Protein AF-A0A8C6ESS2-F1 (afdb_monomer_lite)

Organism: Marmota marmota marmota (NCBI:txid9994)

Secondary structure (DSSP, 8-state):
------PPPP-THHHHHHHHHHHHHHHHHHHHHHHHHHHHHHHHHHHHHHHHHHHHHHHHHHHHHHHHHHHHHHHHHHHHHHHHHHHHHHHHHHHHHHHHHHHHHHHHHHHHHHHHHHHHHHHHHHHHHHHHHHHHHHHHHHTSPPHHHHHHHHHHHHHHHHHHHHHHHHTTS-------HHHHHHHHHHHHHHHHHHHHHHHHHHHHHHHHHHHHHHHHHHHHHHHHHHHHHHHHHHHHHHHHHHHHHHHHHHHHHHHHHHHHHHHHHHHHHHHHHHHHHHHHHHHHHHHHHHHHHHHHHHHHHHHHHHHHHHHHHHHHHHHHHHT--SS---------------------------------------------------------PPP-PPP-----------------TTSSTTSSSSTTS----------------------------------------------------------------

Sequence (489 aa):
MAPSDAAWPPDASGESGLTQLLMTEVMKLQKKVQDLTALLSSKDDFIKELRVKDSLLRTHQERVQRLKEQCEAGGRELKRCKEENYDLALRLARLSEEKGTALMRSRDLQLEVDRLRHSLMKAEDDCKVERKHTLKLRHAMEQRPSQELLWELQQEKALLQARVQELEASVQEGKLDRNSPYIQVLEEDWRQALRDHQEQANTIFSLRKDLRQGEALRNRCMEEREMFELQCLALRKDSKMYKDRIEAVLQQMEEVAIERDQAMASREELHTQCARSLQEKDELRKRVRELSEKADELQLQLFQCESRLLAAEGRLKQQQLDTLTLSSDLEDSSPRNSQELSLPLDVEEDAQLSDRGGLAEGESQEQPFAAPQKVWLSLTPHVRPPGSCSPRWASVTNLQEGGVSTRAAGGDPRSLLWVLGWSVWNMKWSPYLLGHSSKNGGLGGWGSHRRTPHFWSTQRELGLLVHGTGVPQPKGHLGCVLARAQAGG

Foldseek 3Di:
DDDDDDDDDDPVVVVVVVVVVVVVVVVVVVVVVVVVVVVVVVVVVVVVVVVVVVVVVVVVVVVVVVVVVVVVVVVVVVVVVVVVVVVVVVVVVVVVVVVVVVVVVVVVVVVVVVVVVVVVVVVVVVVVVVVVVVVVVVVVVVPDPDPVNVVVVVVVVVVVVVVVVVCVVCVVDDDDDPDDVVVVVVVVVVVVVVVVVVVVVVVVVVVVVVVVVVVVVVVVVVVVVVVVVVVVVVVVVVVVVVVVVVVVVVVVVVVVVVVVVVVVVVVVVVVVVVVVVVVVVVVVVVVVVVVVVVVVVVVVVVVVVVVVVVVVVVVVVVVVVVVVVVVVPDDDDDDDDDDDDDDDDDDDDDDDDDDDDDDDDDDDDDDDDDDDDDDDDDDDDDDDDDDDDDDDDDDDDDDDDDDDDDDDDDDDPDPPPPPPPPPPPDDDDDDDDDDDDDDDDDDDDDDDDDDDDDDDDDDDDDDDDDDDDDDDDDDDDDDDDDDDDDDDD

Radius of gyration: 70.09 Å; chains: 1; bounding box: 158×75×227 Å

pLDDT: mean 71.02, std 28.44, range [26.33, 98.62]

Structure (mmCIF, N/CA/C/O backbone):
data_AF-A0A8C6ESS2-F1
#
_entry.id   AF-A0A8C6ESS2-F1
#
loop_
_atom_site.group_PDB
_atom_site.id
_atom_site.type_symbol
_atom_site.label_atom_id
_atom_site.label_alt_id
_atom_site.label_comp_id
_atom_site.label_asym_id
_atom_site.label_entity_id
_atom_site.label_seq_id
_atom_site.pdbx_PDB_ins_code
_atom_site.Cartn_x
_atom_site.Cartn_y
_atom_site.Cartn_z
_atom_site.occupancy
_atom_site.B_iso_or_equiv
_atom_site.auth_seq_id
_atom_site.auth_comp_id
_atom_site.auth_asym_id
_atom_site.auth_atom_id
_atom_site.pdbx_PDB_model_num
ATOM 1 N N . MET A 1 1 ? 71.915 21.742 -134.142 1.00 41.31 1 MET A N 1
ATOM 2 C CA . MET A 1 1 ? 72.996 22.175 -133.234 1.00 41.31 1 MET A CA 1
ATOM 3 C C . MET A 1 1 ? 72.445 22.137 -131.823 1.00 41.31 1 MET A C 1
ATOM 5 O O . MET A 1 1 ? 71.425 22.766 -131.588 1.00 41.31 1 MET A O 1
ATOM 9 N N . ALA A 1 2 ? 73.075 21.368 -130.937 1.00 46.69 2 ALA A N 1
ATOM 10 C CA . ALA A 1 2 ? 72.994 21.594 -129.491 1.00 46.69 2 ALA A CA 1
ATOM 11 C C . ALA A 1 2 ? 73.917 22.809 -129.148 1.00 46.69 2 ALA A C 1
ATOM 13 O O . ALA A 1 2 ? 74.643 23.225 -130.064 1.00 46.69 2 ALA A O 1
ATOM 14 N N . PRO A 1 3 ? 73.935 23.395 -127.926 1.00 55.59 3 PRO A N 1
ATOM 15 C CA . PRO A 1 3 ? 74.109 22.619 -126.693 1.00 55.59 3 PRO A CA 1
ATOM 16 C C . PRO A 1 3 ? 73.399 23.124 -125.412 1.00 55.59 3 PRO A C 1
ATOM 18 O O . PRO A 1 3 ? 72.853 24.221 -125.352 1.00 55.59 3 PRO A O 1
ATOM 21 N N . SER A 1 4 ? 73.577 22.301 -124.374 1.00 42.28 4 SER A N 1
ATOM 22 C CA . SER A 1 4 ? 73.650 22.649 -122.947 1.00 42.28 4 SER A CA 1
ATOM 23 C C . SER A 1 4 ? 72.356 22.855 -122.163 1.00 42.28 4 SER A C 1
ATOM 25 O O . SER A 1 4 ? 71.928 23.975 -121.888 1.00 42.28 4 SER A O 1
ATOM 27 N N . ASP A 1 5 ? 71.872 21.733 -121.632 1.00 45.62 5 ASP A N 1
ATOM 28 C CA . ASP A 1 5 ? 71.281 21.674 -120.299 1.00 45.62 5 ASP A CA 1
ATOM 29 C C . ASP A 1 5 ? 72.184 22.347 -119.249 1.00 45.62 5 ASP A C 1
ATOM 31 O O . ASP A 1 5 ? 73.395 22.117 -119.200 1.00 45.62 5 ASP A O 1
ATOM 35 N N . ALA A 1 6 ? 71.573 23.119 -118.354 1.00 44.47 6 ALA A N 1
ATOM 36 C CA . ALA A 1 6 ? 72.151 23.506 -117.074 1.00 44.47 6 ALA A CA 1
ATOM 37 C C . ALA A 1 6 ? 71.031 23.449 -116.029 1.00 44.47 6 ALA A C 1
ATOM 39 O O . ALA A 1 6 ? 70.203 24.355 -115.928 1.00 44.47 6 ALA A O 1
ATOM 40 N N . ALA A 1 7 ? 70.965 22.334 -115.301 1.00 41.31 7 ALA A N 1
ATOM 41 C CA . ALA A 1 7 ? 69.977 22.141 -114.251 1.00 41.31 7 ALA A CA 1
ATOM 42 C C . ALA A 1 7 ? 70.250 23.102 -113.085 1.00 41.31 7 ALA A C 1
ATOM 44 O O . ALA A 1 7 ? 71.345 23.113 -112.522 1.00 41.31 7 ALA A O 1
ATOM 45 N N . TRP A 1 8 ? 69.236 23.875 -112.698 1.00 45.19 8 TRP A N 1
ATOM 46 C CA . TRP A 1 8 ? 69.248 24.591 -111.427 1.00 45.19 8 TRP A CA 1
ATOM 47 C C . TRP A 1 8 ? 69.081 23.574 -110.291 1.00 45.19 8 TRP A C 1
ATOM 49 O O . TRP A 1 8 ? 68.154 22.760 -110.361 1.00 45.19 8 TRP A O 1
ATOM 59 N N . PRO A 1 9 ? 69.922 23.594 -109.243 1.00 50.34 9 PRO A N 1
ATOM 60 C CA . PRO A 1 9 ? 69.621 22.841 -108.037 1.00 50.34 9 PRO A CA 1
ATOM 61 C C . PRO A 1 9 ? 68.376 23.455 -107.374 1.00 50.34 9 PRO A C 1
ATOM 63 O O . PRO A 1 9 ? 68.300 24.679 -107.248 1.00 50.34 9 PRO A O 1
ATOM 66 N N . PRO A 1 10 ? 67.393 22.656 -106.928 1.00 49.31 10 PRO A N 1
ATOM 67 C CA . PRO A 1 10 ? 66.417 23.152 -105.974 1.00 49.31 10 PRO A CA 1
ATOM 68 C C . PRO A 1 10 ? 67.131 23.347 -104.631 1.00 49.31 10 PRO A C 1
ATOM 70 O O . PRO A 1 10 ? 67.656 22.385 -104.066 1.00 49.31 10 PRO A O 1
ATOM 73 N N . ASP A 1 11 ? 67.127 24.571 -104.100 1.00 45.38 11 ASP A N 1
ATOM 74 C CA . ASP A 1 11 ? 67.635 24.888 -102.757 1.00 45.38 11 ASP A CA 1
ATOM 75 C C . ASP A 1 11 ? 66.692 24.345 -101.660 1.00 45.38 11 ASP A C 1
ATOM 77 O O . ASP A 1 11 ? 66.130 25.072 -100.841 1.00 45.38 11 ASP A O 1
ATOM 81 N N . ALA A 1 12 ? 66.551 23.018 -101.604 1.00 49.84 12 ALA A N 1
ATOM 82 C CA . ALA A 1 12 ? 65.757 22.275 -100.621 1.00 49.84 12 ALA A CA 1
ATOM 83 C C . ALA A 1 12 ? 66.319 22.352 -99.179 1.00 49.84 12 ALA A C 1
ATOM 85 O O . ALA A 1 12 ? 65.823 21.694 -98.263 1.00 49.84 12 ALA A O 1
ATOM 86 N N . SER A 1 13 ? 67.363 23.157 -98.955 1.00 51.88 13 SER A N 1
ATOM 87 C CA . SER A 1 13 ? 68.000 23.382 -97.655 1.00 51.88 13 SER A CA 1
ATOM 88 C C . SER A 1 13 ? 67.224 24.367 -96.768 1.00 51.88 13 SER A C 1
ATOM 90 O O . SER A 1 13 ? 67.241 24.221 -95.546 1.00 51.88 13 SER A O 1
ATOM 92 N N . GLY A 1 14 ? 66.498 25.329 -97.354 1.00 55.69 14 GLY A N 1
ATOM 93 C CA . GLY A 1 14 ? 65.712 26.318 -96.602 1.00 55.69 14 GLY A CA 1
ATOM 94 C C . GLY A 1 14 ? 64.407 25.759 -96.019 1.00 55.69 14 GLY A C 1
ATOM 95 O O . GLY A 1 14 ? 64.081 25.999 -94.855 1.00 55.69 14 GLY A O 1
ATOM 96 N N . GLU A 1 15 ? 63.676 24.967 -96.807 1.00 56.88 15 GLU A N 1
ATOM 97 C CA . GLU A 1 15 ? 62.360 24.424 -96.428 1.00 56.88 15 GLU A CA 1
ATOM 98 C C . GLU A 1 15 ? 62.461 23.348 -95.331 1.00 56.88 15 GLU A C 1
ATOM 100 O O . GLU A 1 15 ? 61.619 23.279 -94.428 1.00 56.88 15 GLU A O 1
ATOM 105 N N . SER A 1 16 ? 63.542 22.559 -95.349 1.00 62.62 16 SER A N 1
ATOM 106 C CA . SER A 1 16 ? 63.840 21.551 -94.324 1.00 62.62 16 SER A CA 1
ATOM 107 C C . SER A 1 16 ? 64.052 22.177 -92.935 1.00 62.62 16 SER A C 1
ATOM 109 O O . SER A 1 16 ? 63.483 21.710 -91.944 1.00 62.62 16 SER A O 1
ATOM 111 N N . GLY A 1 17 ? 64.782 23.299 -92.858 1.00 76.62 17 GLY A N 1
ATOM 112 C CA . GLY A 1 17 ? 65.063 23.990 -91.595 1.00 76.62 17 GLY A CA 1
ATOM 113 C C . GLY A 1 17 ? 63.816 24.581 -90.928 1.00 76.62 17 GLY A C 1
ATOM 114 O O . GLY A 1 17 ? 63.621 24.417 -89.721 1.00 76.62 17 GLY A O 1
ATOM 115 N N . LEU A 1 18 ? 62.929 25.214 -91.705 1.00 84.38 18 LEU A N 1
ATOM 116 C CA . LEU A 1 18 ? 61.663 25.751 -91.189 1.00 84.38 18 LEU A CA 1
ATOM 117 C C . LEU A 1 18 ? 60.744 24.633 -90.675 1.00 84.38 18 LEU A C 1
ATOM 119 O O . LEU A 1 18 ? 60.171 24.750 -89.591 1.00 84.38 18 LEU A O 1
ATOM 123 N N . THR A 1 19 ? 60.643 23.534 -91.425 1.00 82.88 19 THR A N 1
ATOM 124 C CA . THR A 1 19 ? 59.812 22.378 -91.060 1.00 82.88 19 THR A CA 1
ATOM 125 C C . THR A 1 19 ? 60.308 21.722 -89.770 1.00 82.88 19 THR A C 1
ATOM 127 O O . THR A 1 19 ? 59.510 21.418 -88.882 1.00 82.88 19 THR A O 1
ATOM 130 N N . GLN A 1 20 ? 61.627 21.574 -89.608 1.00 86.62 20 GLN A N 1
ATOM 131 C CA . GLN A 1 20 ? 62.223 21.027 -88.389 1.00 86.62 20 GLN A CA 1
ATOM 132 C C . GLN A 1 20 ? 62.010 21.951 -87.177 1.00 86.62 20 GLN A C 1
ATOM 134 O O . GLN A 1 20 ? 61.639 21.471 -86.105 1.00 86.62 20 GLN A O 1
ATOM 139 N N . LEU A 1 21 ? 62.163 23.272 -87.336 1.00 90.69 21 LEU A N 1
ATOM 140 C CA . LEU A 1 21 ? 61.864 24.242 -86.275 1.00 90.69 21 LEU A CA 1
ATOM 141 C C . LEU A 1 21 ? 60.396 24.165 -85.837 1.00 90.69 21 LEU A C 1
ATOM 143 O O . LEU A 1 21 ? 60.133 24.012 -84.642 1.00 90.69 21 LEU A O 1
ATOM 147 N N . LEU A 1 22 ? 59.455 24.183 -86.789 1.00 90.94 22 LEU A N 1
ATOM 148 C CA . LEU A 1 22 ? 58.023 24.024 -86.517 1.00 90.94 22 LEU A CA 1
ATOM 149 C C . LEU A 1 22 ? 57.728 22.707 -85.790 1.00 90.94 22 LEU A C 1
ATOM 151 O O . LEU A 1 22 ? 57.007 22.721 -84.795 1.00 90.94 22 LEU A O 1
ATOM 155 N N . MET A 1 23 ? 58.333 21.593 -86.212 1.00 91.56 23 MET A N 1
ATOM 156 C CA . MET A 1 23 ? 58.181 20.299 -85.543 1.00 91.56 23 MET A CA 1
ATOM 157 C C . MET A 1 23 ? 58.687 20.345 -84.093 1.00 91.56 23 MET A C 1
ATOM 159 O O . MET A 1 23 ? 57.982 19.906 -83.185 1.00 91.56 23 MET A O 1
ATOM 163 N N . THR A 1 24 ? 59.863 20.936 -83.831 1.00 91.00 24 THR A N 1
ATOM 164 C CA . THR A 1 24 ? 60.363 21.071 -82.449 1.00 91.00 24 THR A CA 1
ATOM 165 C C . THR A 1 24 ? 59.478 21.966 -81.585 1.00 91.00 24 THR A C 1
ATOM 167 O O . THR A 1 24 ? 59.289 21.668 -80.407 1.00 91.00 24 THR A O 1
ATOM 170 N N . GLU A 1 25 ? 58.900 23.036 -82.137 1.00 94.44 25 GLU A N 1
ATOM 171 C CA . GLU A 1 25 ? 58.012 23.922 -81.382 1.00 94.44 25 GLU A CA 1
ATOM 172 C C . GLU A 1 25 ? 56.643 23.268 -81.134 1.00 94.44 25 GLU A C 1
ATOM 174 O O . GLU A 1 25 ? 56.122 23.353 -80.023 1.00 94.44 25 GLU A O 1
ATOM 179 N N . VAL A 1 26 ? 56.114 22.504 -82.098 1.00 94.75 26 VAL A N 1
ATOM 180 C CA . VAL A 1 26 ? 54.931 21.648 -81.911 1.00 94.75 26 VAL A CA 1
ATOM 181 C C . VAL A 1 26 ? 55.181 20.598 -80.829 1.00 94.75 26 VAL A C 1
ATOM 183 O O . VAL A 1 26 ? 54.343 20.453 -79.946 1.00 94.75 26 VAL A O 1
ATOM 186 N N . MET A 1 27 ? 56.336 19.925 -80.810 1.00 94.00 27 MET A N 1
ATOM 187 C CA . MET A 1 27 ? 56.674 18.963 -79.749 1.00 94.00 27 MET A CA 1
ATOM 188 C C . MET A 1 27 ? 56.818 19.637 -78.373 1.00 94.00 27 MET A C 1
ATOM 190 O O . MET A 1 27 ? 56.348 19.093 -77.373 1.00 94.00 27 MET A O 1
ATOM 194 N N . LYS A 1 28 ? 57.392 20.849 -78.293 1.00 95.12 28 LYS A N 1
ATOM 195 C CA . LYS A 1 28 ? 57.416 21.643 -77.046 1.00 95.12 28 LYS A CA 1
ATOM 196 C C . LYS A 1 28 ? 56.008 22.033 -76.594 1.00 95.12 28 LYS A C 1
ATOM 198 O O . LYS A 1 28 ? 55.734 22.000 -75.397 1.00 95.12 28 LYS A O 1
ATOM 203 N N . LEU A 1 29 ? 55.120 22.413 -77.515 1.00 96.00 29 LEU A N 1
ATOM 204 C CA . LEU A 1 29 ? 53.727 22.748 -77.209 1.00 96.00 29 LEU A CA 1
ATOM 205 C C . LEU A 1 29 ? 52.931 21.508 -76.781 1.00 96.00 29 LEU A C 1
ATOM 207 O O . LEU A 1 29 ? 52.235 21.570 -75.774 1.00 96.00 29 LEU A O 1
ATOM 211 N N . GLN A 1 30 ? 53.095 20.371 -77.461 1.00 94.81 30 GLN A N 1
ATOM 212 C CA . GLN A 1 30 ? 52.512 19.084 -77.067 1.00 94.81 30 GLN A CA 1
ATOM 213 C C . GLN A 1 30 ? 52.975 18.670 -75.668 1.00 94.81 30 GLN A C 1
ATOM 215 O O . GLN A 1 30 ? 52.136 18.337 -74.834 1.00 94.81 30 GLN A O 1
ATOM 220 N N . LYS A 1 31 ? 54.277 18.777 -75.371 1.00 95.00 31 LYS A N 1
ATOM 221 C CA . LYS A 1 31 ? 54.805 18.511 -74.029 1.00 95.00 31 LYS A CA 1
ATOM 222 C C . LYS A 1 31 ? 54.216 19.464 -72.984 1.00 95.00 31 LYS A C 1
ATOM 224 O O . LYS A 1 31 ? 53.717 18.999 -71.970 1.00 95.00 31 LYS A O 1
ATOM 229 N N . LYS A 1 32 ? 54.165 20.775 -73.253 1.00 95.88 32 LYS A N 1
ATOM 230 C CA . LYS A 1 32 ? 53.501 21.749 -72.361 1.00 95.88 32 LYS A CA 1
ATOM 231 C C . LYS A 1 32 ? 52.026 21.403 -72.122 1.00 95.88 32 LYS A C 1
ATOM 233 O O . LYS A 1 32 ? 51.555 21.544 -71.001 1.00 95.88 32 LYS A O 1
ATOM 238 N N . VAL A 1 33 ? 51.296 20.943 -73.141 1.00 96.25 33 VAL A N 1
ATOM 239 C CA . VAL A 1 33 ? 49.898 20.495 -73.002 1.00 96.25 33 VAL A CA 1
ATOM 240 C C . VAL A 1 33 ? 49.806 19.226 -72.151 1.00 96.25 33 VAL A C 1
ATOM 242 O O . VAL A 1 33 ? 48.935 19.156 -71.288 1.00 96.25 33 VAL A O 1
ATOM 245 N N . GLN A 1 34 ? 50.706 18.256 -72.327 1.00 95.62 34 GLN A N 1
ATOM 246 C CA . GLN A 1 34 ? 50.780 17.052 -71.488 1.00 95.62 34 GLN A CA 1
ATOM 247 C C . GLN A 1 34 ? 51.092 17.405 -70.024 1.00 95.62 34 GLN A C 1
ATOM 249 O O . GLN A 1 34 ? 50.347 16.998 -69.134 1.00 95.62 34 GLN A O 1
ATOM 254 N N . ASP A 1 35 ? 52.113 18.232 -69.782 1.00 96.00 35 ASP A N 1
ATOM 255 C CA . ASP A 1 35 ? 52.518 18.694 -68.449 1.00 96.00 35 ASP A CA 1
ATOM 256 C C . ASP A 1 35 ? 51.375 19.466 -67.753 1.00 96.00 35 ASP A C 1
ATOM 258 O O . ASP A 1 35 ? 51.070 19.228 -66.582 1.00 96.00 35 ASP A O 1
ATOM 262 N N . LEU A 1 36 ? 50.677 20.352 -68.479 1.00 96.38 36 LEU A N 1
ATOM 263 C CA . LEU A 1 36 ? 49.498 21.065 -67.970 1.00 96.38 36 LEU A CA 1
ATOM 264 C C . LEU A 1 36 ? 48.313 20.127 -67.709 1.00 96.38 36 LEU A C 1
ATOM 266 O O . LEU A 1 36 ? 47.594 20.329 -66.734 1.00 96.38 36 LEU A O 1
ATOM 270 N N . THR A 1 37 ? 48.116 19.095 -68.533 1.00 96.00 37 THR A N 1
ATOM 271 C CA . THR A 1 37 ? 47.048 18.100 -68.341 1.00 96.00 37 THR A CA 1
ATOM 272 C C . THR A 1 37 ? 47.302 17.266 -67.084 1.00 96.00 37 THR A C 1
ATOM 274 O O . THR A 1 37 ? 46.390 17.102 -66.276 1.00 96.00 37 THR A O 1
ATOM 277 N N . ALA A 1 38 ? 48.543 16.824 -66.856 1.00 96.06 38 ALA A N 1
ATOM 278 C CA . ALA A 1 38 ? 48.941 16.115 -65.638 1.00 96.06 38 ALA A CA 1
ATOM 279 C C . ALA A 1 38 ? 48.834 17.000 -64.377 1.00 96.06 38 ALA A C 1
ATOM 281 O O . ALA A 1 38 ? 48.429 16.540 -63.307 1.00 96.06 38 ALA A O 1
ATOM 282 N N . LEU A 1 39 ? 49.145 18.295 -64.498 1.00 97.50 39 LEU A N 1
ATOM 283 C CA . LEU A 1 39 ? 48.968 19.263 -63.414 1.00 97.50 39 LEU A CA 1
ATOM 284 C C . LEU A 1 39 ? 47.484 19.548 -63.116 1.00 97.50 39 LEU A C 1
ATOM 286 O O . LEU A 1 39 ? 47.123 19.766 -61.959 1.00 97.50 39 LEU A O 1
ATOM 290 N N . LEU A 1 40 ? 46.615 19.537 -64.131 1.00 96.81 40 LEU A N 1
ATOM 291 C CA . LEU A 1 40 ? 45.166 19.645 -63.948 1.00 96.81 40 LEU A CA 1
ATOM 292 C C . LEU A 1 40 ? 44.594 18.391 -63.275 1.00 96.81 40 LEU A C 1
ATOM 294 O O . LEU A 1 40 ? 43.899 18.534 -62.273 1.00 96.81 40 LEU A O 1
ATOM 298 N N . SER A 1 41 ? 44.956 17.182 -63.723 1.00 96.19 41 SER A N 1
ATOM 299 C CA . SER A 1 41 ? 44.486 15.942 -63.085 1.00 96.19 41 SER A CA 1
ATOM 300 C C . SER A 1 41 ? 44.944 15.833 -61.627 1.00 96.19 41 SER A C 1
ATOM 302 O O . SER A 1 41 ? 44.138 15.518 -60.756 1.00 96.19 41 SER A O 1
ATOM 304 N N . SER A 1 42 ? 46.195 16.209 -61.330 1.00 97.25 42 SER A N 1
ATOM 305 C CA . SER A 1 42 ? 46.711 16.312 -59.955 1.00 97.25 42 SER A CA 1
ATOM 306 C C . SER A 1 42 ? 45.873 17.252 -59.074 1.00 97.25 42 SER A C 1
ATOM 308 O O . SER A 1 42 ? 45.572 16.926 -57.923 1.00 97.25 42 SER A O 1
ATOM 310 N N . LYS A 1 43 ? 45.451 18.406 -59.608 1.00 97.06 43 LYS A N 1
ATOM 311 C CA . LYS A 1 43 ? 44.576 19.346 -58.889 1.00 97.06 43 LYS A CA 1
ATOM 312 C C . LYS A 1 43 ? 43.159 18.804 -58.717 1.00 97.06 43 LYS A C 1
ATOM 314 O O . LYS A 1 43 ? 42.583 18.987 -57.646 1.00 97.06 43 LYS A O 1
ATOM 319 N N . ASP A 1 44 ? 42.611 18.122 -59.718 1.00 97.38 44 ASP A N 1
ATOM 320 C CA . ASP A 1 44 ? 41.294 17.487 -59.625 1.00 97.38 44 ASP A CA 1
ATOM 321 C C . ASP A 1 44 ? 41.271 16.370 -58.574 1.00 97.38 44 ASP A C 1
ATOM 323 O O . ASP A 1 44 ? 40.303 16.258 -57.819 1.00 97.38 44 ASP A O 1
ATOM 327 N N . ASP A 1 45 ? 42.337 15.576 -58.466 1.00 97.06 45 ASP A N 1
ATOM 328 C CA . ASP A 1 45 ? 42.476 14.549 -57.429 1.00 97.06 45 ASP A CA 1
ATOM 329 C C . ASP A 1 45 ? 42.593 15.165 -56.028 1.00 97.06 45 ASP A C 1
ATOM 331 O O . ASP A 1 45 ? 41.875 14.755 -55.112 1.00 97.06 45 ASP A O 1
ATOM 335 N N . PHE A 1 46 ? 43.367 16.243 -55.872 1.00 97.25 46 PHE A N 1
ATOM 336 C CA . PHE A 1 46 ? 43.410 17.007 -54.621 1.00 97.25 46 PHE A CA 1
ATOM 337 C C . PHE A 1 46 ? 42.036 17.600 -54.239 1.00 97.25 46 PHE A C 1
ATOM 339 O O . PHE A 1 46 ? 41.640 17.575 -53.071 1.00 97.25 46 PHE A O 1
ATOM 346 N N . ILE A 1 47 ? 41.250 18.073 -55.214 1.00 97.69 47 ILE A N 1
ATOM 347 C CA . ILE A 1 47 ? 39.871 18.541 -54.989 1.00 97.69 47 ILE A CA 1
ATOM 348 C C . ILE A 1 47 ? 38.954 17.385 -54.550 1.00 97.69 47 ILE A C 1
ATOM 350 O O . ILE A 1 47 ? 38.112 17.582 -53.667 1.00 97.69 47 ILE A O 1
ATOM 354 N N . LYS A 1 48 ? 39.101 16.177 -55.115 1.00 97.56 48 LYS A N 1
ATOM 355 C CA . LYS A 1 48 ? 38.363 14.980 -54.664 1.00 97.56 48 LYS A CA 1
ATOM 356 C C . LYS A 1 48 ? 38.723 14.632 -53.217 1.00 97.56 48 LYS A C 1
ATOM 358 O O . LYS A 1 48 ? 37.816 14.425 -52.411 1.00 97.56 48 LYS A O 1
ATOM 363 N N . GLU A 1 49 ? 40.008 14.642 -52.859 1.00 97.81 49 GLU A N 1
ATOM 364 C CA . GLU A 1 49 ? 40.453 14.413 -51.479 1.00 97.81 49 GLU A CA 1
ATOM 365 C C . GLU A 1 49 ? 39.863 15.421 -50.489 1.00 97.81 49 GLU A C 1
ATOM 367 O O . GLU A 1 49 ? 39.389 15.025 -49.422 1.00 97.81 49 GLU A O 1
ATOM 372 N N . LEU A 1 50 ? 39.878 16.718 -50.821 1.00 97.75 50 LEU A N 1
ATOM 373 C CA . LEU A 1 50 ? 39.292 17.753 -49.967 1.00 97.75 50 LEU A CA 1
ATOM 374 C C . LEU A 1 50 ? 37.789 17.530 -49.765 1.00 97.75 50 LEU A C 1
ATOM 376 O O . LEU A 1 50 ? 37.318 17.590 -48.634 1.00 97.75 50 LEU A O 1
ATOM 380 N N . ARG A 1 51 ? 37.044 17.160 -50.816 1.00 97.94 51 ARG A N 1
ATOM 381 C CA . ARG A 1 51 ? 35.613 16.816 -50.701 1.00 97.94 51 ARG A CA 1
ATOM 382 C C . ARG A 1 51 ? 35.371 15.621 -49.772 1.00 97.94 51 ARG A C 1
ATOM 384 O O . ARG A 1 51 ? 34.416 15.644 -48.995 1.00 97.94 51 ARG A O 1
ATOM 391 N N . VAL A 1 52 ? 36.231 14.599 -49.816 1.00 98.12 52 VAL A N 1
ATOM 392 C CA . VAL A 1 52 ? 36.165 13.456 -48.888 1.00 98.12 52 VAL A CA 1
ATOM 393 C C . VAL A 1 52 ? 36.453 13.914 -47.454 1.00 98.12 52 VAL A C 1
ATOM 395 O O . VAL A 1 52 ? 35.652 13.625 -46.563 1.00 98.12 52 VAL A O 1
ATOM 398 N N . LYS A 1 53 ? 37.522 14.690 -47.232 1.00 97.69 53 LYS A N 1
ATOM 399 C CA . LYS A 1 53 ? 37.886 15.251 -45.917 1.00 97.69 53 LYS A CA 1
ATOM 400 C C . LYS A 1 53 ? 36.756 16.119 -45.341 1.00 97.69 53 LYS A C 1
ATOM 402 O O . LYS A 1 53 ? 36.367 15.910 -44.195 1.00 97.69 53 LYS A O 1
ATOM 407 N N . ASP A 1 54 ? 36.144 16.991 -46.141 1.00 97.25 54 ASP A N 1
ATOM 408 C CA . ASP A 1 54 ? 34.984 17.804 -45.748 1.00 97.25 54 ASP A CA 1
ATOM 409 C C . ASP A 1 54 ? 33.759 16.960 -45.379 1.00 97.25 54 ASP A C 1
ATOM 411 O O . ASP A 1 54 ? 33.045 17.281 -44.426 1.00 97.25 54 ASP A O 1
ATOM 415 N N . SER A 1 55 ? 33.485 15.887 -46.130 1.00 96.94 55 SER A N 1
ATOM 416 C CA . SER A 1 55 ? 32.373 14.981 -45.820 1.00 96.94 55 SER A CA 1
ATOM 417 C C . SER A 1 55 ? 32.598 14.256 -44.489 1.00 96.94 55 SER A C 1
ATOM 419 O O . SER A 1 55 ? 31.699 14.212 -43.648 1.00 96.94 55 SER A O 1
ATOM 421 N N . LEU A 1 56 ? 33.826 13.791 -44.239 1.00 98.06 56 LEU A N 1
ATOM 422 C CA . LEU A 1 56 ? 34.216 13.139 -42.994 1.00 98.06 56 LEU A CA 1
ATOM 423 C C . LEU A 1 56 ? 34.116 14.108 -41.805 1.00 98.06 56 LEU A C 1
ATOM 425 O O . LEU A 1 56 ? 33.493 13.776 -40.795 1.00 98.06 56 LEU A O 1
ATOM 429 N N . LEU A 1 57 ? 34.634 15.333 -41.947 1.00 97.88 57 LEU A N 1
ATOM 430 C CA . LEU A 1 57 ? 34.519 16.390 -40.937 1.00 97.88 57 LEU A CA 1
ATOM 431 C C . LEU A 1 57 ? 33.058 16.684 -40.570 1.00 97.88 57 LEU A C 1
ATOM 433 O O . LEU A 1 57 ? 32.749 16.765 -39.381 1.00 97.88 57 LEU A O 1
ATOM 437 N N . ARG A 1 58 ? 32.143 16.753 -41.549 1.00 97.69 58 ARG A N 1
ATOM 438 C CA . ARG A 1 58 ? 30.699 16.904 -41.285 1.00 97.69 58 ARG A CA 1
ATOM 439 C C . ARG A 1 58 ? 30.134 15.734 -40.477 1.00 97.69 58 ARG A C 1
ATOM 441 O O . ARG A 1 58 ? 29.487 15.968 -39.459 1.00 97.69 58 ARG A O 1
ATOM 448 N N . THR A 1 59 ? 30.440 14.483 -40.836 1.00 97.50 59 THR A N 1
ATOM 449 C CA . THR A 1 59 ? 29.964 13.320 -40.052 1.00 97.50 59 THR A CA 1
ATOM 450 C C . THR A 1 59 ? 30.500 13.306 -38.614 1.00 97.50 59 THR A C 1
ATOM 452 O O . THR A 1 59 ? 29.787 12.919 -37.683 1.00 97.50 59 THR A O 1
ATOM 455 N N . HIS A 1 60 ? 31.733 13.777 -38.391 1.00 97.31 60 HIS A N 1
ATOM 456 C CA . HIS A 1 60 ? 32.290 13.941 -37.048 1.00 97.31 60 HIS A CA 1
ATOM 457 C C . HIS A 1 60 ? 31.605 15.073 -36.268 1.00 97.31 60 HIS A C 1
ATOM 459 O O . HIS A 1 60 ? 31.299 14.888 -35.088 1.00 97.31 60 HIS A O 1
ATOM 465 N N . GLN A 1 61 ? 31.308 16.206 -36.913 1.00 96.94 61 GLN A N 1
ATOM 466 C CA . GLN A 1 61 ? 30.559 17.318 -36.316 1.00 96.94 61 GLN A CA 1
ATOM 467 C C . GLN A 1 61 ? 29.145 16.887 -35.899 1.00 96.94 61 GLN A C 1
ATOM 469 O O . GLN A 1 61 ? 28.767 17.104 -34.748 1.00 96.94 61 GLN A O 1
ATOM 474 N N . GLU A 1 62 ? 28.405 16.190 -36.768 1.00 97.50 62 GLU A N 1
ATOM 475 C CA . GLU A 1 62 ? 27.091 15.615 -36.440 1.00 97.50 62 GLU A CA 1
ATOM 476 C C . GLU A 1 62 ? 27.162 14.655 -35.246 1.00 97.50 62 GLU A C 1
ATOM 478 O O . GLU A 1 62 ? 26.327 14.710 -34.343 1.00 97.50 62 GLU A O 1
ATOM 483 N N . ARG A 1 63 ? 28.171 13.773 -35.208 1.00 96.31 63 ARG A N 1
ATOM 484 C CA . ARG A 1 63 ? 28.369 12.846 -34.086 1.00 96.31 63 ARG A CA 1
ATOM 485 C C . ARG A 1 63 ? 28.634 13.593 -32.778 1.00 96.31 63 ARG A C 1
ATOM 487 O O . ARG A 1 63 ? 28.076 13.219 -31.749 1.00 96.31 63 ARG A O 1
ATOM 494 N N . VAL A 1 64 ? 29.459 14.640 -32.806 1.00 97.12 64 VAL A N 1
ATOM 495 C CA . VAL A 1 64 ? 29.734 15.488 -31.635 1.00 97.12 64 VAL A CA 1
ATOM 496 C C . VAL A 1 64 ? 28.474 16.234 -31.190 1.00 97.12 64 VAL A C 1
ATOM 498 O O . VAL A 1 64 ? 28.217 16.310 -29.991 1.00 97.12 64 VAL A O 1
ATOM 501 N N . GLN A 1 65 ? 27.663 16.740 -32.122 1.00 96.75 65 GLN A N 1
ATOM 502 C CA . GLN A 1 65 ? 26.395 17.396 -31.802 1.00 96.75 65 GLN A CA 1
ATOM 503 C C . GLN A 1 65 ? 25.406 16.427 -31.134 1.00 96.75 65 GLN A C 1
ATOM 505 O O . GLN A 1 65 ? 24.927 16.723 -30.042 1.00 96.75 65 GLN A O 1
ATOM 510 N N . ARG A 1 66 ? 25.182 15.237 -31.710 1.00 97.25 66 ARG A N 1
ATOM 511 C CA . ARG A 1 66 ? 24.302 14.207 -31.121 1.00 97.25 66 ARG A CA 1
ATOM 512 C C . ARG A 1 66 ? 24.740 13.812 -29.706 1.00 97.25 66 ARG A C 1
ATOM 514 O O . ARG A 1 66 ? 23.899 13.631 -28.832 1.00 97.25 66 ARG A O 1
ATOM 521 N N . LEU A 1 67 ? 26.049 13.711 -29.457 1.00 95.62 67 LEU A N 1
ATOM 522 C CA . LEU A 1 67 ? 26.581 13.433 -28.117 1.00 95.62 67 LEU A CA 1
ATOM 523 C C . LEU A 1 67 ? 26.322 14.587 -27.133 1.00 95.62 67 LEU A C 1
ATOM 525 O O . LEU A 1 67 ? 25.959 14.325 -25.990 1.00 95.62 67 LEU A O 1
ATOM 529 N N . LYS A 1 68 ? 26.443 15.853 -27.561 1.00 96.38 68 LYS A N 1
ATOM 530 C CA . LYS A 1 68 ? 26.082 17.017 -26.726 1.00 96.38 68 LYS A CA 1
ATOM 531 C C . LYS A 1 68 ? 24.596 17.005 -26.364 1.00 96.38 68 LYS A C 1
ATOM 533 O O . LYS A 1 68 ? 24.264 17.107 -25.188 1.00 96.38 68 LYS A O 1
ATOM 538 N N . GLU A 1 69 ? 23.722 16.796 -27.346 1.00 96.81 69 GLU A N 1
ATOM 539 C CA . GLU A 1 69 ? 22.267 16.720 -27.151 1.00 96.81 69 GLU A CA 1
ATOM 540 C C . GLU A 1 69 ? 21.876 15.594 -26.174 1.00 96.81 69 GLU A C 1
ATOM 542 O O . GLU A 1 69 ? 21.028 15.795 -25.301 1.00 96.81 69 GLU A O 1
ATOM 547 N N . GLN A 1 70 ? 22.542 14.435 -26.253 1.00 94.81 70 GLN A N 1
ATOM 548 C CA . GLN A 1 70 ? 22.381 13.326 -25.303 1.00 94.81 70 GLN A CA 1
ATOM 549 C C . GLN A 1 70 ? 22.866 13.686 -23.889 1.00 94.81 70 GLN A C 1
ATOM 551 O O . GLN A 1 70 ? 22.160 13.419 -22.914 1.00 94.81 70 GLN A O 1
ATOM 556 N N . CYS A 1 71 ? 24.029 14.333 -23.754 1.00 94.19 71 CYS A N 1
ATOM 557 C CA . CYS A 1 71 ? 24.524 14.818 -22.462 1.00 94.19 71 CYS A CA 1
ATOM 558 C C . CYS A 1 71 ? 23.588 15.867 -21.836 1.00 94.19 71 CYS A C 1
ATOM 560 O O . CYS A 1 71 ? 23.347 15.836 -20.629 1.00 94.19 71 CYS A O 1
ATOM 562 N N . GLU A 1 72 ? 23.019 16.768 -22.637 1.00 95.75 72 GLU A N 1
ATOM 563 C CA . GLU A 1 72 ? 22.040 17.761 -22.184 1.00 95.75 72 GLU A CA 1
ATOM 564 C C . GLU A 1 72 ? 20.700 17.126 -21.789 1.00 95.75 72 GLU A C 1
ATOM 566 O O . GLU A 1 72 ? 20.104 17.527 -20.787 1.00 95.75 72 GLU A O 1
ATOM 571 N N . ALA A 1 73 ? 20.230 16.117 -22.530 1.00 91.88 73 ALA A N 1
ATOM 572 C CA . ALA A 1 73 ? 19.037 15.348 -22.181 1.00 91.88 73 ALA A CA 1
ATOM 573 C C . ALA A 1 73 ? 19.208 14.622 -20.836 1.00 91.88 73 ALA A C 1
ATOM 575 O O . ALA A 1 73 ? 18.420 14.861 -19.919 1.00 91.88 73 ALA A O 1
ATOM 576 N N . GLY A 1 74 ? 20.296 13.862 -20.669 1.00 92.88 74 GLY A N 1
ATOM 577 C CA . GLY A 1 74 ? 20.632 13.216 -19.396 1.00 92.88 74 GLY A CA 1
ATOM 578 C C . GLY A 1 74 ? 20.851 14.223 -18.258 1.00 92.88 74 GLY A C 1
ATOM 579 O O . GLY A 1 74 ? 20.461 13.977 -17.119 1.00 92.88 74 GLY A O 1
ATOM 580 N N . GLY A 1 75 ? 21.395 15.407 -18.558 1.00 93.00 75 GLY A N 1
ATOM 581 C CA . GLY A 1 75 ? 21.520 16.510 -17.603 1.00 93.00 75 GLY A CA 1
ATOM 582 C C . GLY A 1 75 ? 20.174 17.087 -17.143 1.00 93.00 75 GLY A C 1
ATOM 583 O O . GLY A 1 75 ? 20.036 17.448 -15.972 1.00 93.00 75 GLY A O 1
ATOM 584 N N . ARG A 1 76 ? 19.166 17.152 -18.026 1.00 96.44 76 ARG A N 1
ATOM 585 C CA . ARG A 1 76 ? 17.783 17.533 -17.677 1.00 96.44 76 ARG A CA 1
ATOM 586 C C . ARG A 1 76 ? 17.091 16.449 -16.849 1.00 96.44 76 ARG A C 1
ATOM 588 O O . ARG A 1 76 ? 16.432 16.771 -15.866 1.00 96.44 76 ARG A O 1
ATOM 595 N N . GLU A 1 77 ? 17.270 15.179 -17.199 1.00 93.56 77 GLU A N 1
ATOM 596 C CA . GLU A 1 77 ? 16.745 14.040 -16.432 1.00 93.56 77 GLU A CA 1
ATOM 597 C C . GLU A 1 77 ? 17.333 13.980 -15.022 1.00 93.56 77 GLU A C 1
ATOM 599 O O . GLU A 1 77 ? 16.581 13.940 -14.053 1.00 93.56 77 GLU A O 1
ATOM 604 N N . LEU A 1 78 ? 18.654 14.115 -14.883 1.00 93.38 78 LEU A N 1
ATOM 605 C CA . LEU A 1 78 ? 19.321 14.156 -13.582 1.00 93.38 78 LEU A CA 1
ATOM 606 C C . LEU A 1 78 ? 18.825 15.308 -12.691 1.00 93.38 78 LEU A C 1
ATOM 608 O O . LEU A 1 78 ? 18.802 15.156 -11.471 1.00 93.38 78 LEU A O 1
ATOM 612 N N . LYS A 1 79 ? 18.442 16.457 -13.267 1.00 93.75 79 LYS A N 1
ATOM 613 C CA . LYS A 1 79 ? 17.828 17.562 -12.510 1.00 93.75 79 LYS A CA 1
ATOM 614 C C . LYS A 1 79 ? 16.429 17.192 -12.015 1.00 93.75 79 LYS A C 1
ATOM 616 O O . LYS A 1 79 ? 16.208 17.269 -10.811 1.00 93.75 79 LYS A O 1
ATOM 621 N N . ARG A 1 80 ? 15.556 16.681 -12.893 1.00 95.50 80 ARG A N 1
ATOM 622 C CA . ARG A 1 80 ? 14.207 16.210 -12.518 1.00 95.50 80 ARG A CA 1
ATOM 623 C C . ARG A 1 80 ? 14.259 15.157 -11.409 1.00 95.50 80 ARG A C 1
ATOM 625 O O . ARG A 1 80 ? 13.652 15.342 -10.363 1.00 95.50 80 ARG A O 1
ATOM 632 N N . CYS A 1 81 ? 15.100 14.131 -11.556 1.00 88.75 81 CYS A N 1
ATOM 633 C CA . CYS A 1 81 ? 15.259 13.096 -10.530 1.00 88.75 81 CYS A CA 1
ATOM 634 C C . CYS A 1 81 ? 15.823 13.632 -9.199 1.00 88.75 81 CYS A C 1
ATOM 636 O O . CYS A 1 81 ? 15.552 13.057 -8.146 1.00 88.75 81 CYS A O 1
ATOM 638 N N . LYS A 1 82 ? 16.617 14.715 -9.210 1.00 93.56 82 LYS A N 1
ATOM 639 C CA . LYS A 1 82 ? 17.060 15.392 -7.977 1.00 93.56 82 LYS A CA 1
ATOM 640 C C . LYS A 1 82 ? 15.920 16.169 -7.328 1.00 93.56 82 LYS A C 1
ATOM 642 O O . LYS A 1 82 ? 15.736 16.040 -6.125 1.00 93.56 82 LYS A O 1
ATOM 647 N N . GLU A 1 83 ? 15.170 16.942 -8.107 1.00 93.75 83 GLU A N 1
ATOM 648 C CA . GLU A 1 83 ? 13.999 17.700 -7.648 1.00 93.75 83 GLU A CA 1
ATOM 649 C C . GLU A 1 83 ? 12.956 16.759 -7.021 1.00 93.75 83 GLU A C 1
ATOM 651 O O . GLU A 1 83 ? 12.576 16.953 -5.870 1.00 93.75 83 GLU A O 1
ATOM 656 N N . GLU A 1 84 ? 12.616 15.659 -7.699 1.00 92.50 84 GLU A N 1
ATOM 657 C CA . GLU A 1 84 ? 11.741 14.594 -7.187 1.00 92.50 84 GLU A CA 1
ATOM 658 C C . GLU A 1 84 ? 12.272 13.961 -5.887 1.00 92.50 84 GLU A C 1
ATOM 660 O O . GLU A 1 84 ? 11.506 13.702 -4.959 1.00 92.50 84 GLU A O 1
ATOM 665 N N . ASN A 1 85 ? 13.587 13.734 -5.780 1.00 90.38 85 ASN A N 1
ATOM 666 C CA . ASN A 1 85 ? 14.211 13.196 -4.567 1.00 90.38 85 ASN A CA 1
ATOM 667 C C . ASN A 1 85 ? 14.114 14.180 -3.387 1.00 90.38 85 ASN A C 1
ATOM 669 O O . ASN A 1 85 ? 13.736 13.773 -2.287 1.00 90.38 85 ASN A O 1
ATOM 673 N N . TYR A 1 86 ? 14.373 15.473 -3.616 1.00 93.81 86 TYR A N 1
ATOM 674 C CA . TYR A 1 86 ? 14.191 16.513 -2.599 1.00 93.81 86 TYR A CA 1
ATOM 675 C C . TYR A 1 86 ? 12.725 16.634 -2.164 1.00 93.81 86 TYR A C 1
ATOM 677 O O . TYR A 1 86 ? 12.455 16.704 -0.965 1.00 93.81 86 TYR A O 1
ATOM 685 N N . ASP A 1 87 ? 11.780 16.572 -3.103 1.00 93.75 87 ASP A N 1
ATOM 686 C CA . ASP A 1 87 ? 10.341 16.557 -2.827 1.00 93.75 87 ASP A CA 1
ATOM 687 C C . ASP A 1 87 ? 9.922 15.350 -1.976 1.00 93.75 87 ASP A C 1
ATOM 689 O O . ASP A 1 87 ? 9.158 15.489 -1.016 1.00 93.75 87 ASP A O 1
ATOM 693 N N . LEU A 1 88 ? 10.437 14.157 -2.288 1.00 87.94 88 LEU A N 1
ATOM 694 C CA . LEU A 1 88 ? 10.202 12.949 -1.495 1.00 87.94 88 LEU A CA 1
ATOM 695 C C . LEU A 1 88 ? 10.818 13.064 -0.095 1.00 87.94 88 LEU A C 1
ATOM 697 O O . LEU A 1 88 ? 10.162 12.701 0.881 1.00 87.94 88 LEU A O 1
ATOM 701 N N . ALA A 1 89 ? 12.030 13.609 0.034 1.00 84.69 89 ALA A N 1
ATOM 702 C CA . ALA A 1 89 ? 12.666 13.853 1.327 1.00 84.69 89 ALA A CA 1
ATOM 703 C C . ALA A 1 89 ? 11.867 14.856 2.183 1.00 84.69 89 ALA A C 1
ATOM 705 O O . ALA A 1 89 ? 11.631 14.602 3.365 1.00 84.69 89 ALA A O 1
ATOM 706 N N . LEU A 1 90 ? 11.372 15.943 1.581 1.00 91.06 90 LEU A N 1
ATOM 707 C CA . LEU A 1 90 ? 10.490 16.929 2.219 1.00 91.06 90 LEU A CA 1
ATOM 708 C C . LEU A 1 90 ? 9.164 16.311 2.686 1.00 91.06 90 LEU A C 1
ATOM 710 O O . LEU A 1 90 ? 8.725 16.572 3.807 1.00 91.06 90 LEU A O 1
ATOM 714 N N . ARG A 1 91 ? 8.532 15.466 1.861 1.00 92.19 91 ARG A N 1
ATOM 715 C CA . ARG A 1 91 ? 7.303 14.742 2.236 1.00 92.19 91 ARG A CA 1
ATOM 716 C C . ARG A 1 91 ? 7.558 13.757 3.378 1.00 92.19 91 ARG A C 1
ATOM 718 O O . ARG A 1 91 ? 6.776 13.720 4.322 1.00 92.19 91 ARG A O 1
ATOM 725 N N . LEU A 1 92 ? 8.659 13.003 3.332 1.00 86.88 92 LEU A N 1
ATOM 726 C CA . LEU A 1 92 ? 9.046 12.073 4.400 1.00 86.88 92 LEU A CA 1
ATOM 727 C C . LEU A 1 92 ? 9.330 12.795 5.725 1.00 86.88 92 LEU A C 1
ATOM 729 O O . LEU A 1 92 ? 8.902 12.310 6.771 1.00 86.88 92 LEU A O 1
ATOM 733 N N . ALA A 1 93 ? 9.991 13.958 5.688 1.00 88.31 93 ALA A N 1
ATOM 734 C CA . ALA A 1 93 ? 10.221 14.785 6.871 1.00 88.31 93 ALA A CA 1
ATOM 735 C C . ALA A 1 93 ? 8.892 15.227 7.511 1.00 88.31 93 ALA A C 1
ATOM 737 O O . ALA A 1 93 ? 8.652 14.913 8.677 1.00 88.31 93 ALA A O 1
ATOM 738 N N . ARG A 1 94 ? 7.982 15.829 6.730 1.00 90.31 94 ARG A N 1
ATOM 739 C CA . ARG A 1 94 ? 6.649 16.254 7.206 1.00 90.31 94 ARG A CA 1
ATOM 740 C C . ARG A 1 94 ? 5.839 15.097 7.792 1.00 90.31 94 ARG A C 1
ATOM 742 O O . ARG A 1 94 ? 5.344 15.205 8.906 1.00 90.31 94 ARG A O 1
ATOM 749 N N . LEU A 1 95 ? 5.783 13.954 7.103 1.00 91.25 95 LEU A N 1
ATOM 750 C CA . LEU A 1 95 ? 5.099 12.757 7.609 1.00 91.25 95 LEU A CA 1
ATOM 751 C C . LEU A 1 95 ? 5.716 12.233 8.919 1.00 91.25 95 LEU A C 1
ATOM 753 O O . LEU A 1 95 ? 5.002 11.688 9.763 1.00 91.25 95 LEU A O 1
ATOM 757 N N . SER A 1 96 ? 7.030 12.393 9.116 1.00 80.31 96 SER A N 1
ATOM 758 C CA . SER A 1 96 ? 7.697 12.015 10.368 1.00 80.31 96 SER A CA 1
ATOM 759 C C . SER A 1 96 ? 7.355 12.962 11.527 1.00 80.31 96 SER A C 1
ATOM 761 O O . SER A 1 96 ? 7.109 12.490 12.639 1.00 80.31 96 SER A O 1
ATOM 763 N N . GLU A 1 97 ? 7.241 14.266 11.259 1.00 92.06 97 GLU A N 1
ATOM 764 C CA . GLU A 1 97 ? 6.787 15.277 12.222 1.00 92.06 97 GLU A CA 1
ATOM 765 C C . GLU A 1 97 ? 5.313 15.061 12.588 1.00 92.06 97 GLU A C 1
ATOM 767 O O . GLU A 1 97 ? 4.974 14.957 13.767 1.00 92.06 97 GLU A O 1
ATOM 772 N N . GLU A 1 98 ? 4.438 14.895 11.591 1.00 87.88 98 GLU A N 1
ATOM 773 C CA . GLU A 1 98 ? 3.016 14.587 11.770 1.00 87.88 98 GLU A CA 1
ATOM 774 C C . GLU A 1 98 ? 2.823 13.329 12.626 1.00 87.88 98 GLU A C 1
ATOM 776 O O . GLU A 1 98 ? 2.108 13.379 13.633 1.00 87.88 98 GLU A O 1
ATOM 781 N N . LYS A 1 99 ? 3.537 12.236 12.306 1.00 91.56 99 LYS A N 1
ATOM 782 C CA . LYS A 1 99 ? 3.570 11.007 13.116 1.00 91.56 99 LYS A CA 1
ATOM 783 C C . LYS A 1 99 ? 4.029 11.283 14.549 1.00 91.56 99 LYS A C 1
ATOM 785 O O . LYS A 1 99 ? 3.415 10.769 15.482 1.00 91.56 99 LYS A O 1
ATOM 790 N N . GLY A 1 100 ? 5.063 12.103 14.738 1.00 88.75 100 GLY A N 1
ATOM 791 C CA . GLY A 1 100 ? 5.515 12.553 16.056 1.00 88.75 100 GLY A CA 1
ATOM 792 C C . GLY A 1 100 ? 4.402 13.253 16.841 1.00 88.75 100 GLY A C 1
ATOM 793 O O . GLY A 1 100 ? 4.095 12.854 17.964 1.00 88.75 100 GLY A O 1
ATOM 794 N N . THR A 1 101 ? 3.719 14.231 16.236 1.00 91.88 101 THR A N 1
ATOM 795 C CA . THR A 1 101 ? 2.607 14.936 16.901 1.00 91.88 101 THR A CA 1
ATOM 796 C C . THR A 1 101 ? 1.413 14.022 17.196 1.00 91.88 101 THR A C 1
ATOM 798 O O . THR A 1 101 ? 0.753 14.190 18.220 1.00 91.88 101 THR A O 1
ATOM 801 N N 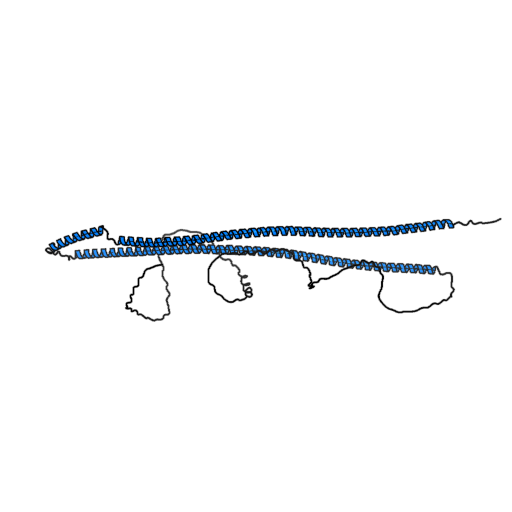. ALA A 1 102 ? 1.123 13.041 16.336 1.00 89.12 102 ALA A N 1
ATOM 802 C CA . ALA A 1 102 ? 0.065 12.058 16.564 1.00 89.12 102 ALA A CA 1
ATOM 803 C C . ALA A 1 102 ? 0.398 11.119 17.737 1.00 89.12 102 ALA A C 1
ATOM 805 O O . ALA A 1 102 ? -0.466 10.861 18.573 1.00 89.12 102 ALA A O 1
ATOM 806 N N . LEU A 1 103 ? 1.654 10.671 17.847 1.00 94.25 103 LEU A N 1
ATOM 807 C CA . LEU A 1 103 ? 2.131 9.865 18.976 1.00 94.25 103 LEU A CA 1
ATOM 808 C C . LEU A 1 103 ? 2.060 10.634 20.303 1.00 94.25 103 LEU A C 1
ATOM 810 O O . LEU A 1 103 ? 1.595 10.072 21.293 1.00 94.25 103 LEU A O 1
ATOM 814 N N . MET A 1 104 ? 2.438 11.919 20.318 1.00 96.06 104 MET A N 1
ATOM 815 C CA . MET A 1 104 ? 2.298 12.766 21.511 1.00 96.06 104 MET A CA 1
ATOM 816 C C . MET A 1 104 ? 0.830 12.896 21.937 1.00 96.06 104 MET A C 1
ATOM 818 O O . MET A 1 104 ? 0.497 12.534 23.062 1.00 96.06 104 MET A O 1
ATOM 822 N N . ARG A 1 105 ? -0.079 13.258 21.015 1.00 96.19 105 ARG A N 1
ATOM 823 C CA . ARG A 1 105 ? -1.527 13.317 21.306 1.00 96.19 105 ARG A CA 1
ATOM 824 C C . ARG A 1 105 ? -2.083 11.978 21.802 1.00 96.19 105 ARG A C 1
ATOM 826 O O . ARG A 1 105 ? -2.912 11.956 22.706 1.00 96.19 105 ARG A O 1
ATOM 833 N N . SER A 1 106 ? -1.627 10.856 21.240 1.00 89.62 106 SER A N 1
ATOM 834 C CA . SER A 1 106 ? -2.022 9.520 21.704 1.00 89.62 106 SER A CA 1
ATOM 835 C C . SER A 1 106 ? -1.538 9.234 23.127 1.00 89.62 106 SER A C 1
ATOM 837 O O . SER A 1 106 ? -2.241 8.559 23.878 1.00 89.62 106 SER A O 1
ATOM 839 N N . ARG A 1 107 ? -0.356 9.733 23.512 1.00 98.06 107 ARG A N 1
ATOM 840 C CA . ARG A 1 107 ? 0.160 9.607 24.878 1.00 98.06 107 ARG A CA 1
ATOM 841 C C . ARG A 1 107 ? -0.630 10.477 25.854 1.00 98.06 107 ARG A C 1
ATOM 843 O O . ARG A 1 107 ? -0.973 9.986 26.925 1.00 98.06 107 ARG A O 1
ATOM 850 N N . ASP A 1 108 ? -0.966 11.704 25.469 1.00 96.81 108 ASP A N 1
ATOM 851 C CA . ASP A 1 108 ? -1.766 12.624 26.287 1.00 96.81 108 ASP A CA 1
ATOM 852 C C . ASP A 1 108 ? -3.176 12.066 26.542 1.00 96.81 108 ASP A C 1
ATOM 854 O O . ASP A 1 108 ? -3.636 12.023 27.683 1.00 96.81 108 ASP A O 1
ATOM 858 N N . LEU A 1 109 ? -3.833 11.540 25.500 1.00 96.31 109 LEU A N 1
ATOM 859 C CA . LEU A 1 109 ? -5.130 10.866 25.626 1.00 96.31 109 LEU A CA 1
ATOM 860 C C . LEU A 1 109 ? -5.056 9.625 26.526 1.00 96.31 109 LEU A C 1
ATOM 862 O O . LEU A 1 109 ? -5.971 9.398 27.315 1.00 96.31 109 LEU A O 1
ATOM 866 N N . GLN A 1 110 ? -3.974 8.843 26.454 1.00 95.88 110 GLN A N 1
ATOM 867 C CA . GLN A 1 110 ? -3.780 7.694 27.342 1.00 95.88 110 GLN A CA 1
ATOM 868 C C . GLN A 1 110 ? -3.653 8.129 28.812 1.00 95.88 110 GLN A C 1
ATOM 870 O O . GLN A 1 110 ? -4.280 7.529 29.683 1.00 95.88 110 GLN A O 1
ATOM 875 N N . LEU A 1 111 ? -2.905 9.204 29.087 1.00 97.75 111 LEU A N 1
ATOM 876 C CA . LEU A 1 111 ? -2.773 9.762 30.436 1.00 97.75 111 LEU A CA 1
ATOM 877 C C . LEU A 1 111 ? -4.113 10.282 30.981 1.00 97.75 111 LEU A C 1
ATOM 879 O O . LEU A 1 111 ? -4.419 10.052 32.151 1.00 97.75 111 LEU A O 1
ATOM 883 N N . GLU A 1 112 ? -4.937 10.929 30.152 1.00 97.62 112 GLU A N 1
ATOM 884 C CA . GLU A 1 112 ? -6.265 11.389 30.574 1.00 97.62 112 GLU A CA 1
ATOM 885 C C . GLU A 1 112 ? -7.240 10.215 30.778 1.00 97.62 112 GLU A C 1
ATOM 887 O O . GLU A 1 112 ? -7.976 10.198 31.762 1.00 97.62 112 GLU A O 1
ATOM 892 N N . VAL A 1 113 ? -7.191 9.167 29.945 1.00 96.75 113 VAL A N 1
ATOM 893 C CA . VAL A 1 113 ? -7.938 7.916 30.180 1.00 96.75 113 VAL A CA 1
ATOM 894 C C . VAL A 1 113 ? -7.557 7.291 31.525 1.00 96.75 113 VAL A C 1
ATOM 896 O O . VAL A 1 113 ? -8.439 6.905 32.295 1.00 96.75 113 VAL A O 1
ATOM 899 N N . ASP A 1 114 ? -6.267 7.222 31.850 1.00 98.06 114 ASP A N 1
ATOM 900 C CA . ASP A 1 114 ? -5.810 6.676 33.130 1.00 98.06 114 ASP A CA 1
ATOM 901 C C . ASP A 1 114 ? -6.207 7.570 34.312 1.00 98.06 114 ASP A C 1
ATOM 903 O O . ASP A 1 114 ? -6.634 7.062 35.353 1.00 98.06 114 ASP A O 1
ATOM 907 N N . ARG A 1 115 ? -6.187 8.895 34.150 1.00 98.56 115 ARG A N 1
ATOM 908 C CA . ARG A 1 115 ? -6.708 9.846 35.142 1.00 98.56 115 ARG A CA 1
ATOM 909 C C . ARG A 1 115 ? -8.207 9.658 35.393 1.00 98.56 115 ARG A C 1
ATOM 911 O O . ARG A 1 115 ? -8.629 9.603 36.550 1.00 98.56 115 ARG A O 1
ATOM 918 N N . LEU A 1 116 ? -9.003 9.517 34.333 1.00 98.19 116 LEU A N 1
ATOM 919 C CA . LEU A 1 116 ? -10.448 9.294 34.415 1.00 98.19 116 LEU A CA 1
ATOM 920 C C . LEU A 1 116 ? -10.778 7.939 35.057 1.00 98.19 116 LEU A C 1
ATOM 922 O O . LEU A 1 116 ? -11.672 7.884 35.897 1.00 98.19 116 LEU A O 1
ATOM 926 N N . ARG A 1 117 ? -10.015 6.876 34.761 1.00 97.75 117 ARG A N 1
ATOM 927 C CA . ARG A 1 117 ? -10.126 5.567 35.440 1.00 97.75 117 ARG A CA 1
ATOM 928 C C . ARG A 1 117 ? -9.920 5.685 36.953 1.00 97.75 117 ARG A C 1
ATOM 930 O O . ARG A 1 117 ? -10.729 5.165 37.718 1.00 97.75 117 ARG A O 1
ATOM 937 N N . HIS A 1 118 ? -8.884 6.402 37.394 1.00 98.62 118 HIS A N 1
ATOM 938 C CA . HIS A 1 118 ? -8.642 6.640 38.824 1.00 98.62 118 HIS A CA 1
ATOM 939 C C . HIS A 1 118 ? -9.735 7.508 39.470 1.00 98.62 118 HIS A C 1
ATOM 941 O O . HIS A 1 118 ? -10.091 7.280 40.625 1.00 98.62 118 HIS A O 1
ATOM 947 N N . SER A 1 119 ? -10.273 8.492 38.743 1.00 98.50 119 SER A N 1
ATOM 948 C CA . SER A 1 119 ? -11.387 9.329 39.211 1.00 98.50 119 SER A CA 1
ATOM 949 C C . SER A 1 119 ? -12.673 8.514 39.399 1.00 98.50 119 SER A C 1
ATOM 951 O O . SER A 1 119 ? -13.301 8.581 40.454 1.00 98.50 119 SER A O 1
ATOM 953 N N . LEU A 1 120 ? -13.015 7.675 38.413 1.00 98.31 120 LEU A N 1
ATOM 954 C CA . LEU A 1 120 ? -14.162 6.769 38.462 1.00 98.31 120 LEU A CA 1
ATOM 955 C C . LEU A 1 120 ? -14.048 5.784 39.631 1.00 98.31 120 LEU A C 1
ATOM 957 O O . LEU A 1 120 ? -14.983 5.669 40.415 1.00 98.31 120 LEU A O 1
ATOM 961 N N . MET A 1 121 ? -12.890 5.135 39.794 1.00 98.31 121 MET A N 1
ATOM 962 C CA . MET A 1 121 ? -12.645 4.189 40.889 1.00 98.31 121 MET A CA 1
ATOM 963 C C . MET A 1 121 ? -12.863 4.830 42.269 1.00 98.31 121 MET A C 1
ATOM 965 O O . MET A 1 121 ? -13.528 4.240 43.118 1.00 98.31 121 MET A O 1
ATOM 969 N N . LYS A 1 122 ? -12.375 6.063 42.473 1.00 98.56 122 LYS A N 1
ATOM 970 C CA . LYS A 1 122 ? -12.620 6.830 43.707 1.00 98.56 122 LYS A CA 1
ATOM 971 C C . LYS A 1 122 ? -14.108 7.103 43.920 1.00 98.56 122 LYS A C 1
ATOM 973 O O . LYS A 1 122 ? -14.638 6.749 44.965 1.00 98.56 122 LYS A O 1
ATOM 978 N N . ALA A 1 123 ? -14.792 7.646 42.911 1.00 97.62 123 ALA A N 1
ATOM 979 C CA . ALA A 1 123 ? -16.221 7.945 42.996 1.00 97.62 123 ALA A CA 1
ATOM 980 C C . ALA A 1 123 ? -17.075 6.687 43.254 1.00 97.62 123 ALA A C 1
ATOM 982 O O . ALA A 1 123 ? -18.060 6.742 43.992 1.00 97.62 123 ALA A O 1
ATOM 983 N N . GLU A 1 124 ? -16.698 5.538 42.688 1.00 97.75 124 GLU A N 1
ATOM 984 C CA . GLU A 1 124 ? -17.330 4.252 42.979 1.00 97.75 124 GLU A CA 1
ATOM 985 C C . GLU A 1 124 ? -17.110 3.796 44.425 1.00 97.75 124 GLU A C 1
ATOM 987 O O . GLU A 1 124 ? -18.040 3.271 45.039 1.00 97.75 124 GLU A O 1
ATOM 992 N N . ASP A 1 125 ? -15.902 3.953 44.966 1.00 98.06 125 ASP A N 1
ATOM 993 C CA . ASP A 1 125 ? -15.581 3.567 46.342 1.00 98.06 125 ASP A CA 1
ATOM 994 C C . ASP A 1 125 ? -16.259 4.483 47.366 1.00 98.06 125 ASP A C 1
ATOM 996 O O . ASP A 1 125 ? -16.873 3.973 48.308 1.00 98.06 125 ASP A O 1
ATOM 1000 N N . ASP A 1 126 ? -16.289 5.794 47.121 1.00 97.69 126 ASP A N 1
ATOM 1001 C CA . ASP A 1 126 ? -17.081 6.756 47.893 1.00 97.69 126 ASP A CA 1
ATOM 1002 C C . ASP A 1 126 ? -18.571 6.362 47.865 1.00 97.69 126 ASP A C 1
ATOM 1004 O O . ASP A 1 126 ? -19.206 6.203 48.910 1.00 97.69 126 ASP A O 1
ATOM 1008 N N . CYS A 1 127 ? -19.122 6.047 46.684 1.00 97.50 127 CYS A N 1
ATOM 1009 C CA . CYS A 1 127 ? -20.492 5.538 46.553 1.00 97.50 127 CYS A CA 1
ATOM 1010 C C . CYS A 1 127 ? -20.727 4.216 47.312 1.00 97.50 127 CYS A C 1
ATOM 1012 O O . CYS A 1 127 ? -21.822 3.992 47.838 1.00 97.50 127 CYS A O 1
ATOM 1014 N N . LYS A 1 128 ? -19.738 3.311 47.383 1.00 98.00 128 LYS A N 1
ATOM 1015 C CA . LYS A 1 128 ? -19.827 2.065 48.174 1.00 98.00 128 LYS A CA 1
ATOM 1016 C C . LYS A 1 128 ? -19.824 2.364 49.677 1.00 98.00 128 LYS A C 1
ATOM 1018 O O . LYS A 1 128 ? -20.524 1.669 50.418 1.00 98.00 128 LYS A O 1
ATOM 1023 N N . VAL A 1 129 ? -19.055 3.353 50.136 1.00 98.06 129 VAL A N 1
ATOM 1024 C CA . VAL A 1 129 ? -19.019 3.794 51.541 1.00 98.06 129 VAL A CA 1
ATOM 1025 C C . VAL A 1 129 ? -20.342 4.452 51.927 1.00 98.06 129 VAL A C 1
ATOM 1027 O O . VAL A 1 129 ? -20.959 4.013 52.899 1.00 98.06 129 VAL A O 1
ATOM 1030 N N . GLU A 1 130 ? -20.841 5.390 51.122 1.00 96.44 130 GLU A N 1
ATOM 1031 C CA . GLU A 1 130 ? -22.122 6.058 51.368 1.00 96.44 130 GLU A CA 1
ATOM 1032 C C . GLU A 1 130 ? -23.284 5.066 51.394 1.00 96.44 130 GLU A C 1
ATOM 1034 O O . GLU A 1 130 ? -24.033 5.027 52.367 1.00 96.44 130 GLU A O 1
ATOM 1039 N N . ARG A 1 131 ? -23.378 4.142 50.425 1.00 97.25 131 ARG A N 1
ATOM 1040 C CA . ARG A 1 131 ? -24.398 3.074 50.453 1.00 97.25 131 ARG A CA 1
ATOM 1041 C C . ARG A 1 131 ? -24.338 2.239 51.737 1.00 97.25 131 ARG A C 1
ATOM 1043 O O . ARG A 1 131 ? -25.384 1.915 52.299 1.00 97.25 131 ARG A O 1
ATOM 1050 N N . LYS A 1 132 ? -23.140 1.903 52.237 1.00 97.19 132 LYS A N 1
ATOM 1051 C CA . LYS A 1 132 ? -22.975 1.207 53.530 1.00 97.19 132 LYS A CA 1
ATOM 1052 C C . LYS A 1 132 ? -23.429 2.078 54.705 1.00 97.19 132 LYS A C 1
ATOM 1054 O O . LYS A 1 132 ? -23.999 1.540 55.653 1.00 97.19 132 LYS A O 1
ATOM 1059 N N . HIS A 1 133 ? -23.191 3.389 54.667 1.00 97.00 133 HIS A N 1
ATOM 1060 C CA . HIS A 1 133 ? -23.654 4.322 55.694 1.00 97.00 133 HIS A CA 1
ATOM 1061 C C . HIS A 1 133 ? -25.185 4.464 55.681 1.00 97.00 133 HIS A C 1
ATOM 1063 O O . HIS A 1 133 ? -25.817 4.244 56.715 1.00 97.00 133 HIS A O 1
ATOM 1069 N N . THR A 1 134 ? -25.799 4.690 54.514 1.00 97.12 134 THR A N 1
ATOM 1070 C CA . THR A 1 134 ? -27.260 4.755 54.350 1.00 97.12 134 THR A CA 1
ATOM 1071 C C . THR A 1 134 ? -27.944 3.467 54.810 1.00 97.12 134 THR A C 1
ATOM 1073 O O . THR A 1 134 ? -28.954 3.531 55.504 1.00 97.12 134 THR A O 1
ATOM 1076 N N . LEU A 1 135 ? -27.389 2.291 54.483 1.00 97.00 135 LEU A N 1
ATOM 1077 C CA . LEU A 1 135 ? -27.926 1.002 54.941 1.00 97.00 135 LEU A CA 1
ATOM 1078 C C . LEU A 1 135 ? -27.867 0.851 56.468 1.00 97.00 135 LEU A C 1
ATOM 1080 O O . LEU A 1 135 ? -28.839 0.395 57.064 1.00 97.00 135 LEU A O 1
ATOM 1084 N N . LYS A 1 136 ? -26.768 1.268 57.114 1.00 96.75 136 LYS A N 1
ATOM 1085 C CA . LYS A 1 136 ? -26.659 1.271 58.584 1.00 96.75 136 LYS A CA 1
ATOM 1086 C C . LYS A 1 136 ? -27.674 2.216 59.227 1.00 96.75 136 LYS A C 1
ATOM 1088 O O . LYS A 1 136 ? -28.327 1.823 60.189 1.00 96.75 136 LYS A O 1
ATOM 1093 N N . LEU A 1 137 ? -27.821 3.431 58.693 1.00 96.00 137 LEU A N 1
ATOM 1094 C CA . LEU A 1 137 ? -28.778 4.418 59.198 1.00 96.00 137 LEU A CA 1
ATOM 1095 C C . LEU A 1 137 ? -30.219 3.918 59.044 1.00 96.00 137 LEU A C 1
ATOM 1097 O O . LEU A 1 137 ? -30.981 3.939 60.006 1.00 96.00 137 LEU A O 1
ATOM 1101 N N . ARG A 1 138 ? -30.566 3.391 57.865 1.00 94.94 138 ARG A N 1
ATOM 1102 C CA . ARG A 1 138 ? -31.869 2.777 57.599 1.00 94.94 138 ARG A CA 1
ATOM 1103 C C . ARG A 1 138 ? -32.157 1.629 58.566 1.00 94.94 138 ARG A C 1
ATOM 1105 O O . ARG A 1 138 ? -33.235 1.601 59.144 1.00 94.94 138 ARG A O 1
ATOM 1112 N N . HIS A 1 139 ? -31.197 0.735 58.795 1.00 95.06 139 HIS A N 1
ATOM 1113 C CA . HIS A 1 139 ? -31.369 -0.352 59.757 1.00 95.06 139 HIS A CA 1
ATOM 1114 C C . HIS A 1 139 ? -31.584 0.172 61.185 1.00 95.06 139 HIS A C 1
ATOM 1116 O O . HIS A 1 139 ? -32.466 -0.308 61.886 1.00 95.06 139 HIS A O 1
ATOM 1122 N N . ALA A 1 140 ? -30.842 1.200 61.609 1.00 94.19 140 ALA A N 1
ATOM 1123 C CA . ALA A 1 140 ? -31.046 1.835 62.913 1.00 94.19 140 ALA A CA 1
ATOM 1124 C C . ALA A 1 140 ? -32.426 2.516 63.041 1.00 94.19 140 ALA A C 1
ATOM 1126 O O . ALA A 1 140 ? -32.992 2.539 64.132 1.00 94.19 140 ALA A O 1
ATOM 1127 N N . MET A 1 141 ? -32.986 3.037 61.943 1.00 88.50 141 MET A N 1
ATOM 1128 C CA . MET A 1 141 ? -34.363 3.543 61.902 1.00 88.50 141 MET A CA 1
ATOM 1129 C C . MET A 1 141 ? -35.399 2.412 61.960 1.00 88.50 141 MET A C 1
ATOM 1131 O O . MET A 1 141 ? -36.372 2.539 62.692 1.00 88.50 141 MET A O 1
ATOM 1135 N N . GLU A 1 142 ? -35.185 1.307 61.241 1.00 88.25 142 GLU A N 1
ATOM 1136 C CA . GLU A 1 142 ? -36.069 0.128 61.246 1.00 88.25 142 GLU A CA 1
ATOM 1137 C C . GLU A 1 142 ? -36.077 -0.599 62.608 1.00 88.25 142 GLU A C 1
ATOM 1139 O O . GLU A 1 142 ? -37.100 -1.149 63.000 1.00 88.25 142 GLU A O 1
ATOM 1144 N N . GLN A 1 143 ? -34.968 -0.563 63.357 1.00 87.88 143 GLN A N 1
ATOM 1145 C CA . GLN A 1 143 ? -34.865 -1.108 64.721 1.00 87.88 143 GLN A CA 1
ATOM 1146 C C . GLN A 1 143 ? -35.435 -0.180 65.808 1.00 87.88 143 GLN A C 1
ATOM 1148 O O . GLN A 1 143 ? -35.486 -0.560 66.980 1.00 87.88 143 GLN A O 1
ATOM 1153 N N . ARG A 1 144 ? -35.840 1.050 65.467 1.00 85.81 144 ARG A N 1
ATOM 1154 C CA . ARG A 1 144 ? -36.456 1.968 66.429 1.00 85.81 144 ARG A CA 1
ATOM 1155 C C . ARG A 1 144 ? -37.945 1.615 66.562 1.00 85.81 144 ARG A C 1
ATOM 1157 O O . ARG A 1 144 ? -38.663 1.757 65.574 1.00 85.81 144 ARG A O 1
ATOM 1164 N N . PRO A 1 145 ? -38.443 1.211 67.748 1.00 78.12 145 PRO A N 1
ATOM 1165 C CA . PRO A 1 145 ? -39.872 0.964 67.929 1.00 78.12 145 PRO A CA 1
ATOM 1166 C C . PRO A 1 145 ? -40.661 2.244 67.622 1.00 78.12 145 PRO A C 1
ATOM 1168 O O . PRO A 1 145 ? -40.250 3.340 68.025 1.00 78.12 145 PRO A O 1
ATOM 1171 N N . SER A 1 146 ? -41.760 2.117 66.871 1.00 82.62 146 SER A N 1
ATOM 1172 C CA . SER A 1 146 ? -42.557 3.281 66.475 1.00 82.62 146 SER A CA 1
ATOM 1173 C C . SER A 1 146 ? -43.189 3.931 67.705 1.00 82.62 146 SER A C 1
ATOM 1175 O O . SER A 1 146 ? -43.490 3.274 68.702 1.00 82.62 146 SER A O 1
ATOM 1177 N N . GLN A 1 147 ? -43.367 5.250 67.654 1.00 85.31 147 GLN A N 1
ATOM 1178 C CA . GLN A 1 147 ? -43.930 5.993 68.781 1.00 85.31 147 GLN A CA 1
ATOM 1179 C C . GLN A 1 147 ? -45.403 5.625 69.026 1.00 85.31 147 GLN A C 1
ATOM 1181 O O . GLN A 1 147 ? -45.850 5.647 70.168 1.00 85.31 147 GLN A O 1
ATOM 1186 N N . GLU A 1 148 ? -46.105 5.215 67.968 1.00 84.94 148 GLU A N 1
ATOM 1187 C CA . GLU A 1 148 ? -47.444 4.621 68.007 1.00 84.94 148 GLU A CA 1
ATOM 1188 C C . GLU A 1 148 ? -47.422 3.262 68.718 1.00 84.94 148 GLU A C 1
ATOM 1190 O O . GLU A 1 148 ? -48.111 3.117 69.717 1.00 84.94 148 GLU A O 1
ATOM 1195 N N . LEU A 1 149 ? -46.548 2.323 68.328 1.00 87.38 149 LEU A N 1
ATOM 1196 C CA . LEU A 1 149 ? -46.434 1.010 68.983 1.00 87.38 149 LEU A CA 1
ATOM 1197 C C . LEU A 1 149 ? -46.019 1.126 70.458 1.00 87.38 149 LEU A C 1
ATOM 1199 O O . LEU A 1 149 ? -46.502 0.380 71.305 1.00 87.38 149 LEU A O 1
ATOM 1203 N N . LEU A 1 150 ? -45.127 2.066 70.790 1.00 89.38 150 LEU A N 1
ATOM 1204 C CA . LEU A 1 150 ? -44.785 2.357 72.185 1.00 89.38 150 LEU A CA 1
ATOM 1205 C C . LEU A 1 150 ? -46.000 2.874 72.962 1.00 89.38 150 LEU A C 1
ATOM 1207 O O . LEU A 1 150 ? -46.202 2.460 74.099 1.00 89.38 150 LEU A O 1
ATOM 1211 N N . TRP A 1 151 ? -46.806 3.751 72.360 1.00 90.44 151 TRP A N 1
ATOM 1212 C CA . TRP A 1 151 ? -48.019 4.285 72.976 1.00 90.44 151 TRP A CA 1
ATOM 1213 C C . TRP A 1 151 ? -49.109 3.217 73.136 1.00 90.44 151 TRP A C 1
ATOM 1215 O O . TRP A 1 151 ? -49.677 3.097 74.218 1.00 90.44 151 TRP A O 1
ATOM 1225 N N . GLU A 1 152 ? -49.337 2.395 72.111 1.00 91.50 152 GLU A N 1
ATOM 1226 C CA . GLU A 1 152 ? -50.246 1.244 72.128 1.00 91.50 152 GLU A CA 1
ATOM 1227 C C . GLU A 1 152 ? -49.851 0.251 73.221 1.00 91.50 152 GLU A C 1
ATOM 1229 O O . GLU A 1 152 ? -50.668 -0.044 74.084 1.00 91.50 152 GLU A O 1
ATOM 1234 N N . LEU A 1 153 ? -48.584 -0.174 73.288 1.00 89.62 153 LEU A N 1
ATOM 1235 C CA . LEU A 1 153 ? -48.090 -1.052 74.358 1.00 89.62 153 LEU A CA 1
ATOM 1236 C C . LEU A 1 153 ? -48.223 -0.422 75.753 1.00 89.62 153 LEU A C 1
ATOM 1238 O O . LEU A 1 153 ? -48.386 -1.129 76.747 1.00 89.62 153 LEU A O 1
ATOM 1242 N N . GLN A 1 154 ? -48.149 0.904 75.858 1.00 89.50 154 GLN A N 1
ATOM 1243 C CA . GLN A 1 154 ? -48.295 1.623 77.122 1.00 89.50 154 GLN A CA 1
ATOM 1244 C C . GLN A 1 154 ? -49.773 1.758 77.534 1.00 89.50 154 GLN A C 1
ATOM 1246 O O . GLN A 1 154 ? -50.085 1.659 78.723 1.00 89.50 154 GLN A O 1
ATOM 1251 N N . GLN A 1 155 ? -50.681 1.882 76.562 1.00 92.12 155 GLN A N 1
ATOM 1252 C CA . GLN A 1 155 ? -52.131 1.825 76.742 1.00 92.12 155 GLN A CA 1
ATOM 1253 C C . GLN A 1 155 ? -52.609 0.400 77.057 1.00 92.12 155 GLN A C 1
ATOM 1255 O O . GLN A 1 155 ? -53.363 0.218 78.010 1.00 92.12 155 GLN A O 1
ATOM 1260 N N . GLU A 1 156 ? -52.134 -0.615 76.331 1.00 88.94 156 GLU A N 1
ATOM 1261 C CA . GLU A 1 156 ? -52.370 -2.032 76.622 1.00 88.94 156 GLU A CA 1
ATOM 1262 C C . GLU A 1 156 ? -51.836 -2.400 77.999 1.00 88.94 156 GLU A C 1
ATOM 1264 O O . GLU A 1 156 ? -52.535 -3.058 78.758 1.00 88.94 156 GLU A O 1
ATOM 1269 N N . LYS A 1 157 ? -50.643 -1.931 78.385 1.00 88.38 157 LYS A N 1
ATOM 1270 C CA . LYS A 1 157 ? -50.130 -2.125 79.745 1.00 88.38 157 LYS A CA 1
ATOM 1271 C C . LYS A 1 157 ? -51.073 -1.533 80.792 1.00 88.38 157 LYS A C 1
ATOM 1273 O O . LYS A 1 157 ? -51.333 -2.199 81.788 1.00 88.38 157 LYS A O 1
ATOM 1278 N N . ALA A 1 158 ? -51.597 -0.324 80.582 1.00 89.88 158 ALA A N 1
ATOM 1279 C CA . ALA A 1 158 ? -52.552 0.290 81.506 1.00 89.88 158 ALA A CA 1
ATOM 1280 C C . ALA A 1 158 ? -53.893 -0.471 81.548 1.00 89.88 158 ALA A C 1
ATOM 1282 O O . ALA A 1 158 ? -54.417 -0.723 82.632 1.00 89.88 158 ALA A O 1
ATOM 1283 N N . LEU A 1 159 ? -54.411 -0.902 80.393 1.00 92.50 159 LEU A N 1
ATOM 1284 C CA . LEU A 1 159 ? -55.622 -1.721 80.277 1.00 92.50 159 LEU A CA 1
ATOM 1285 C C . LEU A 1 159 ? -55.454 -3.101 80.913 1.00 92.50 159 LEU A C 1
ATOM 1287 O O . LEU A 1 159 ? -56.339 -3.541 81.633 1.00 92.50 159 LEU A O 1
ATOM 1291 N N . LEU A 1 160 ? -54.325 -3.773 80.698 1.00 88.75 160 LEU A N 1
ATOM 1292 C CA . LEU A 1 160 ? -54.003 -5.058 81.314 1.00 88.75 160 LEU A CA 1
ATOM 1293 C C . LEU A 1 160 ? -53.758 -4.909 82.815 1.00 88.75 160 LEU A C 1
ATOM 1295 O O . LEU A 1 160 ? -54.154 -5.791 83.561 1.00 88.75 160 LEU A O 1
ATOM 1299 N N . GLN A 1 161 ? -53.179 -3.803 83.288 1.00 85.62 161 GLN A N 1
ATOM 1300 C CA . GLN A 1 161 ? -53.079 -3.517 84.723 1.00 85.62 161 GLN A CA 1
ATOM 1301 C C . GLN A 1 161 ? -54.460 -3.295 85.352 1.00 85.62 161 GLN A C 1
ATOM 1303 O O . GLN A 1 161 ? -54.749 -3.897 86.383 1.00 85.62 161 GLN A O 1
ATOM 1308 N N . ALA A 1 162 ? -55.337 -2.517 84.711 1.00 82.19 162 ALA A N 1
ATOM 1309 C CA . ALA A 1 162 ? -56.721 -2.353 85.152 1.00 82.19 162 ALA A CA 1
ATOM 1310 C C . ALA A 1 162 ? -57.491 -3.683 85.098 1.00 82.19 162 ALA A C 1
ATOM 1312 O O . ALA A 1 162 ? -58.195 -4.030 86.039 1.00 82.19 162 ALA A O 1
ATOM 1313 N N . ARG A 1 163 ? -57.300 -4.485 84.044 1.00 84.00 163 ARG A N 1
ATOM 1314 C CA . ARG A 1 163 ? -57.964 -5.780 83.882 1.00 84.00 163 ARG A CA 1
ATOM 1315 C C . ARG A 1 163 ? -57.421 -6.845 84.828 1.00 84.00 163 ARG A C 1
ATOM 1317 O O . ARG A 1 163 ? -58.186 -7.701 85.242 1.00 84.00 163 ARG A O 1
ATOM 1324 N N . VAL A 1 164 ? -56.143 -6.795 85.203 1.00 77.94 164 VAL A N 1
ATOM 1325 C CA . VAL A 1 164 ? -55.585 -7.623 86.282 1.00 77.94 164 VAL A CA 1
ATOM 1326 C C . VAL A 1 164 ? -56.195 -7.213 87.618 1.00 77.94 164 VAL A C 1
ATOM 1328 O O . VAL A 1 164 ? -56.619 -8.100 88.336 1.00 77.94 164 VAL A O 1
ATOM 1331 N N . GLN A 1 165 ? -56.375 -5.921 87.907 1.00 76.50 165 GLN A N 1
ATOM 1332 C CA . GLN A 1 165 ? -57.078 -5.469 89.120 1.00 76.50 165 GLN A CA 1
ATOM 1333 C C . GLN A 1 165 ? -58.565 -5.884 89.127 1.00 76.50 165 GLN A C 1
ATOM 1335 O O . GLN A 1 165 ? -59.073 -6.366 90.137 1.00 76.50 165 GLN A O 1
ATOM 1340 N N . GLU A 1 166 ? -59.266 -5.775 87.993 1.00 71.75 166 GLU A N 1
ATOM 1341 C CA . GLU A 1 166 ? -60.641 -6.275 87.826 1.00 71.75 166 GLU A CA 1
ATOM 1342 C C . GLU A 1 166 ? -60.734 -7.805 87.908 1.00 71.75 166 GLU A C 1
ATOM 1344 O O . GLU A 1 166 ? -61.738 -8.333 88.378 1.00 71.75 166 GLU A O 1
ATOM 1349 N N . LEU A 1 167 ? -59.723 -8.543 87.440 1.00 66.56 167 LEU A N 1
ATOM 1350 C CA . LEU A 1 167 ? -59.662 -10.003 87.544 1.00 66.56 167 LEU A CA 1
ATOM 1351 C C . LEU A 1 167 ? -59.225 -10.454 88.938 1.00 66.56 167 LEU A C 1
ATOM 1353 O O . LEU A 1 167 ? -59.728 -11.457 89.414 1.00 66.56 167 LEU A O 1
ATOM 1357 N N . GLU A 1 168 ? -58.385 -9.710 89.647 1.00 62.34 168 GLU A N 1
ATOM 1358 C CA . GLU A 1 168 ? -58.103 -9.925 91.070 1.00 62.34 168 GLU A CA 1
ATOM 1359 C C . GLU A 1 168 ? -59.369 -9.687 91.914 1.00 62.34 168 GLU A C 1
ATOM 1361 O O . GLU A 1 168 ? -59.614 -10.427 92.866 1.00 62.34 168 GLU A O 1
ATOM 1366 N N . ALA A 1 169 ? -60.227 -8.742 91.509 1.00 55.00 169 ALA A N 1
ATOM 1367 C CA . ALA A 1 169 ? -61.554 -8.535 92.091 1.00 55.00 169 ALA A CA 1
ATOM 1368 C C . ALA A 1 169 ? -62.594 -9.595 91.658 1.00 55.00 169 ALA A C 1
ATOM 1370 O O . ALA A 1 169 ? -63.382 -10.046 92.483 1.00 55.00 169 ALA A O 1
ATOM 1371 N N . SER A 1 170 ? -62.601 -10.040 90.394 1.00 51.53 170 SER A N 1
ATOM 1372 C CA . SER A 1 170 ? -63.589 -11.009 89.868 1.00 51.53 170 SER A CA 1
ATOM 1373 C C . SER A 1 170 ? -63.160 -12.477 89.943 1.00 51.53 170 SER A C 1
ATOM 1375 O O . SER A 1 170 ? -63.985 -13.362 89.757 1.00 51.53 170 SER A O 1
ATOM 1377 N N . VAL A 1 171 ? -61.926 -12.794 90.343 1.00 48.50 171 VAL A N 1
ATOM 1378 C CA . VAL A 1 171 ? -61.535 -14.152 90.774 1.00 48.50 171 VAL A CA 1
ATOM 1379 C C . VAL A 1 171 ? -62.275 -14.564 92.059 1.00 48.50 171 VAL A C 1
ATOM 1381 O O . VAL A 1 171 ? -62.350 -15.754 92.368 1.00 48.50 171 VAL A O 1
ATOM 1384 N N . GLN A 1 172 ? -62.907 -13.614 92.760 1.00 42.78 172 GLN A N 1
ATOM 1385 C CA . GLN A 1 172 ? -63.887 -13.898 93.812 1.00 42.78 172 GLN A CA 1
ATOM 1386 C C . GLN A 1 172 ? -65.267 -14.336 93.273 1.00 42.78 172 GLN A C 1
ATOM 1388 O O . GLN A 1 172 ? -66.007 -14.973 94.020 1.00 42.78 172 GLN A O 1
ATOM 1393 N N . GLU A 1 173 ? -65.609 -14.097 91.996 1.00 42.16 173 GLU A N 1
ATOM 1394 C CA . GLU A 1 173 ? -66.925 -14.423 91.422 1.00 42.16 173 GLU A CA 1
ATOM 1395 C C . GLU A 1 173 ? -66.876 -14.986 89.984 1.00 42.16 173 GLU A C 1
ATOM 1397 O O . GLU A 1 173 ? -66.692 -14.272 89.002 1.00 42.16 173 GLU A O 1
ATOM 1402 N N . GLY A 1 174 ? -67.208 -16.277 89.845 1.00 40.38 174 GLY A N 1
ATOM 1403 C CA . GLY A 1 174 ? -67.796 -16.807 88.606 1.00 40.38 174 GLY A CA 1
ATOM 1404 C C . GLY A 1 174 ? -66.850 -17.506 87.623 1.00 40.38 174 GLY A C 1
ATOM 1405 O O . GLY A 1 174 ? -66.398 -16.937 86.632 1.00 40.38 174 GLY A O 1
ATOM 1406 N N . LYS A 1 175 ? -66.686 -18.825 87.791 1.00 38.97 175 LYS A N 1
ATOM 1407 C CA . LYS A 1 175 ? -66.281 -19.705 86.682 1.00 38.97 175 LYS A CA 1
ATOM 1408 C C . LYS A 1 175 ? -67.434 -19.801 85.676 1.00 38.97 175 LYS A C 1
ATOM 1410 O O . LYS A 1 175 ? -68.454 -20.405 85.999 1.00 38.97 175 LYS A O 1
ATOM 1415 N N . LEU A 1 176 ? -67.255 -19.277 84.465 1.00 48.50 176 LEU A N 1
ATOM 1416 C CA . LEU A 1 176 ? -68.112 -19.612 83.323 1.00 48.50 176 LEU A CA 1
ATOM 1417 C C . LEU A 1 176 ? -67.461 -20.696 82.463 1.00 48.50 176 LEU A C 1
ATOM 1419 O O . LEU A 1 176 ? -66.243 -20.721 82.270 1.00 48.50 176 LEU A O 1
ATOM 1423 N N . ASP A 1 177 ? -68.292 -21.629 82.006 1.00 51.75 177 ASP A N 1
ATOM 1424 C CA . ASP A 1 177 ? -67.850 -22.893 81.430 1.00 51.75 177 ASP A CA 1
ATOM 1425 C C . ASP A 1 177 ? -67.332 -22.707 79.996 1.00 51.75 177 ASP A C 1
ATOM 1427 O O . ASP A 1 177 ? -68.069 -22.361 79.072 1.00 51.75 177 ASP A O 1
ATOM 1431 N N . ARG A 1 178 ? -66.027 -22.920 79.820 1.00 54.09 178 ARG A N 1
ATOM 1432 C CA . ARG A 1 178 ? -65.277 -22.619 78.590 1.00 54.09 178 ARG A CA 1
ATOM 1433 C C . ARG A 1 178 ? -65.368 -23.740 77.539 1.00 54.09 178 ARG A C 1
ATOM 1435 O O . ARG A 1 178 ? -64.699 -23.675 76.516 1.00 54.09 178 ARG A O 1
ATOM 1442 N N . ASN A 1 179 ? -66.169 -24.777 77.800 1.00 54.84 179 ASN A N 1
ATOM 1443 C CA . ASN A 1 179 ? -66.072 -26.084 77.142 1.00 54.84 179 ASN A CA 1
ATOM 1444 C C . ASN A 1 179 ? -67.307 -26.484 76.308 1.00 54.84 179 ASN A C 1
ATOM 1446 O O . ASN A 1 179 ? -67.564 -27.672 76.119 1.00 54.84 179 ASN A O 1
ATOM 1450 N N . SER A 1 180 ? -68.080 -25.525 75.790 1.00 58.25 180 SER A N 1
ATOM 1451 C CA . SER A 1 180 ? -69.175 -25.842 74.859 1.00 58.25 180 SER A CA 1
ATOM 1452 C C . SER A 1 180 ? -68.623 -26.412 73.536 1.00 58.25 180 SER A C 1
ATOM 1454 O O . SER A 1 180 ? -67.832 -25.725 72.882 1.00 58.25 180 SER A O 1
ATOM 1456 N N . PRO A 1 181 ? -69.049 -27.611 73.080 1.00 70.44 181 PRO A N 1
ATOM 1457 C CA . PRO A 1 181 ? -68.507 -28.239 71.868 1.00 70.44 181 PRO A CA 1
ATOM 1458 C C . PRO A 1 181 ? -68.664 -27.389 70.600 1.00 70.44 181 PRO A C 1
ATOM 1460 O O . PRO A 1 181 ? -67.805 -27.408 69.726 1.00 70.44 181 PRO A O 1
ATOM 1463 N N . TYR A 1 182 ? -69.737 -26.598 70.514 1.00 73.75 182 TYR A N 1
ATOM 1464 C CA . TYR A 1 182 ? -69.979 -25.685 69.393 1.00 73.75 182 TYR A CA 1
ATOM 1465 C C . TYR A 1 182 ? -68.953 -24.541 69.335 1.00 73.75 182 TYR A C 1
ATOM 1467 O O . TYR A 1 182 ? -68.526 -24.144 68.254 1.00 73.75 182 TYR A O 1
ATOM 1475 N N . ILE A 1 183 ? -68.518 -24.043 70.498 1.00 76.94 183 ILE A N 1
ATOM 1476 C CA . ILE A 1 183 ? -67.471 -23.016 70.587 1.00 76.94 183 ILE A CA 1
ATOM 1477 C C . ILE A 1 183 ? -66.126 -23.620 70.173 1.00 76.94 183 ILE A C 1
ATOM 1479 O O . ILE A 1 183 ? -65.406 -23.006 69.394 1.00 76.94 183 ILE A O 1
ATOM 1483 N N . GLN A 1 184 ? -65.827 -24.852 70.603 1.00 80.62 184 GLN A N 1
ATOM 1484 C CA . GLN A 1 184 ? -64.601 -25.552 70.208 1.00 80.62 184 GLN A CA 1
ATOM 1485 C C . GLN A 1 184 ? -64.506 -25.753 68.688 1.00 80.62 184 GLN A C 1
ATOM 1487 O O . GLN A 1 184 ? -63.461 -25.456 68.125 1.00 80.62 184 GLN A O 1
ATOM 1492 N N . VAL A 1 185 ? -65.585 -26.170 68.009 1.00 84.12 185 VAL A N 1
ATOM 1493 C CA . VAL A 1 185 ? -65.593 -26.314 66.536 1.00 84.12 185 VAL A CA 1
ATOM 1494 C C . VAL A 1 185 ? -65.322 -24.978 65.837 1.00 84.12 185 VAL A C 1
ATOM 1496 O O . VAL A 1 185 ? -64.452 -24.915 64.972 1.00 84.12 185 VAL A O 1
ATOM 1499 N N . LEU A 1 186 ? -65.990 -23.894 66.252 1.00 84.75 186 LEU A N 1
ATOM 1500 C CA . LEU A 1 186 ? -65.751 -22.564 65.681 1.00 84.75 186 LEU A CA 1
ATOM 1501 C C . LEU A 1 186 ? -64.321 -22.064 65.932 1.00 84.75 186 LEU A C 1
ATOM 1503 O O . LEU A 1 186 ? -63.730 -21.441 65.052 1.00 84.75 186 LEU A O 1
ATOM 1507 N N . GLU A 1 187 ? -63.744 -22.336 67.104 1.00 86.31 187 GLU A N 1
ATOM 1508 C CA . GLU A 1 187 ? -62.336 -22.033 67.372 1.00 86.31 187 GLU A CA 1
ATOM 1509 C C . GLU A 1 187 ? -61.390 -22.858 66.484 1.00 86.31 187 GLU A C 1
ATOM 1511 O O . GLU A 1 187 ? -60.393 -22.323 66.003 1.00 86.31 187 GLU A O 1
ATOM 1516 N N . GLU A 1 188 ? -61.687 -24.136 66.242 1.00 87.25 188 GLU A N 1
ATOM 1517 C CA . GLU A 1 188 ? -60.903 -25.020 65.372 1.00 87.25 188 GLU A CA 1
ATOM 1518 C C . GLU A 1 188 ? -60.922 -24.548 63.906 1.00 87.25 188 GLU A C 1
ATOM 1520 O O . GLU A 1 188 ? -59.862 -24.465 63.279 1.00 87.25 188 GLU A O 1
ATOM 1525 N N . ASP A 1 189 ? -62.092 -24.147 63.396 1.00 92.69 189 ASP A N 1
ATOM 1526 C CA . ASP A 1 189 ? -62.267 -23.583 62.050 1.00 92.69 189 ASP A CA 1
ATOM 1527 C C . ASP A 1 189 ? -61.533 -22.238 61.896 1.00 92.69 189 ASP A C 1
ATOM 1529 O O . ASP A 1 189 ? -60.837 -22.013 60.902 1.00 92.69 189 ASP A O 1
ATOM 1533 N N . TRP A 1 190 ? -61.600 -21.359 62.904 1.00 91.06 190 TRP A N 1
ATOM 1534 C CA . TRP A 1 190 ? -60.827 -20.109 62.929 1.00 91.06 190 TRP A CA 1
ATOM 1535 C C . TRP A 1 190 ? -59.314 -20.360 62.944 1.00 91.06 190 TRP A C 1
ATOM 1537 O O . TRP A 1 190 ? -58.567 -19.698 62.218 1.00 91.06 190 TRP A O 1
ATOM 1547 N N . ARG A 1 191 ? -58.845 -21.337 63.734 1.00 94.50 191 ARG A N 1
ATOM 1548 C CA . ARG A 1 191 ? -57.434 -21.759 63.735 1.00 94.50 191 ARG A CA 1
ATOM 1549 C C . ARG A 1 191 ? -57.028 -22.330 62.372 1.00 94.50 191 ARG A C 1
ATOM 1551 O O . ARG A 1 191 ? -55.894 -22.102 61.957 1.00 94.50 191 ARG A O 1
ATOM 1558 N N . GLN A 1 192 ? -57.915 -23.044 61.673 1.00 94.56 192 GLN A N 1
ATOM 1559 C CA . GLN A 1 192 ? -57.641 -23.564 60.331 1.00 94.56 192 GLN A CA 1
ATOM 1560 C C . GLN A 1 192 ? -57.543 -22.442 59.292 1.00 94.56 192 GLN A C 1
ATOM 1562 O O . GLN A 1 192 ? -56.525 -22.355 58.613 1.00 94.56 192 GLN A O 1
ATOM 1567 N N . ALA A 1 193 ? -58.518 -21.532 59.232 1.00 94.38 193 ALA A N 1
ATOM 1568 C CA . ALA A 1 193 ? -58.486 -20.398 58.307 1.00 94.38 193 ALA A CA 1
ATOM 1569 C C . ALA A 1 193 ? -57.240 -19.511 58.510 1.00 94.38 193 ALA A C 1
ATOM 1571 O O . ALA A 1 193 ? -56.648 -19.026 57.544 1.00 94.38 193 ALA A O 1
ATOM 1572 N N . LEU A 1 194 ? -56.791 -19.339 59.760 1.00 95.38 194 LEU A N 1
ATOM 1573 C CA . LEU A 1 194 ? -55.551 -18.624 60.069 1.00 95.38 194 LEU A CA 1
ATOM 1574 C C . LEU A 1 194 ? -54.301 -19.363 59.555 1.00 95.38 194 LEU A C 1
ATOM 1576 O O . LEU A 1 194 ? -53.412 -18.718 58.996 1.00 95.38 194 LEU A O 1
ATOM 1580 N N . ARG A 1 195 ? -54.237 -20.699 59.697 1.00 96.88 195 ARG A N 1
ATOM 1581 C CA . ARG A 1 195 ? -53.162 -21.525 59.111 1.00 96.88 195 ARG A CA 1
ATOM 1582 C C . ARG A 1 195 ? -53.139 -21.390 57.588 1.00 96.88 195 ARG A C 1
ATOM 1584 O O . ARG A 1 195 ? -52.095 -21.048 57.037 1.00 96.88 195 ARG A O 1
ATOM 1591 N N . ASP A 1 196 ? -54.289 -21.545 56.935 1.00 95.81 196 ASP A N 1
ATOM 1592 C CA . ASP A 1 196 ? -54.422 -21.456 55.477 1.00 95.81 196 ASP A CA 1
ATOM 1593 C C . ASP A 1 196 ? -53.981 -20.077 54.954 1.00 95.81 196 ASP A C 1
ATOM 1595 O O . ASP A 1 196 ? -53.226 -19.979 53.984 1.00 95.81 196 ASP A O 1
ATOM 1599 N N . HIS A 1 197 ? -54.378 -18.988 55.623 1.00 96.06 197 HIS A N 1
ATOM 1600 C CA . HIS A 1 197 ? -53.920 -17.639 55.280 1.00 96.06 197 HIS A CA 1
ATOM 1601 C C . HIS A 1 197 ? -52.419 -17.432 55.516 1.00 96.06 197 HIS A C 1
ATOM 1603 O O . HIS A 1 197 ? -51.765 -16.737 54.734 1.00 96.06 197 HIS A O 1
ATOM 1609 N N . GLN A 1 198 ? -51.840 -18.042 56.551 1.00 96.75 198 GLN A N 1
ATOM 1610 C CA . GLN A 1 198 ? -50.403 -17.961 56.797 1.00 96.75 198 GLN A CA 1
ATOM 1611 C C . GLN A 1 198 ? -49.601 -18.763 55.756 1.00 96.75 198 GLN A C 1
ATOM 1613 O O . GLN A 1 198 ? -48.565 -18.294 55.280 1.00 96.75 198 GLN A O 1
ATOM 1618 N N . GLU A 1 199 ? -50.107 -19.912 55.310 1.00 97.69 199 GLU A N 1
ATOM 1619 C CA . GLU A 1 199 ? -49.555 -20.681 54.188 1.00 97.69 199 GLU A CA 1
ATOM 1620 C C . GLU A 1 199 ? -49.678 -19.926 52.852 1.00 97.69 199 GLU A C 1
ATOM 1622 O O . GLU A 1 199 ? -48.718 -19.872 52.075 1.00 97.69 199 GLU A O 1
ATOM 1627 N N . GLN A 1 200 ? -50.800 -19.244 52.606 1.00 97.75 200 GLN A N 1
ATOM 1628 C CA . GLN A 1 200 ? -50.966 -18.330 51.468 1.00 97.75 200 GLN A CA 1
ATOM 1629 C C . GLN A 1 200 ? -49.964 -17.162 51.521 1.00 97.75 200 GLN A C 1
ATOM 1631 O O . GLN A 1 200 ? -49.335 -16.836 50.514 1.00 97.75 200 GLN A O 1
ATOM 1636 N N . ALA A 1 201 ? -49.740 -16.554 52.689 1.00 97.69 201 ALA A N 1
ATOM 1637 C CA . ALA A 1 201 ? -48.756 -15.483 52.844 1.00 97.69 201 ALA A CA 1
ATOM 1638 C C . ALA A 1 201 ? -47.317 -15.980 52.597 1.00 97.69 201 ALA A C 1
ATOM 1640 O O . ALA A 1 201 ? -46.543 -15.325 51.890 1.00 97.69 201 ALA A O 1
ATOM 1641 N N . ASN A 1 202 ? -46.978 -17.167 53.108 1.00 97.81 202 ASN A N 1
ATOM 1642 C CA . ASN A 1 202 ? -45.679 -17.811 52.904 1.00 97.81 202 ASN A CA 1
ATOM 1643 C C . ASN A 1 202 ? -45.440 -18.171 51.426 1.00 97.81 202 ASN A C 1
ATOM 1645 O O . ASN A 1 202 ? -44.363 -17.896 50.886 1.00 97.81 202 ASN A O 1
ATOM 1649 N N . THR A 1 203 ? -46.445 -18.724 50.738 1.00 98.31 203 THR A N 1
ATOM 1650 C CA . THR A 1 203 ? -46.349 -19.040 49.303 1.00 98.31 203 THR A CA 1
ATOM 1651 C C . THR A 1 203 ? -46.224 -17.769 48.459 1.00 98.31 203 THR A C 1
ATOM 1653 O O . THR A 1 203 ? -45.318 -17.692 47.628 1.00 98.31 203 THR A O 1
ATOM 1656 N N . ILE A 1 204 ? -47.000 -16.714 48.737 1.00 98.06 204 ILE A N 1
ATOM 1657 C CA . ILE A 1 204 ? -46.845 -15.395 48.092 1.00 98.06 204 ILE A CA 1
ATOM 1658 C C . ILE A 1 204 ? -45.435 -14.821 48.315 1.00 98.06 204 ILE A C 1
ATOM 1660 O O . ILE A 1 204 ? -44.849 -14.251 47.389 1.00 98.06 204 ILE A O 1
ATOM 1664 N N . PHE A 1 205 ? -44.858 -14.969 49.512 1.00 98.38 205 PHE A N 1
ATOM 1665 C CA . PHE A 1 205 ? -43.495 -14.511 49.792 1.00 98.38 205 PHE A CA 1
ATOM 1666 C C . PHE A 1 205 ? -42.446 -15.279 48.974 1.00 98.38 205 PHE A C 1
ATOM 1668 O O . PHE A 1 205 ? -41.581 -14.644 48.364 1.00 98.38 205 PHE A O 1
ATOM 1675 N N . SER A 1 206 ? -42.545 -16.612 48.904 1.00 98.50 206 SER A N 1
ATOM 1676 C CA . SER A 1 206 ? -41.646 -17.437 48.080 1.00 98.50 206 SER A CA 1
ATOM 1677 C C . SER A 1 206 ? -41.747 -17.089 46.591 1.00 98.50 206 SER A C 1
ATOM 1679 O O . SER A 1 206 ? -40.743 -16.722 45.989 1.00 98.50 206 SER A O 1
ATOM 1681 N N . LEU A 1 207 ? -42.957 -17.006 46.029 1.00 98.44 207 LEU A N 1
ATOM 1682 C CA . LEU A 1 207 ? -43.171 -16.631 44.627 1.00 98.44 207 LEU A CA 1
ATOM 1683 C C . LEU A 1 207 ? -42.620 -15.232 44.300 1.00 98.44 207 LEU A C 1
ATOM 1685 O O . LEU A 1 207 ? -42.029 -15.026 43.242 1.00 98.44 207 LEU A O 1
ATOM 1689 N N . ARG A 1 208 ? -42.746 -14.262 45.218 1.00 98.31 208 ARG A N 1
ATOM 1690 C CA . ARG A 1 208 ? -42.138 -12.925 45.068 1.00 98.31 208 ARG A CA 1
ATOM 1691 C C . ARG A 1 208 ? -40.612 -12.943 45.180 1.00 98.31 208 ARG A C 1
ATOM 1693 O O . ARG A 1 208 ? -39.957 -12.046 44.651 1.00 98.31 208 ARG A O 1
ATOM 1700 N N . LYS A 1 209 ? -40.022 -13.885 45.915 1.00 98.44 209 LYS A N 1
ATOM 1701 C CA . LYS A 1 209 ? -38.565 -14.075 45.971 1.00 98.44 209 LYS A CA 1
ATOM 1702 C C . LYS A 1 209 ? -38.072 -14.673 44.653 1.00 98.44 209 LYS A C 1
ATOM 1704 O O . LYS A 1 209 ? -37.148 -14.122 44.059 1.00 98.44 209 LYS A O 1
ATOM 1709 N N . ASP A 1 210 ? -38.743 -15.711 44.172 1.00 98.19 210 ASP A N 1
ATOM 1710 C CA . ASP A 1 210 ? -38.382 -16.441 42.957 1.00 98.19 210 ASP A CA 1
ATOM 1711 C C . ASP A 1 210 ? -38.570 -15.577 41.700 1.00 98.19 210 ASP A C 1
ATOM 1713 O O . ASP A 1 210 ? -37.712 -15.585 40.820 1.00 98.19 210 ASP A O 1
ATOM 1717 N N . LEU A 1 211 ? -39.613 -14.735 41.650 1.00 98.25 211 LEU A N 1
ATOM 1718 C CA . LEU A 1 211 ? -39.800 -13.741 40.585 1.00 98.25 211 LEU A CA 1
ATOM 1719 C C . LEU A 1 211 ? -38.598 -12.790 40.478 1.00 98.25 211 LEU A C 1
ATOM 1721 O O . LEU A 1 211 ? 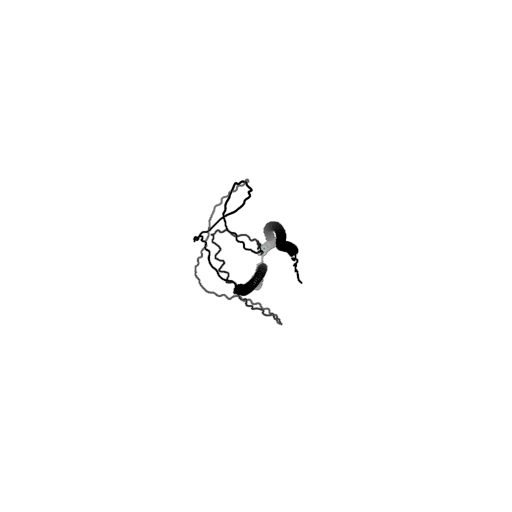-38.023 -12.658 39.401 1.00 98.25 211 LEU A O 1
ATOM 1725 N N . ARG A 1 212 ? -38.161 -12.194 41.597 1.00 98.38 212 ARG A N 1
ATOM 1726 C CA . ARG A 1 212 ? -36.993 -11.292 41.625 1.00 98.38 212 ARG A CA 1
ATOM 1727 C C . ARG A 1 212 ? -35.697 -12.007 41.236 1.00 98.38 212 ARG A C 1
ATOM 1729 O O . ARG A 1 212 ? -34.822 -11.404 40.621 1.00 98.38 212 ARG A O 1
ATOM 1736 N N . GLN A 1 213 ? -35.557 -13.287 41.590 1.00 98.19 213 GLN A N 1
ATOM 1737 C CA . GLN A 1 213 ? -34.423 -14.107 41.154 1.00 98.19 213 GLN A CA 1
ATOM 1738 C C . GLN A 1 213 ? -34.469 -14.363 39.641 1.00 98.19 213 GLN A C 1
ATOM 1740 O O . GLN A 1 213 ? -33.452 -14.199 38.971 1.00 98.19 213 GLN A O 1
ATOM 1745 N N . GLY A 1 214 ? -35.641 -14.689 39.090 1.00 98.06 214 GLY A N 1
ATOM 1746 C CA . GLY A 1 214 ? -35.853 -14.851 37.651 1.00 98.06 214 GLY A CA 1
ATOM 1747 C C . GLY A 1 214 ? -35.602 -13.566 36.857 1.00 98.06 214 GLY A C 1
ATOM 1748 O O . GLY A 1 214 ? -34.960 -13.612 35.811 1.00 98.06 214 GLY A O 1
ATOM 1749 N N . GLU A 1 215 ? -36.028 -12.412 37.373 1.00 98.00 215 GLU A N 1
ATOM 1750 C CA . GLU A 1 215 ? -35.734 -11.089 36.805 1.00 98.00 215 GLU A CA 1
ATOM 1751 C C . GLU A 1 215 ? -34.228 -10.786 36.820 1.00 98.00 215 GLU A C 1
ATOM 1753 O O . GLU A 1 215 ? -33.671 -10.385 35.800 1.00 98.00 215 GLU A O 1
ATOM 1758 N N . ALA A 1 216 ? -33.537 -11.052 37.934 1.00 97.88 216 ALA A N 1
ATOM 1759 C CA . ALA A 1 216 ? -32.090 -10.864 38.028 1.00 97.88 216 ALA A CA 1
ATOM 1760 C C . ALA A 1 216 ? -31.306 -11.785 37.074 1.00 97.88 216 ALA A C 1
ATOM 1762 O O . ALA A 1 216 ? -30.329 -11.348 36.467 1.00 97.88 216 ALA A O 1
ATOM 1763 N N . LEU A 1 217 ? -31.733 -13.043 36.910 1.00 98.31 217 LEU A N 1
ATOM 1764 C CA . LEU A 1 217 ? -31.153 -13.966 35.929 1.00 98.31 217 LEU A CA 1
ATOM 1765 C C . LEU A 1 217 ? -31.426 -13.501 34.494 1.00 98.31 217 LEU A C 1
ATOM 1767 O O . LEU A 1 217 ? -30.507 -13.479 33.681 1.00 98.31 217 LEU A O 1
ATOM 1771 N N . ARG A 1 218 ? -32.654 -13.058 34.192 1.00 98.19 218 ARG A N 1
ATOM 1772 C CA . ARG A 1 218 ? -33.009 -12.498 32.880 1.00 98.19 218 ARG A CA 1
ATOM 1773 C C . ARG A 1 218 ? -32.132 -11.299 32.522 1.00 98.19 218 ARG A C 1
ATOM 1775 O O . ARG A 1 218 ? -31.678 -11.228 31.386 1.00 98.19 218 ARG A O 1
ATOM 1782 N N . ASN A 1 219 ? -31.890 -10.387 33.463 1.00 97.75 219 ASN A N 1
ATOM 1783 C CA . ASN A 1 219 ? -31.050 -9.212 33.225 1.00 97.75 219 ASN A CA 1
ATOM 1784 C C . ASN A 1 219 ? -29.601 -9.615 32.909 1.00 97.75 219 ASN A C 1
ATOM 1786 O O . ASN A 1 219 ? -29.067 -9.168 31.901 1.00 97.75 219 ASN A O 1
ATOM 1790 N N . ARG A 1 220 ? -29.013 -10.552 33.666 1.00 98.06 220 ARG A N 1
ATOM 1791 C CA . ARG A 1 220 ? -27.672 -11.092 33.365 1.00 98.06 220 ARG A CA 1
ATOM 1792 C C . ARG A 1 220 ? -27.599 -11.738 31.984 1.00 98.06 220 ARG A C 1
ATOM 1794 O O . ARG A 1 220 ? -26.694 -11.438 31.220 1.00 98.06 220 ARG A O 1
ATOM 1801 N N . CYS A 1 221 ? -28.579 -12.566 31.620 1.00 97.94 221 CYS A N 1
ATOM 1802 C CA . CYS A 1 221 ? -28.611 -13.181 30.292 1.00 97.94 221 CYS A CA 1
ATOM 1803 C C . CYS A 1 221 ? -28.805 -12.153 29.161 1.00 97.94 221 CYS A C 1
ATOM 1805 O O . CYS A 1 221 ? -28.362 -12.397 28.042 1.00 97.94 221 CYS A O 1
ATOM 1807 N N . MET A 1 222 ? -29.459 -11.014 29.421 1.00 97.50 222 MET A N 1
ATOM 1808 C CA . MET A 1 222 ? -29.539 -9.896 28.471 1.00 97.50 222 MET A CA 1
ATOM 1809 C C . MET A 1 222 ? -28.181 -9.197 28.317 1.00 97.50 222 MET A C 1
ATOM 1811 O O . MET A 1 222 ? -27.725 -9.036 27.188 1.00 97.50 222 MET A O 1
ATOM 1815 N N . GLU A 1 223 ? -27.515 -8.865 29.427 1.00 97.81 223 GLU A N 1
ATOM 1816 C CA . GLU A 1 223 ? -26.166 -8.274 29.454 1.00 97.81 223 GLU A CA 1
ATOM 1817 C C . GLU A 1 223 ? -25.145 -9.174 28.731 1.00 97.81 223 GLU A C 1
ATOM 1819 O O . GLU A 1 223 ? -24.395 -8.714 27.870 1.00 97.81 223 GLU A O 1
ATOM 1824 N N . GLU A 1 224 ? -25.158 -10.481 29.010 1.00 97.00 224 GLU A N 1
ATOM 1825 C CA . GLU A 1 224 ? -24.333 -11.484 28.324 1.00 97.00 224 GLU A CA 1
ATOM 1826 C C . GLU A 1 224 ? -24.627 -11.527 26.816 1.00 97.00 224 GLU A C 1
ATOM 1828 O O . GLU A 1 224 ? -23.697 -11.534 26.007 1.00 97.00 224 GLU A O 1
ATOM 1833 N N . ARG A 1 225 ? -25.907 -11.505 26.411 1.00 97.69 225 ARG A N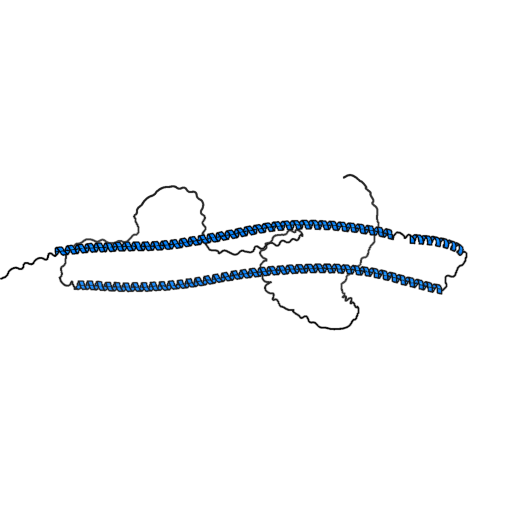 1
ATOM 1834 C CA . ARG A 1 225 ? -26.300 -11.500 24.992 1.00 97.69 225 ARG A CA 1
ATOM 1835 C C . ARG A 1 225 ? -25.788 -10.253 24.273 1.00 97.69 225 ARG A C 1
ATOM 1837 O O . ARG A 1 225 ? -25.232 -10.376 23.186 1.00 97.69 225 ARG A O 1
ATOM 1844 N N . GLU A 1 226 ? -25.933 -9.079 24.879 1.00 97.25 226 GLU A N 1
ATOM 1845 C CA . GLU A 1 226 ? -25.449 -7.805 24.333 1.00 97.25 226 GLU A CA 1
ATOM 1846 C C . GLU A 1 226 ? -23.915 -7.791 24.219 1.00 97.25 226 GLU A C 1
ATOM 1848 O O . GLU A 1 226 ? -23.372 -7.396 23.185 1.00 97.25 226 GLU A O 1
ATOM 1853 N N . MET A 1 227 ? -23.200 -8.330 25.212 1.00 96.06 227 MET A N 1
ATOM 1854 C CA . MET A 1 227 ? -21.746 -8.513 25.145 1.00 96.06 227 MET A CA 1
ATOM 1855 C C . MET A 1 227 ? -21.322 -9.447 24.001 1.00 96.06 227 MET A C 1
ATOM 1857 O O . MET A 1 227 ? -20.390 -9.120 23.259 1.00 96.06 227 MET A O 1
ATOM 1861 N N . PHE A 1 228 ? -22.008 -10.577 23.800 1.00 96.62 228 PHE A N 1
ATOM 1862 C CA . PHE A 1 228 ? -21.735 -11.470 22.669 1.00 96.62 228 PHE A CA 1
ATOM 1863 C C . PHE A 1 228 ? -22.111 -10.844 21.317 1.00 96.62 228 PHE A C 1
ATOM 1865 O O . PHE A 1 228 ? -21.390 -11.040 20.339 1.00 96.62 228 PHE A O 1
ATOM 1872 N N . GLU A 1 229 ? -23.183 -10.051 21.237 1.00 97.25 229 GLU A N 1
ATOM 1873 C CA . GLU A 1 229 ? -23.545 -9.291 20.034 1.00 97.25 229 GLU A CA 1
ATOM 1874 C C . GLU A 1 229 ? -22.453 -8.275 19.661 1.00 97.25 229 GLU A C 1
ATOM 1876 O O . GLU A 1 229 ? -22.055 -8.206 18.492 1.00 97.25 229 GLU A O 1
ATOM 1881 N N . LEU A 1 230 ? -21.901 -7.553 20.643 1.00 96.62 230 LEU A N 1
ATOM 1882 C CA . LEU A 1 230 ? -20.781 -6.626 20.450 1.00 96.62 230 LEU A CA 1
ATOM 1883 C C . LEU A 1 230 ? -19.500 -7.346 20.001 1.00 96.62 230 LEU A C 1
ATOM 1885 O O . LEU A 1 230 ? -18.864 -6.905 19.041 1.00 96.62 230 LEU A O 1
ATOM 1889 N N . GLN A 1 231 ? -19.150 -8.480 20.618 1.00 95.25 231 GLN A N 1
ATOM 1890 C CA . GLN A 1 231 ? -18.018 -9.314 20.183 1.00 95.25 231 GLN A CA 1
ATOM 1891 C C . GLN A 1 231 ? -18.210 -9.829 18.748 1.00 95.25 231 GLN A C 1
ATOM 1893 O O . GLN A 1 231 ? -17.298 -9.741 17.926 1.00 95.25 231 GLN A O 1
ATOM 1898 N N . CYS A 1 232 ? -19.414 -10.294 18.403 1.00 92.56 232 CYS A N 1
ATOM 1899 C CA . CYS A 1 232 ? -19.747 -10.711 17.042 1.00 92.56 232 CYS A CA 1
ATOM 1900 C C . CYS A 1 232 ? -19.626 -9.556 16.035 1.00 92.56 232 CYS A C 1
ATOM 1902 O O . CYS A 1 232 ? -19.185 -9.769 14.907 1.00 92.56 232 CYS A O 1
ATOM 1904 N N . LEU A 1 233 ? -20.015 -8.335 16.412 1.00 95.06 233 LEU A N 1
ATOM 1905 C CA . LEU A 1 233 ? -19.866 -7.148 15.567 1.00 95.06 233 LEU A CA 1
ATOM 1906 C C . LEU A 1 233 ? -18.397 -6.749 15.377 1.00 95.06 233 LEU A C 1
ATOM 1908 O O . LEU A 1 233 ? -18.030 -6.376 14.262 1.00 95.06 233 LEU A O 1
ATOM 1912 N N . ALA A 1 234 ? -17.562 -6.858 16.414 1.00 92.38 234 ALA A N 1
ATOM 1913 C CA . ALA A 1 234 ? -16.118 -6.640 16.312 1.00 92.38 234 ALA A CA 1
ATOM 1914 C C . ALA A 1 234 ? -15.474 -7.657 15.355 1.00 92.38 234 ALA A C 1
ATOM 1916 O O . ALA A 1 234 ? -14.928 -7.264 14.327 1.00 92.38 234 ALA A O 1
ATOM 1917 N N . LEU A 1 235 ? -15.682 -8.959 15.584 1.00 95.75 235 LEU A N 1
ATOM 1918 C CA . LEU A 1 235 ? -15.137 -10.026 14.735 1.00 95.75 235 LEU A CA 1
ATOM 1919 C C . LEU A 1 235 ? -15.599 -9.934 13.269 1.00 95.75 235 LEU A C 1
ATOM 1921 O O . LEU A 1 235 ? -14.830 -10.243 12.358 1.00 95.75 235 LEU A O 1
ATOM 1925 N N . ARG A 1 236 ? -16.832 -9.475 13.002 1.00 93.00 236 ARG A N 1
ATOM 1926 C CA . ARG A 1 236 ? -17.299 -9.198 11.628 1.00 93.00 236 ARG A CA 1
ATOM 1927 C C . ARG A 1 236 ? -16.545 -8.036 10.980 1.00 93.00 236 ARG A C 1
ATOM 1929 O O . ARG A 1 236 ? -16.239 -8.123 9.792 1.00 93.00 236 ARG A O 1
ATOM 1936 N N . LYS A 1 237 ? -16.257 -6.963 11.726 1.00 95.62 237 LYS A N 1
ATOM 1937 C CA . LYS A 1 237 ? -15.455 -5.830 11.234 1.00 95.62 237 LYS A CA 1
ATOM 1938 C C . LYS A 1 237 ? -14.020 -6.268 10.957 1.00 95.62 237 LYS A C 1
ATOM 1940 O O . LYS A 1 237 ? -13.527 -5.989 9.872 1.00 95.62 237 LYS A O 1
ATOM 1945 N N . ASP A 1 238 ? -13.406 -7.023 11.863 1.00 89.00 238 ASP A N 1
ATOM 1946 C CA . ASP A 1 238 ? -12.047 -7.543 11.687 1.00 89.00 238 ASP A CA 1
ATOM 1947 C C . ASP A 1 238 ? -11.971 -8.487 10.480 1.00 89.00 238 ASP A C 1
ATOM 1949 O O . ASP A 1 238 ? -11.122 -8.317 9.608 1.00 89.00 238 ASP A O 1
ATOM 1953 N N . SER A 1 239 ? -12.915 -9.428 10.355 1.00 91.88 239 SER A N 1
ATOM 1954 C CA . SER A 1 239 ? -13.015 -10.311 9.185 1.00 91.88 239 SER A CA 1
ATOM 1955 C C . SER A 1 239 ? -13.165 -9.528 7.879 1.00 91.88 239 SER A C 1
ATOM 1957 O O . SER A 1 239 ? -12.549 -9.903 6.882 1.00 91.88 239 SER A O 1
ATOM 1959 N N . LYS A 1 240 ? -13.932 -8.428 7.876 1.00 95.81 240 LYS A N 1
ATOM 1960 C CA . LYS A 1 240 ? -14.012 -7.535 6.717 1.00 95.81 240 LYS A CA 1
ATOM 1961 C C . LYS A 1 240 ? -12.666 -6.853 6.443 1.00 95.81 240 LYS A C 1
ATOM 1963 O O . LYS A 1 240 ? -12.170 -6.969 5.334 1.00 95.81 240 LYS A O 1
ATOM 1968 N N . MET A 1 241 ? -12.031 -6.244 7.445 1.00 97.88 241 MET A N 1
ATOM 1969 C CA . MET A 1 241 ? -10.713 -5.607 7.301 1.00 97.88 241 MET A CA 1
ATOM 1970 C C . MET A 1 241 ? -9.649 -6.566 6.742 1.00 97.88 241 MET A C 1
ATOM 1972 O O . MET A 1 241 ? -8.821 -6.159 5.930 1.00 97.88 241 MET A O 1
ATOM 1976 N N . TYR A 1 242 ? -9.669 -7.843 7.141 1.00 93.19 242 TYR A N 1
ATOM 1977 C CA . TYR A 1 242 ? -8.778 -8.857 6.574 1.00 93.19 242 TYR A CA 1
ATOM 1978 C C . TYR A 1 242 ? -9.115 -9.206 5.120 1.00 93.19 242 TYR A C 1
ATOM 1980 O O . TYR A 1 242 ? -8.186 -9.378 4.336 1.00 93.19 242 TYR A O 1
ATOM 1988 N N . LYS A 1 243 ? -10.398 -9.275 4.737 1.00 95.62 243 LYS A N 1
ATOM 1989 C CA . LYS A 1 243 ? -10.813 -9.467 3.334 1.00 95.62 243 LYS A CA 1
ATOM 1990 C C . LYS A 1 243 ? -10.388 -8.291 2.465 1.00 95.62 243 LYS A C 1
ATOM 1992 O O . LYS A 1 243 ? -9.628 -8.506 1.531 1.00 95.62 243 LYS A O 1
ATOM 1997 N N . ASP A 1 244 ? -10.761 -7.072 2.850 1.00 93.44 244 ASP A N 1
ATOM 1998 C CA . ASP A 1 244 ? -10.411 -5.834 2.146 1.00 93.44 244 ASP A CA 1
ATOM 1999 C C . ASP A 1 244 ? -8.872 -5.724 1.963 1.00 93.44 244 ASP A C 1
ATOM 2001 O O . ASP A 1 244 ? -8.377 -5.336 0.905 1.00 93.44 244 ASP A O 1
ATOM 2005 N N . ARG A 1 245 ? -8.082 -6.147 2.968 1.00 93.56 245 ARG A N 1
ATOM 2006 C CA . ARG A 1 245 ? -6.610 -6.214 2.886 1.00 93.56 245 ARG A CA 1
ATOM 2007 C C . ARG A 1 245 ? -6.091 -7.312 1.948 1.00 93.56 245 ARG A C 1
ATOM 2009 O O . ARG A 1 245 ? -5.081 -7.091 1.286 1.00 93.56 245 ARG A O 1
ATOM 2016 N N . ILE A 1 246 ? -6.715 -8.490 1.919 1.00 92.56 246 ILE A N 1
ATOM 2017 C CA . ILE A 1 246 ? -6.344 -9.575 0.994 1.00 92.56 246 ILE A CA 1
ATOM 2018 C C . ILE A 1 246 ? -6.668 -9.162 -0.446 1.00 92.56 246 ILE A C 1
ATOM 2020 O O . ILE A 1 246 ? -5.827 -9.332 -1.320 1.00 92.56 246 ILE A O 1
ATOM 2024 N N . GLU A 1 247 ? -7.835 -8.561 -0.678 1.00 94.62 247 GLU A N 1
ATOM 2025 C CA . GLU A 1 247 ? -8.259 -8.040 -1.982 1.00 94.62 247 GLU A CA 1
ATOM 2026 C C . GLU A 1 247 ? -7.271 -6.989 -2.516 1.00 94.62 247 GLU A C 1
ATOM 2028 O O . GLU A 1 247 ? -6.831 -7.097 -3.659 1.00 94.62 247 GLU A O 1
ATOM 2033 N N . ALA A 1 248 ? -6.813 -6.055 -1.674 1.00 91.12 248 ALA A N 1
ATOM 2034 C CA . ALA A 1 248 ? -5.781 -5.085 -2.051 1.00 91.12 248 ALA A CA 1
ATOM 2035 C C . ALA A 1 248 ? -4.425 -5.734 -2.413 1.00 91.12 248 ALA A C 1
ATOM 2037 O O . ALA A 1 248 ? -3.752 -5.286 -3.339 1.00 91.12 248 ALA A O 1
ATOM 2038 N N . VAL A 1 249 ? -4.014 -6.802 -1.715 1.00 92.25 249 VAL A N 1
ATOM 2039 C CA . VAL A 1 249 ? -2.777 -7.541 -2.046 1.00 92.25 249 VAL A CA 1
ATOM 2040 C C . VAL A 1 249 ? -2.922 -8.321 -3.357 1.00 92.25 249 VAL A C 1
ATOM 2042 O O . VAL A 1 249 ? -1.965 -8.397 -4.125 1.00 92.25 249 VAL A O 1
ATOM 2045 N N . LEU A 1 250 ? -4.105 -8.872 -3.642 1.00 91.19 250 LEU A N 1
ATOM 2046 C CA . LEU A 1 250 ? -4.383 -9.546 -4.914 1.00 91.19 250 LEU A CA 1
ATOM 2047 C C . LEU A 1 250 ? -4.347 -8.561 -6.090 1.00 91.19 250 LEU A C 1
ATOM 2049 O O . LEU A 1 250 ? -3.694 -8.854 -7.085 1.00 91.19 250 LEU A O 1
ATOM 2053 N N . GLN A 1 251 ? -4.931 -7.367 -5.941 1.00 92.56 251 GLN A N 1
ATOM 2054 C CA . GLN A 1 251 ? -4.843 -6.295 -6.943 1.00 92.56 251 GLN A CA 1
ATOM 2055 C C . GLN A 1 251 ? -3.384 -5.908 -7.239 1.00 92.56 251 GLN A C 1
ATOM 2057 O O . GLN A 1 251 ? -2.980 -5.865 -8.396 1.00 92.56 251 GLN A O 1
ATOM 2062 N N . GLN A 1 252 ? -2.551 -5.739 -6.205 1.00 91.19 252 GLN A N 1
ATOM 2063 C CA . GLN A 1 252 ? -1.115 -5.472 -6.381 1.00 91.19 252 GLN A CA 1
ATOM 2064 C C . GLN A 1 252 ? -0.370 -6.618 -7.088 1.00 91.19 252 GLN A C 1
ATOM 2066 O O . GLN A 1 252 ? 0.565 -6.379 -7.851 1.00 91.19 252 GLN A O 1
ATOM 2071 N N . MET A 1 253 ? -0.761 -7.875 -6.852 1.00 89.12 253 MET A N 1
ATOM 2072 C CA . MET A 1 253 ? -0.203 -9.019 -7.580 1.00 89.12 253 MET A CA 1
ATOM 2073 C C . MET A 1 253 ? -0.626 -9.040 -9.055 1.00 89.12 253 MET A C 1
ATOM 2075 O O . MET A 1 253 ? 0.183 -9.413 -9.904 1.00 89.12 253 MET A O 1
ATOM 2079 N N . GLU A 1 254 ? -1.863 -8.645 -9.364 1.00 92.31 254 GLU A N 1
ATOM 2080 C CA . GLU A 1 254 ? -2.367 -8.516 -10.736 1.00 92.31 254 GLU A CA 1
ATOM 2081 C C . GLU A 1 254 ? -1.640 -7.394 -11.494 1.00 92.31 254 GLU A C 1
ATOM 2083 O O . GLU A 1 254 ? -1.179 -7.624 -12.612 1.00 92.31 254 GLU A O 1
ATOM 2088 N N . GLU A 1 255 ? -1.432 -6.230 -10.869 1.00 88.38 255 GLU A N 1
ATOM 2089 C CA . GLU A 1 255 ? -0.631 -5.125 -11.421 1.00 88.38 255 GLU A CA 1
ATOM 2090 C C . GLU A 1 255 ? 0.795 -5.581 -11.781 1.00 88.38 255 GLU A C 1
ATOM 2092 O O . GLU A 1 255 ? 1.229 -5.431 -12.924 1.00 88.38 255 GLU A O 1
ATOM 2097 N N . VAL A 1 256 ? 1.501 -6.234 -10.848 1.00 92.69 256 VAL A N 1
ATOM 2098 C CA . VAL A 1 256 ? 2.864 -6.753 -11.080 1.00 92.69 256 VAL A CA 1
ATOM 2099 C C . VAL A 1 256 ? 2.897 -7.844 -12.161 1.00 92.69 256 VAL A C 1
ATOM 2101 O O . VAL A 1 256 ? 3.871 -7.942 -12.913 1.00 92.69 256 VAL A O 1
ATOM 2104 N N . ALA A 1 257 ? 1.851 -8.669 -12.275 1.00 88.06 257 ALA A N 1
ATOM 2105 C CA . ALA A 1 257 ? 1.744 -9.654 -13.350 1.00 88.06 257 ALA A CA 1
ATOM 2106 C C . ALA A 1 257 ? 1.581 -8.981 -14.725 1.00 88.06 257 ALA A C 1
ATOM 2108 O O . ALA A 1 257 ? 2.252 -9.377 -15.678 1.00 88.06 257 ALA A O 1
ATOM 2109 N N . ILE A 1 258 ? 0.762 -7.927 -14.814 1.00 93.44 258 ILE A N 1
ATOM 2110 C CA . ILE A 1 258 ? 0.571 -7.133 -16.035 1.00 93.44 258 ILE A CA 1
ATOM 2111 C C . ILE A 1 258 ? 1.878 -6.437 -16.446 1.00 93.44 258 ILE A C 1
ATOM 2113 O O . ILE A 1 258 ? 2.274 -6.531 -17.608 1.00 93.44 258 ILE A O 1
ATOM 2117 N N . GLU A 1 259 ? 2.586 -5.792 -15.513 1.00 87.75 259 GLU A N 1
ATOM 2118 C CA . GLU A 1 259 ? 3.888 -5.156 -15.779 1.00 87.75 259 GLU A CA 1
ATOM 2119 C C . GLU A 1 259 ? 4.930 -6.166 -16.287 1.00 87.75 259 GLU A C 1
ATOM 2121 O O . GLU A 1 259 ? 5.641 -5.907 -17.264 1.00 87.75 259 GLU A O 1
ATOM 2126 N N . ARG A 1 260 ? 4.997 -7.351 -15.663 1.00 90.94 260 ARG A N 1
ATOM 2127 C CA . ARG A 1 260 ? 5.865 -8.453 -16.103 1.00 90.94 260 ARG A CA 1
ATOM 2128 C C . ARG A 1 260 ? 5.543 -8.874 -17.536 1.00 90.94 260 ARG A C 1
ATOM 2130 O O . ARG A 1 260 ? 6.464 -9.077 -18.327 1.00 90.94 260 ARG A O 1
ATOM 2137 N N . ASP A 1 261 ? 4.266 -9.012 -17.873 1.00 93.31 261 ASP A N 1
ATOM 2138 C CA . ASP A 1 261 ? 3.838 -9.503 -19.184 1.00 93.31 261 ASP A CA 1
ATOM 2139 C C . ASP A 1 261 ? 4.088 -8.460 -20.285 1.00 93.31 261 ASP A C 1
ATOM 2141 O O . ASP A 1 261 ? 4.545 -8.813 -21.373 1.00 93.31 261 ASP A O 1
ATOM 2145 N N . GLN A 1 262 ? 3.944 -7.166 -19.979 1.00 93.44 262 GLN A N 1
ATOM 2146 C CA . GLN A 1 262 ? 4.368 -6.065 -20.857 1.00 93.44 262 GLN A CA 1
ATOM 2147 C C . GLN A 1 262 ? 5.895 -6.039 -21.073 1.00 93.44 262 GLN A C 1
ATOM 2149 O O . GLN A 1 262 ? 6.373 -5.851 -22.199 1.00 93.44 262 GLN A O 1
ATOM 2154 N N . ALA A 1 263 ? 6.685 -6.268 -20.019 1.00 86.69 263 ALA A N 1
ATOM 2155 C CA . ALA A 1 263 ? 8.144 -6.358 -20.116 1.00 86.69 263 ALA A CA 1
ATOM 2156 C C . ALA A 1 263 ? 8.604 -7.587 -20.927 1.00 86.69 263 ALA A C 1
ATOM 2158 O O . ALA A 1 263 ? 9.595 -7.524 -21.655 1.00 86.69 263 ALA A O 1
ATOM 2159 N N . MET A 1 264 ? 7.874 -8.703 -20.840 1.00 85.50 264 MET A N 1
ATOM 2160 C CA . MET A 1 264 ? 8.118 -9.895 -21.656 1.00 85.50 264 MET A CA 1
ATOM 2161 C C . MET A 1 264 ? 7.769 -9.654 -23.128 1.00 85.50 264 MET A C 1
ATOM 2163 O O . MET A 1 264 ? 8.615 -9.905 -23.986 1.00 85.50 264 MET A O 1
ATOM 2167 N N . ALA A 1 265 ? 6.592 -9.089 -23.419 1.00 92.25 265 ALA A N 1
ATOM 2168 C CA . ALA A 1 265 ? 6.153 -8.783 -24.780 1.00 92.25 265 ALA A CA 1
ATOM 2169 C C . ALA A 1 265 ? 7.114 -7.818 -25.499 1.00 92.25 265 ALA A C 1
ATOM 2171 O O . ALA A 1 265 ? 7.593 -8.120 -26.590 1.00 92.25 265 ALA A O 1
ATOM 2172 N N . SER A 1 266 ? 7.496 -6.707 -24.860 1.00 86.94 266 SER A N 1
ATOM 2173 C CA . SER A 1 266 ? 8.461 -5.751 -25.434 1.00 86.94 266 SER A CA 1
ATOM 2174 C C . SER A 1 266 ? 9.854 -6.362 -25.661 1.00 86.94 266 SER A C 1
ATOM 2176 O O . SER A 1 266 ? 10.522 -6.053 -26.652 1.00 86.94 266 SER A O 1
ATOM 2178 N N . ARG A 1 267 ? 10.297 -7.290 -24.800 1.00 92.31 267 ARG A N 1
ATOM 2179 C CA . ARG A 1 267 ? 11.536 -8.053 -25.023 1.00 92.31 267 ARG A CA 1
ATOM 2180 C C . ARG A 1 267 ? 11.412 -9.006 -26.217 1.00 92.31 267 ARG A C 1
ATOM 2182 O O . ARG A 1 267 ? 12.352 -9.125 -27.001 1.00 92.31 267 ARG A O 1
ATOM 2189 N N . GLU A 1 268 ? 10.279 -9.685 -26.365 1.00 92.94 268 GLU A N 1
ATOM 2190 C CA . GLU A 1 268 ? 10.001 -10.578 -27.496 1.00 92.94 268 GLU A CA 1
ATOM 2191 C C . GLU A 1 268 ? 9.919 -9.811 -28.821 1.00 92.94 268 GLU A C 1
ATOM 2193 O O . GLU A 1 268 ? 10.531 -10.230 -29.806 1.00 92.94 268 GLU A O 1
ATOM 2198 N N . GLU A 1 269 ? 9.285 -8.636 -28.837 1.00 94.75 269 GLU A N 1
ATOM 2199 C CA . GLU A 1 269 ? 9.286 -7.722 -29.982 1.00 94.75 269 GLU A CA 1
ATOM 2200 C C . GLU A 1 269 ? 10.713 -7.375 -30.422 1.00 94.75 269 GLU A C 1
ATOM 2202 O O . GLU A 1 269 ? 11.055 -7.592 -31.590 1.00 94.75 269 GLU A O 1
ATOM 2207 N N . LEU A 1 270 ? 11.570 -6.928 -29.493 1.00 91.19 270 LEU A N 1
ATOM 2208 C CA . LEU A 1 270 ? 12.981 -6.632 -29.767 1.00 91.19 270 LEU A CA 1
ATOM 2209 C C . LEU A 1 270 ? 13.746 -7.862 -30.277 1.00 91.19 270 LEU A C 1
ATOM 2211 O O . LEU A 1 270 ? 14.500 -7.752 -31.244 1.00 91.19 270 LEU A O 1
ATOM 2215 N N . HIS A 1 271 ? 13.522 -9.050 -29.705 1.00 92.00 271 HIS A N 1
ATOM 2216 C CA . HIS A 1 271 ? 14.116 -10.285 -30.224 1.00 92.00 271 HIS A CA 1
ATOM 2217 C C . HIS A 1 271 ? 13.668 -10.581 -31.663 1.00 92.00 271 HIS A C 1
ATOM 2219 O O . HIS A 1 271 ? 14.509 -10.945 -32.489 1.00 92.00 271 HIS A O 1
ATOM 2225 N N . THR A 1 272 ? 12.391 -10.373 -32.009 1.00 95.62 272 THR A N 1
ATOM 2226 C CA . THR A 1 272 ? 11.922 -10.570 -33.393 1.00 95.62 272 THR A CA 1
ATOM 2227 C C . THR A 1 272 ? 12.498 -9.534 -34.361 1.00 95.62 272 THR A C 1
ATOM 2229 O O . THR A 1 272 ? 12.773 -9.872 -35.511 1.00 95.62 272 THR A O 1
ATOM 2232 N N . GLN A 1 273 ? 12.717 -8.290 -33.920 1.00 94.50 273 GLN A N 1
ATOM 2233 C CA . GLN A 1 273 ? 13.365 -7.244 -34.720 1.00 94.50 273 GLN A CA 1
ATOM 2234 C C . GLN A 1 273 ? 14.846 -7.573 -34.961 1.00 94.50 273 GLN A C 1
ATOM 2236 O O . GLN A 1 273 ? 15.323 -7.494 -36.094 1.00 94.50 273 GLN A O 1
ATOM 2241 N N . CYS A 1 274 ? 15.565 -8.024 -33.928 1.00 95.19 274 CYS A N 1
ATOM 2242 C CA . CYS A 1 274 ? 16.942 -8.498 -34.062 1.00 95.19 274 CYS A CA 1
ATOM 2243 C C . CYS A 1 274 ? 17.049 -9.708 -35.001 1.00 95.19 274 CYS A C 1
ATOM 2245 O O . CYS A 1 274 ? 17.959 -9.743 -35.827 1.00 95.19 274 CYS A O 1
ATOM 2247 N N . ALA A 1 275 ? 16.122 -10.668 -34.918 1.00 94.94 275 ALA A N 1
ATOM 2248 C CA . ALA A 1 275 ? 16.089 -11.821 -35.818 1.00 94.94 275 ALA A CA 1
ATOM 2249 C C . ALA A 1 275 ? 15.904 -11.400 -37.288 1.00 94.94 275 ALA A C 1
ATOM 2251 O O . ALA A 1 275 ? 16.679 -11.838 -38.138 1.00 94.94 275 ALA A O 1
ATOM 2252 N N . ARG A 1 276 ? 14.961 -10.488 -37.574 1.00 97.31 276 ARG A N 1
ATOM 2253 C CA . ARG A 1 276 ? 14.755 -9.919 -38.921 1.00 97.31 276 ARG A CA 1
ATOM 2254 C C . ARG A 1 276 ? 16.007 -9.208 -39.441 1.00 97.31 276 ARG A C 1
ATOM 2256 O O . ARG A 1 276 ? 16.487 -9.528 -40.521 1.00 97.31 276 ARG A O 1
ATOM 2263 N N . SER A 1 277 ? 16.614 -8.331 -38.637 1.00 95.88 277 SER A N 1
ATOM 2264 C CA . SER A 1 277 ? 17.831 -7.608 -39.040 1.00 95.88 277 SER A CA 1
ATOM 2265 C C . SER A 1 277 ? 19.040 -8.531 -39.275 1.00 95.88 277 SER A C 1
ATOM 2267 O O . SER A 1 277 ? 19.907 -8.229 -40.098 1.00 95.88 277 SER A O 1
ATOM 2269 N N . LEU A 1 278 ? 19.120 -9.671 -38.579 1.00 97.50 278 LEU A N 1
ATOM 2270 C CA . LEU A 1 278 ? 20.127 -10.700 -38.855 1.00 97.50 278 LEU A CA 1
ATOM 2271 C C . LEU A 1 278 ? 19.847 -11.435 -40.174 1.00 97.50 278 LEU A C 1
ATOM 2273 O O . LEU A 1 278 ? 20.780 -11.621 -40.952 1.00 97.50 278 LEU A O 1
ATOM 2277 N N . GLN A 1 279 ? 18.586 -11.777 -40.461 1.00 98.06 279 GLN A N 1
ATOM 2278 C CA . GLN A 1 279 ? 18.181 -12.373 -41.741 1.00 98.06 279 GLN A CA 1
ATOM 2279 C C . GLN A 1 279 ? 18.505 -11.442 -42.920 1.00 98.06 279 GLN A C 1
ATOM 2281 O O . GLN A 1 279 ? 19.207 -11.857 -43.839 1.00 98.06 279 GLN A O 1
ATOM 2286 N N . GLU A 1 280 ? 18.116 -10.167 -42.839 1.00 98.00 280 GLU A N 1
ATOM 2287 C CA . GLU A 1 280 ? 18.447 -9.129 -43.830 1.00 98.00 280 GLU A CA 1
ATOM 2288 C C . GLU A 1 280 ? 19.968 -9.003 -44.040 1.00 98.00 280 GLU A C 1
ATOM 2290 O O . GLU A 1 280 ? 20.456 -8.937 -45.169 1.00 98.00 280 GLU A O 1
ATOM 2295 N N . LYS A 1 281 ? 20.759 -9.025 -42.957 1.00 98.06 281 LYS A N 1
ATOM 2296 C CA . LYS A 1 281 ? 22.229 -9.020 -43.045 1.00 98.06 281 LYS A CA 1
ATOM 2297 C C . LYS A 1 281 ? 22.784 -10.257 -43.744 1.00 98.06 281 LYS A C 1
ATOM 2299 O O . LYS A 1 281 ? 23.754 -10.130 -44.491 1.00 98.06 281 LYS A O 1
ATOM 2304 N N . ASP A 1 282 ? 22.212 -11.433 -43.517 1.00 98.50 282 ASP A N 1
ATOM 2305 C CA . ASP A 1 282 ? 22.643 -12.670 -44.171 1.00 98.50 282 ASP A CA 1
ATOM 2306 C C . ASP A 1 282 ? 22.218 -12.743 -45.643 1.00 98.50 282 ASP A C 1
ATOM 2308 O O . ASP A 1 282 ? 22.974 -13.262 -46.467 1.00 98.50 282 ASP A O 1
ATOM 2312 N N . GLU A 1 283 ? 21.081 -12.155 -46.008 1.00 98.56 283 GLU A N 1
ATOM 2313 C CA . GLU A 1 283 ? 20.671 -11.938 -47.400 1.00 98.56 283 GLU A CA 1
ATOM 2314 C C . GLU A 1 283 ? 21.618 -10.974 -48.123 1.00 98.56 283 GLU A C 1
ATOM 2316 O O . GLU A 1 283 ? 22.132 -11.303 -49.194 1.00 98.56 283 GLU A O 1
ATOM 2321 N N . LEU A 1 284 ? 21.958 -9.837 -47.507 1.00 98.31 284 LEU A N 1
ATOM 2322 C CA . LEU A 1 284 ? 22.951 -8.905 -48.051 1.00 98.31 284 LEU A CA 1
ATOM 2323 C C . LEU A 1 284 ? 24.336 -9.559 -48.185 1.00 98.31 284 LEU A C 1
ATOM 2325 O O . LEU A 1 284 ? 24.994 -9.389 -49.209 1.00 98.31 284 LEU A O 1
ATOM 2329 N N . ARG A 1 285 ? 24.769 -10.368 -47.207 1.00 98.50 285 ARG A N 1
ATOM 2330 C CA . ARG A 1 285 ? 26.021 -11.148 -47.293 1.00 98.50 285 ARG A CA 1
ATOM 2331 C C . ARG A 1 285 ? 26.009 -12.149 -48.448 1.00 98.50 285 ARG A C 1
ATOM 2333 O O . ARG A 1 285 ? 27.035 -12.294 -49.106 1.00 98.50 285 ARG A O 1
ATOM 2340 N N . LYS A 1 286 ? 24.887 -12.836 -48.707 1.00 98.62 286 LYS A N 1
ATOM 2341 C CA . LYS A 1 286 ? 24.737 -13.695 -49.898 1.00 98.62 286 LYS A CA 1
ATOM 2342 C C . LYS A 1 286 ? 24.872 -12.866 -51.171 1.00 98.62 286 LYS A C 1
ATOM 2344 O O . LYS A 1 286 ? 25.678 -13.212 -52.025 1.00 98.62 286 LYS A O 1
ATOM 2349 N N . ARG A 1 287 ? 24.179 -11.726 -51.249 1.00 98.50 287 ARG A N 1
ATOM 2350 C CA . ARG A 1 287 ? 24.201 -10.866 -52.436 1.00 98.50 287 ARG A CA 1
ATOM 2351 C C . ARG A 1 287 ? 25.574 -10.257 -52.723 1.00 98.50 287 ARG A C 1
ATOM 2353 O O . ARG A 1 287 ? 25.924 -10.110 -53.886 1.00 98.50 287 ARG A O 1
ATOM 2360 N N . VAL A 1 288 ? 26.363 -9.954 -51.689 1.00 98.50 288 VAL A N 1
ATOM 2361 C CA . VAL A 1 288 ? 27.773 -9.558 -51.845 1.00 98.50 288 VAL A CA 1
ATOM 2362 C C . VAL A 1 288 ? 28.599 -10.700 -52.441 1.00 98.50 288 VAL A C 1
ATOM 2364 O O . VAL A 1 288 ? 29.302 -10.453 -53.411 1.00 98.50 288 VAL A O 1
ATOM 2367 N N . ARG A 1 289 ? 28.473 -11.942 -51.942 1.00 98.56 289 ARG A N 1
ATOM 2368 C CA . ARG A 1 289 ? 29.189 -13.101 -52.520 1.00 98.56 289 ARG A CA 1
ATOM 2369 C C . ARG A 1 289 ? 28.828 -13.324 -53.989 1.00 98.56 289 ARG A C 1
ATOM 2371 O O . ARG A 1 289 ? 29.724 -13.369 -54.817 1.00 98.56 289 ARG A O 1
ATOM 2378 N N . GLU A 1 290 ? 27.538 -13.319 -54.322 1.00 98.50 290 GLU A N 1
ATOM 2379 C CA . GLU A 1 290 ? 27.050 -13.448 -55.707 1.00 98.50 290 GLU A CA 1
ATOM 2380 C C . GLU A 1 290 ? 27.543 -12.330 -56.648 1.00 98.50 290 GLU A C 1
ATOM 2382 O O . GLU A 1 290 ? 27.546 -12.502 -57.866 1.00 98.50 290 GLU A O 1
ATOM 2387 N N . LEU A 1 291 ? 27.880 -11.149 -56.116 1.00 98.38 291 LEU A N 1
ATOM 2388 C CA . LEU A 1 291 ? 28.459 -10.044 -56.887 1.00 98.38 291 LEU A CA 1
ATOM 2389 C C . LEU A 1 291 ? 29.983 -10.157 -56.995 1.00 98.38 291 LEU A C 1
ATOM 2391 O O . LEU A 1 291 ? 30.518 -9.831 -58.051 1.00 98.38 291 LEU A O 1
ATOM 2395 N N . SER A 1 292 ? 30.667 -10.643 -55.954 1.00 98.25 292 SER A N 1
ATOM 2396 C CA . SER A 1 292 ? 32.093 -10.988 -56.009 1.00 98.25 292 SER A CA 1
ATOM 2397 C C . SER A 1 292 ? 32.351 -12.103 -57.022 1.00 98.25 292 SER A C 1
ATOM 2399 O O . SER A 1 292 ? 33.162 -11.912 -57.915 1.00 98.25 292 SER A O 1
ATOM 2401 N N . GLU A 1 293 ? 31.576 -13.190 -56.976 1.00 98.44 293 GLU A N 1
ATOM 2402 C CA . GLU A 1 293 ? 31.652 -14.304 -57.933 1.00 98.44 293 GLU A CA 1
ATOM 2403 C C . GLU A 1 293 ? 31.518 -13.809 -59.388 1.00 98.44 293 GLU A C 1
ATOM 2405 O O . GLU A 1 293 ? 32.320 -14.166 -60.245 1.00 98.44 293 GLU A O 1
ATOM 2410 N N . LYS A 1 294 ? 30.577 -12.893 -59.662 1.00 98.50 294 LYS A N 1
ATOM 2411 C CA . LYS A 1 294 ? 30.418 -12.268 -60.991 1.00 98.50 294 LYS A CA 1
ATOM 2412 C C . LYS A 1 294 ? 31.558 -11.327 -61.370 1.00 98.50 294 LYS A C 1
ATOM 2414 O O . LYS A 1 294 ? 31.868 -11.199 -62.552 1.00 98.50 294 LYS A O 1
ATOM 2419 N N . ALA A 1 295 ? 32.152 -10.629 -60.405 1.00 98.06 295 ALA A N 1
ATOM 2420 C CA . ALA A 1 295 ? 33.317 -9.787 -60.657 1.00 98.06 295 ALA A CA 1
ATOM 2421 C C . ALA A 1 295 ? 34.531 -10.652 -61.031 1.00 98.06 295 ALA A C 1
ATOM 2423 O O . ALA A 1 295 ? 35.195 -10.353 -62.022 1.00 98.06 295 ALA A O 1
ATOM 2424 N N . ASP A 1 296 ? 34.745 -11.760 -60.317 1.00 98.25 296 ASP A N 1
ATOM 2425 C CA . ASP A 1 296 ? 35.795 -12.741 -60.600 1.00 98.25 296 ASP A CA 1
ATOM 2426 C C . ASP A 1 296 ? 35.577 -13.412 -61.974 1.00 98.25 296 ASP A C 1
ATOM 2428 O O . ASP A 1 296 ? 36.511 -13.512 -62.772 1.00 98.25 296 ASP A O 1
ATOM 2432 N N . GLU A 1 297 ? 34.338 -13.795 -62.315 1.00 98.44 297 GLU A N 1
ATOM 2433 C CA . GLU A 1 297 ? 33.967 -14.303 -63.648 1.00 98.44 297 GLU A CA 1
ATOM 2434 C C . GLU A 1 297 ? 34.293 -13.304 -64.770 1.00 98.44 297 GLU A C 1
ATOM 2436 O O . GLU A 1 297 ? 34.893 -13.676 -65.783 1.00 98.44 297 GLU A O 1
ATOM 2441 N N . LEU A 1 298 ? 33.918 -12.030 -64.605 1.00 98.31 298 LEU A N 1
ATOM 2442 C CA . LEU A 1 298 ? 34.205 -10.978 -65.584 1.00 98.31 298 LEU A CA 1
ATOM 2443 C C . LEU A 1 298 ? 35.708 -10.687 -65.681 1.00 98.31 298 LEU A C 1
ATOM 2445 O O . LEU A 1 298 ? 36.218 -10.481 -66.782 1.00 98.31 298 LEU A O 1
ATOM 2449 N N . GLN A 1 299 ? 36.437 -10.725 -64.566 1.00 98.31 299 GLN A N 1
ATOM 2450 C CA . GLN A 1 299 ? 37.888 -10.552 -64.545 1.00 98.31 299 GLN A CA 1
ATOM 2451 C C . GLN A 1 299 ? 38.607 -11.705 -65.268 1.00 98.31 299 GLN A C 1
ATOM 2453 O O . GLN A 1 299 ? 39.521 -11.464 -66.057 1.00 98.31 299 GLN A O 1
ATOM 2458 N N . LEU A 1 300 ? 38.150 -12.950 -65.096 1.00 98.25 300 LEU A N 1
ATOM 2459 C CA . LEU A 1 300 ? 38.635 -14.098 -65.871 1.00 98.25 300 LEU A CA 1
ATOM 2460 C C . LEU A 1 300 ? 38.345 -13.945 -67.373 1.00 98.25 300 LEU A C 1
ATOM 2462 O O . LEU A 1 300 ? 39.199 -14.279 -68.197 1.00 98.25 300 LEU A O 1
ATOM 2466 N N . GLN A 1 301 ? 37.174 -13.421 -67.751 1.00 98.12 301 GLN A N 1
ATOM 2467 C CA . GLN A 1 301 ? 36.847 -13.134 -69.154 1.00 98.12 301 GLN A CA 1
ATOM 2468 C C . GLN A 1 301 ? 37.738 -12.030 -69.743 1.00 98.12 301 GLN A C 1
ATOM 2470 O O . GLN A 1 301 ? 38.196 -12.170 -70.879 1.00 98.12 301 GLN A O 1
ATOM 2475 N N . LEU A 1 302 ? 38.034 -10.971 -68.979 1.00 97.69 302 LEU A N 1
ATOM 2476 C CA . LEU A 1 302 ? 38.968 -9.915 -69.384 1.00 97.69 302 LEU A CA 1
ATOM 2477 C C . LEU A 1 302 ? 40.367 -10.483 -69.641 1.00 97.69 302 LEU A C 1
ATOM 2479 O O . LEU A 1 302 ? 40.865 -10.337 -70.756 1.00 97.69 302 LEU A O 1
ATOM 2483 N N . PHE A 1 303 ? 40.945 -11.237 -68.699 1.00 98.06 303 PHE A N 1
ATOM 2484 C CA . PHE A 1 303 ? 42.260 -11.864 -68.889 1.00 98.06 303 PHE A CA 1
ATOM 2485 C C . PHE A 1 303 ? 42.308 -12.816 -70.098 1.00 98.06 303 PHE A C 1
ATOM 2487 O O . PHE A 1 303 ? 43.320 -12.884 -70.799 1.00 98.06 303 PHE A O 1
ATOM 2494 N N . GLN A 1 304 ? 41.219 -13.537 -70.396 1.00 97.88 304 GLN A N 1
ATOM 2495 C CA . GLN A 1 304 ? 41.128 -14.362 -71.608 1.00 97.88 304 GLN A CA 1
ATOM 2496 C C . GLN A 1 304 ? 41.110 -13.516 -72.890 1.00 97.88 304 GLN A C 1
ATOM 2498 O O . GLN A 1 304 ? 41.757 -13.881 -73.874 1.00 97.88 304 GLN A O 1
ATOM 2503 N N . CYS A 1 305 ? 40.383 -12.398 -72.900 1.00 97.31 305 CYS A N 1
ATOM 2504 C CA . CYS A 1 305 ? 40.351 -11.465 -74.025 1.00 97.31 305 CYS A CA 1
ATOM 2505 C C . CYS A 1 305 ? 41.704 -10.771 -74.235 1.00 97.31 305 CYS A C 1
ATOM 2507 O O . CYS A 1 305 ? 42.184 -10.734 -75.366 1.00 97.31 305 CYS A O 1
ATOM 2509 N N . GLU A 1 306 ? 42.357 -10.315 -73.166 1.00 97.12 306 GLU A N 1
ATOM 2510 C CA . GLU A 1 306 ? 43.712 -9.750 -73.189 1.00 97.12 306 GLU A CA 1
ATOM 2511 C C . GLU A 1 306 ? 44.735 -10.771 -73.701 1.00 97.12 306 GLU A C 1
ATOM 2513 O O . GLU A 1 306 ? 45.510 -10.470 -74.605 1.00 97.12 306 GLU A O 1
ATOM 2518 N N . SER A 1 307 ? 44.679 -12.019 -73.226 1.00 96.88 307 SER A N 1
ATOM 2519 C CA . SER A 1 307 ? 45.550 -13.099 -73.714 1.00 96.88 307 SER A CA 1
ATOM 2520 C C . SER A 1 307 ? 45.354 -13.373 -75.212 1.00 96.88 307 SER A C 1
ATOM 2522 O O . SER A 1 307 ? 46.322 -13.582 -75.946 1.00 96.88 307 SER A O 1
ATOM 2524 N N . ARG A 1 308 ? 44.104 -13.341 -75.703 1.00 96.94 308 ARG A N 1
ATOM 2525 C CA . ARG A 1 308 ? 43.789 -13.484 -77.138 1.00 96.94 308 ARG A CA 1
ATOM 2526 C C . ARG A 1 308 ? 44.278 -12.287 -77.958 1.00 96.94 308 ARG A C 1
ATOM 2528 O O . ARG A 1 308 ? 44.765 -12.500 -79.069 1.00 96.94 308 ARG A O 1
ATOM 2535 N N . LEU A 1 309 ? 44.163 -11.070 -77.420 1.00 96.50 309 LEU A N 1
ATOM 2536 C CA . LEU A 1 309 ? 44.665 -9.834 -78.024 1.00 96.50 309 LEU A CA 1
ATOM 2537 C C . LEU A 1 309 ? 46.191 -9.888 -78.156 1.00 96.50 309 LEU A C 1
ATOM 2539 O O . LEU A 1 309 ? 46.700 -9.803 -79.268 1.00 96.50 309 LEU A O 1
ATOM 2543 N N . LEU A 1 310 ? 46.909 -10.146 -77.059 1.00 96.38 310 LEU A N 1
ATOM 2544 C CA . LEU A 1 310 ? 48.370 -10.277 -77.036 1.00 96.38 310 LEU A CA 1
ATOM 2545 C C . LEU A 1 310 ? 48.863 -11.371 -77.992 1.00 96.38 310 LEU A C 1
ATOM 2547 O O . LEU A 1 310 ? 49.839 -11.172 -78.713 1.00 96.38 310 LEU A O 1
ATOM 2551 N N . ALA A 1 311 ? 48.160 -12.505 -78.075 1.00 95.75 311 ALA A N 1
ATOM 2552 C CA . ALA A 1 311 ? 48.473 -13.547 -79.050 1.00 95.75 311 ALA A CA 1
ATOM 2553 C C . ALA A 1 311 ? 48.233 -13.096 -80.506 1.00 95.75 311 ALA A C 1
ATOM 2555 O O . ALA A 1 311 ? 48.961 -13.519 -81.405 1.00 95.75 311 ALA A O 1
ATOM 2556 N N . ALA A 1 312 ? 47.223 -12.260 -80.770 1.00 94.69 312 ALA A N 1
ATOM 2557 C CA . ALA A 1 312 ? 46.977 -11.685 -82.094 1.00 94.69 312 ALA A CA 1
ATOM 2558 C C . ALA A 1 312 ? 48.019 -10.620 -82.466 1.00 94.69 312 ALA A C 1
ATOM 2560 O O . ALA A 1 312 ? 48.539 -10.654 -83.578 1.00 94.69 312 ALA A O 1
ATOM 2561 N N . GLU A 1 313 ? 48.388 -9.744 -81.531 1.00 94.75 313 GLU A N 1
ATOM 2562 C CA . GLU A 1 313 ? 49.489 -8.792 -81.693 1.00 94.75 313 GLU A CA 1
ATOM 2563 C C . GLU A 1 313 ? 50.827 -9.497 -81.924 1.00 94.75 313 GLU A C 1
ATOM 2565 O O . GLU A 1 313 ? 51.601 -9.067 -82.773 1.00 94.75 313 GLU A O 1
ATOM 2570 N N . GLY A 1 314 ? 51.099 -10.588 -81.200 1.00 93.12 314 GLY A N 1
ATOM 2571 C CA . GLY A 1 314 ? 52.288 -11.416 -81.397 1.00 93.12 314 GLY A CA 1
ATOM 2572 C C . GLY A 1 314 ? 52.354 -11.995 -82.810 1.00 93.12 314 GLY A C 1
ATOM 2573 O O . GLY A 1 314 ? 53.373 -11.850 -83.480 1.00 93.12 314 GLY A O 1
ATOM 2574 N N . ARG A 1 315 ? 51.242 -12.558 -83.311 1.00 94.31 315 ARG A N 1
ATOM 2575 C CA . ARG A 1 315 ? 51.147 -13.031 -84.705 1.00 94.31 315 ARG A CA 1
ATOM 2576 C C . ARG A 1 315 ? 51.317 -11.902 -85.722 1.00 94.31 315 ARG A C 1
ATOM 2578 O O . ARG A 1 315 ? 51.990 -12.113 -86.721 1.00 94.31 315 ARG A O 1
ATOM 2585 N N . LEU A 1 316 ? 50.752 -10.718 -85.473 1.00 89.94 316 LEU A N 1
ATOM 2586 C CA . LEU A 1 316 ? 50.908 -9.562 -86.361 1.00 89.94 316 LEU A CA 1
ATOM 2587 C C . LEU A 1 316 ? 52.365 -9.075 -86.404 1.00 89.94 316 LEU A C 1
ATOM 2589 O O . LEU A 1 316 ? 52.890 -8.833 -87.485 1.00 89.94 316 LEU A O 1
ATOM 2593 N N . LYS A 1 317 ? 53.034 -8.981 -85.248 1.00 90.56 317 LYS A N 1
ATOM 2594 C CA . LYS A 1 317 ? 54.463 -8.636 -85.146 1.00 90.56 317 LYS A CA 1
ATOM 2595 C C . LYS A 1 317 ? 55.334 -9.670 -85.860 1.00 90.56 317 LYS A C 1
ATOM 2597 O O . LYS A 1 317 ? 56.254 -9.291 -86.573 1.00 90.56 317 LYS A O 1
ATOM 2602 N N . GLN A 1 318 ? 55.016 -10.959 -85.727 1.00 89.06 318 GLN A N 1
ATOM 2603 C CA . GLN A 1 318 ? 55.718 -12.017 -86.451 1.00 89.06 318 GLN A CA 1
ATOM 2604 C C . GLN A 1 318 ? 55.501 -11.902 -87.966 1.00 89.06 318 GLN A C 1
ATOM 2606 O O . GLN A 1 318 ? 56.476 -11.850 -88.697 1.00 89.06 318 GLN A O 1
ATOM 2611 N N . GLN A 1 319 ? 54.265 -11.706 -88.436 1.00 84.25 319 GLN A N 1
ATOM 2612 C CA . GLN A 1 319 ? 53.985 -11.450 -89.857 1.00 84.25 319 GLN A CA 1
ATOM 2613 C C . GLN A 1 319 ? 54.696 -10.199 -90.393 1.00 84.25 319 GLN A C 1
ATOM 2615 O O . GLN A 1 319 ? 55.133 -10.196 -91.540 1.00 84.25 319 GLN A O 1
ATOM 2620 N N . GLN A 1 320 ? 54.829 -9.138 -89.590 1.00 82.06 320 GLN A N 1
ATOM 2621 C CA . GLN A 1 320 ? 55.599 -7.944 -89.953 1.00 82.06 320 GLN A CA 1
ATOM 2622 C C . GLN A 1 320 ? 57.093 -8.253 -90.097 1.00 82.06 320 GLN A C 1
ATOM 2624 O O . GLN A 1 320 ? 57.697 -7.817 -91.073 1.00 82.06 320 GLN A O 1
ATOM 2629 N N . LEU A 1 321 ? 57.673 -9.027 -89.172 1.00 79.88 321 LEU A N 1
ATOM 2630 C CA . LEU A 1 321 ? 59.061 -9.487 -89.258 1.00 79.88 321 LEU A CA 1
ATOM 2631 C C . LEU A 1 321 ? 59.269 -10.413 -90.462 1.00 79.88 321 LEU A C 1
ATOM 2633 O O . LEU A 1 321 ? 60.167 -10.157 -91.251 1.00 79.88 321 LEU A O 1
ATOM 2637 N N . ASP A 1 322 ? 58.396 -11.398 -90.673 1.00 76.12 322 ASP A N 1
ATOM 2638 C CA . ASP A 1 322 ? 58.457 -12.317 -91.814 1.00 76.12 322 ASP A CA 1
ATOM 2639 C C . ASP A 1 322 ? 58.315 -11.559 -93.151 1.00 76.12 322 ASP A C 1
ATOM 2641 O O . ASP A 1 322 ? 59.014 -11.859 -94.115 1.00 76.12 322 ASP A O 1
ATOM 2645 N N . THR A 1 323 ? 57.469 -10.521 -93.210 1.00 72.12 323 THR A N 1
ATOM 2646 C CA . THR A 1 323 ? 57.331 -9.642 -94.391 1.00 72.12 323 THR A CA 1
ATOM 2647 C C . THR A 1 323 ? 58.578 -8.780 -94.612 1.00 72.12 323 THR A C 1
ATOM 2649 O O . THR A 1 323 ? 58.997 -8.598 -95.753 1.00 72.12 323 THR A O 1
ATOM 2652 N N . LEU A 1 324 ? 59.195 -8.270 -93.540 1.00 64.19 324 LEU A N 1
ATOM 2653 C CA . LEU A 1 324 ? 60.468 -7.544 -93.605 1.00 64.19 324 LEU A CA 1
ATOM 2654 C C . LEU A 1 324 ? 61.607 -8.460 -94.076 1.00 64.19 324 LEU A C 1
ATOM 2656 O O . LEU A 1 324 ? 62.392 -8.056 -94.931 1.00 64.19 324 LEU A O 1
ATOM 2660 N N . THR A 1 325 ? 61.661 -9.703 -93.594 1.00 58.56 325 THR A N 1
ATOM 2661 C CA . THR A 1 325 ? 62.641 -10.710 -94.021 1.00 58.56 325 THR A CA 1
ATOM 2662 C C . THR A 1 325 ? 62.435 -11.105 -95.485 1.00 58.56 325 THR A C 1
ATOM 2664 O O . THR A 1 325 ? 63.395 -11.079 -96.243 1.00 58.56 325 THR A O 1
ATOM 2667 N N . LEU A 1 326 ? 61.193 -11.327 -95.932 1.00 55.09 326 LEU A N 1
ATOM 2668 C CA . LEU A 1 326 ? 60.867 -11.566 -97.350 1.00 55.09 326 LEU A CA 1
ATOM 2669 C C . LEU A 1 326 ? 61.116 -10.346 -98.259 1.00 55.09 326 LEU A C 1
ATOM 2671 O O . LEU A 1 326 ? 61.200 -10.498 -99.475 1.00 55.09 326 LEU A O 1
ATOM 2675 N N . SER A 1 327 ? 61.244 -9.139 -97.697 1.00 49.19 327 SER A N 1
ATOM 2676 C CA . SER A 1 327 ? 61.707 -7.948 -98.428 1.00 49.19 327 SER A CA 1
ATOM 2677 C C . SER A 1 327 ? 63.232 -7.767 -98.418 1.00 49.19 327 SER A C 1
ATOM 2679 O O . SER A 1 327 ? 63.736 -6.843 -99.051 1.00 49.19 327 SER A O 1
ATOM 2681 N N . SER A 1 328 ? 63.956 -8.643 -97.714 1.00 46.44 328 SER A N 1
ATOM 2682 C CA . SER A 1 328 ? 65.413 -8.615 -97.535 1.00 46.44 328 SER A CA 1
ATOM 2683 C C . SER A 1 328 ? 66.137 -9.750 -98.278 1.00 46.44 328 SER A C 1
ATOM 2685 O O . SER A 1 328 ? 67.333 -9.941 -98.065 1.00 46.44 328 SER A O 1
ATOM 2687 N N . ASP A 1 329 ? 65.448 -10.477 -99.164 1.00 40.72 329 ASP A N 1
ATOM 2688 C CA . ASP A 1 329 ? 66.038 -11.508 -100.030 1.00 40.72 329 ASP A CA 1
ATOM 2689 C C . ASP A 1 329 ? 66.537 -10.918 -101.370 1.00 40.72 329 ASP A C 1
ATOM 2691 O O . ASP A 1 329 ? 66.082 -11.293 -102.453 1.00 40.72 329 ASP A O 1
ATOM 2695 N N . LEU A 1 330 ? 67.492 -9.983 -101.299 1.00 48.16 330 LEU A N 1
ATOM 2696 C CA . LEU A 1 330 ? 68.436 -9.657 -102.381 1.00 48.16 330 LEU A CA 1
ATOM 2697 C C . LEU A 1 330 ? 69.705 -9.021 -101.770 1.00 48.16 330 LEU A C 1
ATOM 2699 O O . LEU A 1 330 ? 69.576 -8.174 -100.891 1.00 48.16 330 LEU A O 1
ATOM 2703 N N . GLU A 1 331 ? 70.896 -9.391 -102.266 1.00 41.66 331 GLU A N 1
ATOM 2704 C CA . GLU A 1 331 ? 72.238 -9.016 -101.747 1.00 41.66 331 GLU A CA 1
ATOM 2705 C C . GLU A 1 331 ? 72.566 -9.619 -100.354 1.00 41.66 331 GLU A C 1
ATOM 2707 O O . GLU A 1 331 ? 72.267 -9.045 -99.313 1.00 41.66 331 GLU A O 1
ATOM 2712 N N . ASP A 1 332 ? 73.002 -10.876 -100.238 1.00 36.31 332 ASP A N 1
ATOM 2713 C CA . ASP A 1 332 ? 74.295 -11.493 -100.618 1.00 36.31 332 ASP A CA 1
ATOM 2714 C C . ASP A 1 332 ? 75.376 -11.505 -99.503 1.00 36.31 332 ASP A C 1
ATOM 2716 O O . ASP A 1 332 ? 75.546 -10.622 -98.666 1.00 36.31 332 ASP A O 1
ATOM 2720 N N . SER A 1 333 ? 76.066 -12.635 -99.496 1.00 38.97 333 SER A N 1
ATOM 2721 C CA . SER A 1 333 ? 76.947 -13.262 -98.524 1.00 38.97 333 SER A CA 1
ATOM 2722 C C . SER A 1 333 ? 78.340 -12.622 -98.433 1.00 38.97 333 SER A C 1
ATOM 2724 O O . SER A 1 333 ? 78.978 -12.424 -99.460 1.00 38.97 333 SER A O 1
ATOM 2726 N N . SER A 1 334 ? 78.925 -12.517 -97.228 1.00 35.06 334 SER A N 1
ATOM 2727 C CA . SER A 1 334 ? 80.339 -12.909 -96.996 1.00 35.06 334 SER A CA 1
ATOM 2728 C C . SER A 1 334 ? 80.722 -12.940 -95.497 1.00 35.06 334 SER A C 1
ATOM 2730 O O . SER A 1 334 ? 80.235 -12.097 -94.743 1.00 35.06 334 SER A O 1
ATOM 2732 N N . PRO A 1 335 ? 81.582 -13.870 -95.019 1.00 57.38 335 PRO A N 1
ATOM 2733 C CA . PRO A 1 335 ? 81.871 -14.041 -93.588 1.00 57.38 335 PRO A CA 1
ATOM 2734 C C . PRO A 1 335 ? 83.261 -13.544 -93.117 1.00 57.38 335 PRO A C 1
ATOM 2736 O O . PRO A 1 335 ? 84.176 -13.340 -93.909 1.00 57.38 335 PRO A O 1
ATOM 2739 N N . ARG A 1 336 ? 83.433 -13.556 -91.779 1.00 36.56 336 ARG A N 1
ATOM 2740 C CA . ARG A 1 336 ? 84.654 -13.346 -90.952 1.00 36.56 336 ARG A CA 1
ATOM 2741 C C . ARG A 1 336 ? 85.081 -11.898 -90.654 1.00 36.56 336 ARG A C 1
ATOM 2743 O O . ARG A 1 336 ? 85.711 -11.248 -91.477 1.00 36.56 336 ARG A O 1
ATOM 2750 N N . ASN A 1 337 ? 85.028 -11.536 -89.368 1.00 30.31 337 ASN A N 1
ATOM 2751 C CA . ASN A 1 337 ? 86.263 -11.394 -88.581 1.00 30.31 337 ASN A CA 1
ATOM 2752 C C . ASN A 1 337 ? 86.000 -11.703 -87.093 1.00 30.31 337 ASN A C 1
ATOM 2754 O O . ASN A 1 337 ? 84.867 -11.602 -86.631 1.00 30.31 337 ASN A O 1
ATOM 2758 N N . SER A 1 338 ? 87.038 -12.111 -86.366 1.00 42.19 338 SER A N 1
ATOM 2759 C CA . SER A 1 338 ? 86.972 -12.546 -84.965 1.00 42.19 338 SER A CA 1
ATOM 2760 C C . SER A 1 338 ? 87.454 -11.440 -84.029 1.00 42.19 338 SER A C 1
ATOM 2762 O O . SER A 1 338 ? 88.444 -10.785 -84.349 1.00 42.19 338 SER A O 1
ATOM 2764 N N . GLN A 1 339 ? 86.874 -11.331 -82.832 1.00 32.00 339 GLN A N 1
ATOM 2765 C CA . GLN A 1 339 ? 87.644 -10.939 -81.648 1.00 32.00 339 GLN A CA 1
ATOM 2766 C C . GLN A 1 339 ? 87.000 -11.456 -80.358 1.00 32.00 339 GLN A C 1
ATOM 2768 O O . GLN A 1 339 ? 85.780 -11.484 -80.212 1.00 32.00 339 GLN A O 1
ATOM 2773 N N . GLU A 1 340 ? 87.857 -11.945 -79.468 1.00 32.62 340 GLU A N 1
ATOM 2774 C CA . GLU A 1 340 ? 87.523 -12.549 -78.179 1.00 32.62 340 GLU A CA 1
ATOM 2775 C C . GLU A 1 340 ? 87.146 -11.475 -77.144 1.00 32.62 340 GLU A C 1
ATOM 2777 O O . GLU A 1 340 ? 87.544 -10.321 -77.299 1.00 32.62 340 GLU A O 1
ATOM 2782 N N . LEU A 1 341 ? 86.455 -11.870 -76.062 1.00 32.72 341 LEU A N 1
ATOM 2783 C CA . LEU A 1 341 ? 86.888 -11.629 -74.669 1.00 32.72 341 LEU A CA 1
ATOM 2784 C C . LEU A 1 341 ? 85.892 -12.228 -73.642 1.00 32.72 341 LEU A C 1
ATOM 2786 O O . LEU A 1 341 ? 84.832 -11.674 -73.382 1.00 32.72 341 LEU A O 1
ATOM 2790 N N . SER A 1 342 ? 86.305 -13.356 -73.055 1.00 30.67 342 SER A N 1
ATOM 2791 C CA . SER A 1 342 ? 86.132 -13.801 -71.653 1.00 30.67 342 SER A CA 1
ATOM 2792 C C . SER A 1 342 ? 84.771 -13.752 -70.912 1.00 30.67 342 SER A C 1
ATOM 2794 O O . SER A 1 342 ? 84.257 -12.695 -70.564 1.00 30.67 342 SER A O 1
ATOM 2796 N N . LEU A 1 343 ? 84.322 -14.942 -70.475 1.00 40.47 343 LEU A N 1
ATOM 2797 C CA . LEU A 1 343 ? 83.493 -15.182 -69.267 1.00 40.47 343 LEU A CA 1
ATOM 2798 C C . LEU A 1 343 ? 84.359 -15.033 -67.980 1.00 40.47 343 LEU A C 1
ATOM 2800 O O . LEU A 1 343 ? 85.588 -15.027 -68.117 1.00 40.47 343 LEU A O 1
ATOM 2804 N N . PRO A 1 344 ? 83.796 -14.890 -66.752 1.00 41.88 344 PRO A N 1
ATOM 2805 C CA . PRO A 1 344 ? 83.203 -16.001 -65.956 1.00 41.88 344 PRO A CA 1
ATOM 2806 C C . PRO A 1 344 ? 81.807 -15.653 -65.363 1.00 41.88 344 PRO A C 1
ATOM 2808 O O . PRO A 1 344 ? 81.507 -14.482 -65.166 1.00 41.88 344 PRO A O 1
ATOM 2811 N N . LEU A 1 345 ? 80.839 -16.570 -65.211 1.00 34.91 345 LEU A N 1
ATOM 2812 C CA . LEU A 1 345 ? 80.727 -17.778 -64.356 1.00 34.91 345 LEU A CA 1
ATOM 2813 C C . LEU A 1 345 ? 80.284 -17.491 -62.895 1.00 34.91 345 LEU A C 1
ATOM 2815 O O . LEU A 1 345 ? 81.072 -16.988 -62.105 1.00 34.91 345 LEU A O 1
ATOM 2819 N N . ASP A 1 346 ? 79.023 -17.857 -62.617 1.00 33.62 346 ASP A N 1
ATOM 2820 C CA . ASP A 1 346 ? 78.336 -18.329 -61.39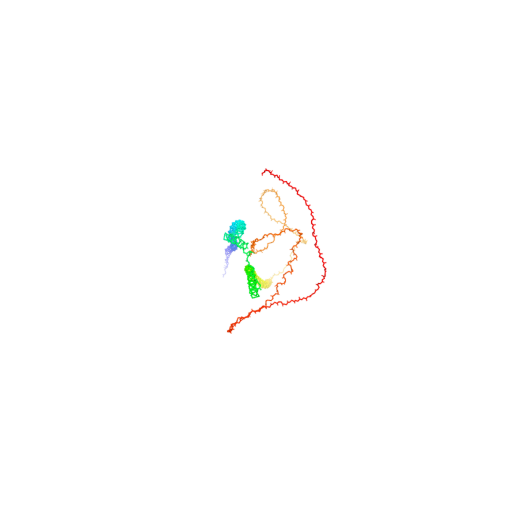0 1.00 33.62 346 ASP A CA 1
ATOM 2821 C C . ASP A 1 346 ? 78.747 -17.871 -59.969 1.00 33.62 346 ASP A C 1
ATOM 2823 O O . ASP A 1 346 ? 79.909 -17.950 -59.582 1.00 33.62 346 ASP A O 1
ATOM 2827 N N . VAL A 1 347 ? 77.740 -17.559 -59.128 1.00 33.06 347 VAL A N 1
ATOM 2828 C CA . VAL A 1 347 ? 77.312 -18.330 -57.921 1.00 33.06 347 VAL A CA 1
ATOM 2829 C C . VAL A 1 347 ? 76.155 -17.598 -57.190 1.00 33.06 347 VAL A C 1
ATOM 2831 O O . VAL A 1 347 ? 75.959 -16.398 -57.368 1.00 33.06 347 VAL A O 1
ATOM 2834 N N . GLU A 1 348 ? 75.339 -18.357 -56.450 1.00 38.41 348 GLU A N 1
ATOM 2835 C CA . GLU A 1 348 ? 74.122 -17.947 -55.722 1.00 38.41 348 GLU A CA 1
ATOM 2836 C C . GLU A 1 348 ? 74.382 -17.226 -54.374 1.00 38.41 348 GLU A C 1
ATOM 2838 O O . GLU A 1 348 ? 75.509 -17.196 -53.888 1.00 38.41 348 GLU A O 1
ATOM 2843 N N . GLU A 1 349 ? 73.288 -16.745 -53.754 1.00 35.47 349 GLU A N 1
ATOM 2844 C CA . GLU A 1 349 ? 73.176 -16.211 -52.375 1.00 35.47 349 GLU A CA 1
ATOM 2845 C C . GLU A 1 349 ? 73.952 -14.884 -52.116 1.00 35.47 349 GLU A C 1
ATOM 2847 O O . GLU A 1 349 ? 74.944 -14.561 -52.756 1.00 35.47 349 GLU A O 1
ATOM 2852 N N . ASP A 1 350 ? 73.517 -13.965 -51.249 1.00 29.91 350 ASP A N 1
ATOM 2853 C CA . ASP A 1 350 ? 72.582 -14.084 -50.127 1.00 29.91 350 ASP A CA 1
ATOM 2854 C C . ASP A 1 350 ? 71.814 -12.756 -49.872 1.00 29.91 350 ASP A C 1
ATOM 2856 O O . ASP A 1 350 ? 71.905 -11.782 -50.625 1.00 29.91 350 ASP A O 1
ATOM 2860 N N . ALA A 1 351 ? 71.010 -12.721 -48.813 1.00 35.94 351 ALA A N 1
ATOM 2861 C CA . ALA A 1 351 ? 70.089 -11.650 -48.469 1.00 35.94 351 ALA A CA 1
ATOM 2862 C C . ALA A 1 351 ? 70.722 -10.350 -47.910 1.00 35.94 351 ALA A C 1
ATOM 2864 O O . ALA A 1 351 ? 71.807 -10.326 -47.341 1.00 35.94 351 ALA A O 1
ATOM 2865 N N . GLN A 1 352 ? 69.861 -9.320 -47.883 1.00 36.12 352 GLN A N 1
ATOM 2866 C CA . GLN A 1 352 ? 69.760 -8.271 -46.851 1.00 36.12 352 GLN A CA 1
ATOM 2867 C C . GLN A 1 352 ? 70.667 -7.011 -46.890 1.00 36.12 352 GLN A C 1
ATOM 2869 O O . GLN A 1 352 ? 71.887 -7.069 -46.830 1.00 36.12 352 GLN A O 1
ATOM 2874 N N . LEU A 1 353 ? 69.977 -5.857 -46.752 1.00 35.03 353 LEU A N 1
ATOM 2875 C CA . LEU A 1 353 ? 70.474 -4.509 -46.387 1.00 35.03 353 LEU A CA 1
ATOM 2876 C C . LEU A 1 353 ? 71.280 -3.779 -47.502 1.00 35.03 353 LEU A C 1
ATOM 2878 O O . LEU A 1 353 ? 71.777 -4.404 -48.425 1.00 35.03 353 LEU A O 1
ATOM 2882 N N . SER A 1 354 ? 71.404 -2.443 -47.538 1.00 34.62 354 SER A N 1
ATOM 2883 C CA . SER A 1 354 ? 71.116 -1.410 -46.528 1.00 34.62 354 SER A CA 1
ATOM 2884 C C . SER A 1 354 ? 70.961 -0.001 -47.140 1.00 34.62 354 SER A C 1
ATOM 2886 O O . SER A 1 354 ? 71.448 0.221 -48.243 1.00 34.62 354 SER A O 1
ATOM 2888 N N . ASP A 1 355 ? 70.458 0.946 -46.326 1.00 31.58 355 ASP A N 1
ATOM 2889 C CA . ASP A 1 355 ? 70.737 2.406 -46.356 1.00 31.58 355 ASP A CA 1
ATOM 2890 C C . ASP A 1 355 ? 70.297 3.186 -47.632 1.00 31.58 355 ASP A C 1
ATOM 2892 O O . ASP A 1 355 ? 70.127 2.627 -48.706 1.00 31.58 355 ASP A O 1
ATOM 2896 N N . ARG A 1 356 ? 70.038 4.501 -47.648 1.00 35.88 356 ARG A N 1
ATOM 2897 C CA . ARG A 1 356 ? 70.364 5.640 -46.763 1.00 35.88 356 ARG A CA 1
ATOM 2898 C C . ARG A 1 356 ? 69.399 6.787 -47.145 1.00 35.88 356 ARG A C 1
ATOM 2900 O O . ARG A 1 356 ? 68.995 6.847 -48.299 1.00 35.88 356 ARG A O 1
ATOM 2907 N N . GLY A 1 357 ? 68.986 7.757 -46.330 1.00 29.78 357 GLY A N 1
ATOM 2908 C CA . GLY A 1 357 ? 69.416 8.224 -45.009 1.00 29.78 357 GLY A CA 1
ATOM 2909 C C . GLY A 1 357 ? 69.415 9.771 -45.000 1.00 29.78 357 GLY A C 1
ATOM 2910 O O . GLY A 1 357 ? 69.593 10.378 -46.052 1.00 29.78 357 GLY A O 1
ATOM 2911 N N . GLY A 1 358 ? 69.224 10.412 -43.838 1.00 28.91 358 GLY A N 1
ATOM 2912 C CA . GLY A 1 358 ? 69.293 11.882 -43.664 1.00 28.91 358 GLY A CA 1
ATOM 2913 C C . GLY A 1 358 ? 68.090 12.453 -42.887 1.00 28.91 358 GLY A C 1
ATOM 2914 O O . GLY A 1 358 ? 67.013 12.562 -43.458 1.00 28.91 358 GLY A O 1
ATOM 2915 N N . LEU A 1 359 ? 68.114 12.624 -41.557 1.00 34.75 359 LEU A N 1
ATOM 2916 C CA . LEU A 1 359 ? 68.908 13.522 -40.678 1.00 34.75 359 LEU A CA 1
ATOM 2917 C C . LEU A 1 359 ? 68.464 14.998 -40.652 1.00 34.75 359 LEU A C 1
ATOM 2919 O O . LEU A 1 359 ? 68.748 15.748 -41.579 1.00 34.75 359 LEU A O 1
ATOM 2923 N N . ALA A 1 360 ? 67.857 15.380 -39.521 1.00 32.16 360 ALA A N 1
ATOM 2924 C CA . ALA A 1 360 ? 68.039 16.619 -38.739 1.00 32.16 360 ALA A CA 1
ATOM 2925 C C . ALA A 1 360 ? 67.168 16.448 -37.468 1.00 32.16 360 ALA A C 1
ATOM 2927 O O . ALA A 1 360 ? 65.956 16.291 -37.582 1.00 32.16 360 ALA A O 1
ATOM 2928 N N . GLU A 1 361 ? 67.722 16.110 -36.301 1.00 30.80 361 GLU A N 1
ATOM 2929 C CA . GLU A 1 361 ? 68.378 16.995 -35.311 1.00 30.80 361 GLU A CA 1
ATOM 2930 C C . GLU A 1 361 ? 67.427 17.968 -34.582 1.00 30.80 361 GLU A C 1
ATOM 2932 O O . GLU A 1 361 ? 66.611 18.654 -35.192 1.00 30.80 361 GLU A O 1
ATOM 2937 N N . GLY A 1 362 ? 67.539 17.994 -33.247 1.00 33.19 362 GLY A N 1
ATOM 2938 C CA . GLY A 1 362 ? 66.653 18.710 -32.320 1.00 33.19 362 GLY A CA 1
ATOM 2939 C C . GLY A 1 362 ? 66.716 18.089 -30.919 1.00 33.19 362 GLY A C 1
ATOM 2940 O O . GLY A 1 362 ? 65.902 17.234 -30.581 1.00 33.19 362 GLY A O 1
ATOM 2941 N N . GLU A 1 363 ? 67.745 18.451 -30.151 1.00 31.06 363 GLU A N 1
ATOM 2942 C CA . GLU A 1 363 ? 68.187 17.770 -28.921 1.00 31.06 363 GLU A CA 1
ATOM 2943 C C . GLU A 1 363 ? 67.442 18.176 -27.624 1.00 31.06 363 GLU A C 1
ATOM 2945 O O . GLU A 1 363 ? 66.651 19.118 -27.609 1.00 31.06 363 GLU A O 1
ATOM 2950 N N . SER A 1 364 ? 67.838 17.516 -26.519 1.00 33.47 364 SER A N 1
ATOM 2951 C CA . SER A 1 364 ? 67.780 17.979 -25.111 1.00 33.47 364 SER A CA 1
ATOM 2952 C C . SER A 1 364 ? 66.451 17.766 -24.352 1.00 33.47 364 SER A C 1
ATOM 2954 O O . SER A 1 364 ? 65.426 18.351 -24.673 1.00 33.47 364 SER A O 1
ATOM 2956 N N . GLN A 1 365 ? 66.393 16.791 -23.423 1.00 30.03 365 GLN A N 1
ATOM 2957 C CA . GLN A 1 365 ? 66.764 16.865 -21.978 1.00 30.03 365 GLN A CA 1
ATOM 2958 C C . GLN A 1 365 ? 65.604 17.420 -21.101 1.00 30.03 365 GLN A C 1
ATOM 2960 O O . GLN A 1 365 ? 64.970 18.389 -21.486 1.00 30.03 365 GLN A O 1
ATOM 2965 N N . GLU A 1 366 ? 65.219 16.879 -19.931 1.00 29.05 366 GLU A N 1
ATOM 2966 C CA . GLU A 1 366 ? 65.772 15.813 -19.068 1.00 29.05 366 GLU A CA 1
ATOM 2967 C C . GLU A 1 366 ? 64.676 14.915 -18.443 1.00 29.05 366 GLU A C 1
ATOM 2969 O O . GLU A 1 366 ? 63.487 15.229 -18.444 1.00 29.05 366 GLU A O 1
ATOM 2974 N N . GLN A 1 367 ? 65.111 13.801 -17.849 1.00 31.66 367 GLN A N 1
ATOM 2975 C CA . GLN A 1 367 ? 64.363 12.971 -16.892 1.00 31.66 367 GLN A CA 1
ATOM 2976 C C . GLN A 1 367 ? 64.612 13.493 -15.449 1.00 31.66 367 GLN A C 1
ATOM 2978 O O . GLN A 1 367 ? 65.643 14.132 -15.240 1.00 31.66 367 GLN A O 1
ATOM 2983 N N . PRO A 1 368 ? 63.752 13.222 -14.436 1.00 39.34 368 PRO A N 1
ATOM 2984 C CA . PRO A 1 368 ? 63.751 11.881 -13.835 1.00 39.34 368 PRO A CA 1
ATOM 2985 C C . PRO A 1 368 ? 62.399 11.323 -13.340 1.00 39.34 368 PRO A C 1
ATOM 2987 O O . PRO A 1 368 ? 61.403 12.012 -13.139 1.00 39.34 368 PRO A O 1
ATOM 2990 N N . PHE A 1 369 ? 62.419 10.006 -13.127 1.00 26.39 369 PHE A N 1
ATOM 2991 C CA . PHE A 1 369 ? 61.325 9.158 -12.647 1.00 26.39 369 PHE A CA 1
ATOM 2992 C C . PHE A 1 369 ? 60.855 9.439 -11.210 1.00 26.39 369 PHE A C 1
ATOM 2994 O O . PHE A 1 369 ? 61.663 9.609 -10.300 1.00 26.39 369 PHE A O 1
ATOM 3001 N N . ALA A 1 370 ? 59.561 9.194 -10.979 1.00 28.64 370 ALA A N 1
ATOM 3002 C CA . ALA A 1 370 ? 59.080 8.491 -9.788 1.00 28.64 370 ALA A CA 1
ATOM 3003 C C . ALA A 1 370 ? 57.946 7.524 -10.188 1.00 28.64 370 ALA A C 1
ATOM 3005 O O . ALA A 1 370 ? 57.015 7.909 -10.892 1.00 28.64 370 ALA A O 1
ATOM 3006 N N . ALA A 1 371 ? 58.035 6.255 -9.779 1.00 33.50 371 ALA A N 1
ATOM 3007 C CA . ALA A 1 371 ? 56.996 5.243 -10.021 1.00 33.50 371 ALA A CA 1
ATOM 3008 C C . ALA A 1 371 ? 55.857 5.361 -8.977 1.00 33.50 371 ALA A C 1
ATOM 3010 O O . ALA A 1 371 ? 56.084 5.934 -7.909 1.00 33.50 371 ALA A O 1
ATOM 3011 N N . PRO A 1 372 ? 54.657 4.788 -9.224 1.00 38.97 372 PRO A N 1
ATOM 3012 C CA . PRO A 1 372 ? 54.496 3.374 -8.859 1.00 38.97 372 PRO A CA 1
ATOM 3013 C C . PRO A 1 372 ? 53.574 2.502 -9.750 1.00 38.97 372 PRO A C 1
ATOM 3015 O O . PRO A 1 372 ? 52.581 2.943 -10.312 1.00 38.97 372 PRO A O 1
ATOM 3018 N N . GLN A 1 373 ? 53.897 1.203 -9.739 1.00 28.44 373 GLN A N 1
ATOM 3019 C CA . GLN A 1 373 ? 52.998 0.033 -9.789 1.00 28.44 373 GLN A CA 1
ATOM 3020 C C . GLN A 1 373 ? 52.031 -0.165 -10.980 1.00 28.44 373 GLN A C 1
ATOM 3022 O O . GLN A 1 373 ? 50.886 0.276 -10.997 1.00 28.44 373 GLN A O 1
ATOM 3027 N N . LYS A 1 374 ? 52.449 -1.062 -11.887 1.00 34.56 374 LYS A N 1
ATOM 3028 C CA . LYS A 1 374 ? 51.541 -1.946 -12.639 1.00 34.56 374 LYS A CA 1
ATOM 3029 C C . LYS A 1 374 ? 50.962 -3.022 -11.713 1.00 34.56 374 LYS A C 1
ATOM 3031 O O . LYS A 1 374 ? 51.737 -3.786 -11.145 1.00 34.56 374 LYS A O 1
ATOM 3036 N N . VAL A 1 375 ? 49.646 -3.220 -11.755 1.00 28.31 375 VAL A N 1
ATOM 3037 C CA . VAL A 1 375 ? 49.053 -4.565 -11.875 1.00 28.31 375 VAL A CA 1
ATOM 3038 C C . VAL A 1 375 ? 47.969 -4.479 -12.950 1.00 28.31 375 VAL A C 1
ATOM 3040 O O . VAL A 1 375 ? 47.097 -3.617 -12.898 1.00 28.31 375 VAL A O 1
ATOM 3043 N N . TRP A 1 376 ? 48.072 -5.327 -13.971 1.00 31.55 376 TRP A N 1
ATOM 3044 C CA . TRP A 1 376 ? 47.080 -5.429 -15.043 1.00 31.55 376 TRP A CA 1
ATOM 3045 C C . TRP A 1 376 ? 45.797 -6.088 -14.534 1.00 31.55 376 TRP A C 1
ATOM 3047 O O . TRP A 1 376 ? 45.892 -6.986 -13.708 1.00 31.55 376 TRP A O 1
ATOM 3057 N N . LEU A 1 377 ? 44.646 -5.761 -15.134 1.00 29.92 377 LEU A N 1
ATOM 3058 C CA . LEU A 1 377 ? 43.678 -6.767 -15.596 1.00 29.92 377 LEU A CA 1
ATOM 3059 C C . LEU A 1 377 ? 42.680 -6.145 -16.598 1.00 29.92 377 LEU A C 1
ATOM 3061 O O . LEU A 1 377 ? 41.924 -5.232 -16.287 1.00 29.92 377 LEU A O 1
ATOM 3065 N N . SER A 1 378 ? 42.745 -6.669 -17.823 1.00 29.72 378 SER A N 1
ATOM 3066 C CA . SER A 1 378 ? 41.807 -6.589 -18.956 1.00 29.72 378 SER A CA 1
ATOM 3067 C C . SER A 1 378 ? 40.422 -5.940 -18.745 1.00 29.72 378 SER A C 1
ATOM 3069 O O . SER A 1 378 ? 39.562 -6.495 -18.062 1.00 29.72 378 SER A O 1
ATOM 3071 N N . LEU A 1 379 ? 40.152 -4.866 -19.499 1.00 31.53 379 LEU A N 1
ATOM 3072 C CA . LEU A 1 379 ? 38.806 -4.348 -19.776 1.00 31.53 379 LEU A CA 1
ATOM 3073 C C . LEU A 1 379 ? 38.329 -4.797 -21.168 1.00 31.53 379 LEU A C 1
ATOM 3075 O O . LEU A 1 379 ? 38.959 -4.473 -22.171 1.00 31.53 379 LEU A O 1
ATOM 3079 N N . THR A 1 380 ? 37.176 -5.466 -21.238 1.00 29.84 380 THR A N 1
ATOM 3080 C CA . THR A 1 380 ? 36.349 -5.542 -22.458 1.00 29.84 380 THR A CA 1
ATOM 3081 C C . THR A 1 380 ? 34.949 -5.004 -22.139 1.00 29.84 380 THR A C 1
ATOM 3083 O O . THR A 1 380 ? 34.397 -5.344 -21.092 1.00 29.84 380 THR A O 1
ATOM 3086 N N . PRO A 1 381 ? 34.372 -4.119 -22.974 1.00 35.53 381 PRO A N 1
ATOM 3087 C CA . PRO A 1 381 ? 33.109 -3.467 -22.655 1.00 35.53 381 PRO A CA 1
ATOM 3088 C C . PRO A 1 381 ? 31.911 -4.287 -23.145 1.00 35.53 381 PRO A C 1
ATOM 3090 O O . PRO A 1 381 ? 31.876 -4.728 -24.296 1.00 35.53 381 PRO A O 1
ATOM 3093 N N . HIS A 1 382 ? 30.869 -4.401 -22.318 1.00 29.31 382 HIS A N 1
ATOM 3094 C CA . HIS A 1 382 ? 29.551 -4.789 -22.812 1.00 29.31 382 HIS A CA 1
ATOM 3095 C C . HIS A 1 382 ? 28.438 -3.897 -22.266 1.00 29.31 382 HIS A C 1
ATOM 3097 O O . HIS A 1 382 ? 28.422 -3.513 -21.096 1.00 29.31 382 HIS A O 1
ATOM 3103 N N . VAL A 1 383 ? 27.543 -3.523 -23.177 1.00 33.00 383 VAL A N 1
ATOM 3104 C CA . VAL A 1 383 ? 26.499 -2.513 -22.994 1.00 33.00 383 VAL A CA 1
ATOM 3105 C C . VAL A 1 383 ? 25.364 -3.083 -22.142 1.00 33.00 383 VAL A C 1
ATOM 3107 O O . VAL A 1 383 ? 24.945 -4.220 -22.345 1.00 33.00 383 VAL A O 1
ATOM 3110 N N . ARG A 1 384 ? 24.831 -2.281 -21.213 1.00 30.05 384 ARG A N 1
ATOM 3111 C CA . ARG A 1 384 ? 23.628 -2.606 -20.434 1.00 30.05 384 ARG A CA 1
ATOM 3112 C C . ARG A 1 384 ? 22.638 -1.432 -20.530 1.00 30.05 384 ARG A C 1
ATOM 3114 O O . ARG A 1 384 ? 23.060 -0.306 -20.268 1.00 30.05 384 ARG A O 1
ATOM 3121 N N . PRO A 1 385 ? 21.367 -1.653 -20.913 1.00 36.59 385 PRO A N 1
ATOM 3122 C CA . PRO A 1 385 ? 20.363 -0.591 -20.979 1.00 36.59 385 PRO A CA 1
ATOM 3123 C C . PRO A 1 385 ? 19.843 -0.211 -19.575 1.00 36.59 385 PRO A C 1
ATOM 3125 O O . PRO A 1 385 ? 19.947 -1.022 -18.649 1.00 36.59 385 PRO A O 1
ATOM 3128 N N . PRO A 1 386 ? 19.291 1.003 -19.394 1.00 43.38 386 PRO A N 1
ATOM 3129 C CA . PRO A 1 386 ? 18.720 1.454 -18.127 1.00 43.38 386 PRO A CA 1
ATOM 3130 C C . PRO A 1 386 ? 17.215 1.153 -18.014 1.00 43.38 386 PRO A C 1
ATOM 3132 O O . PRO A 1 386 ? 16.519 1.077 -19.021 1.00 43.38 386 PRO A O 1
ATOM 3135 N N . GLY A 1 387 ? 16.707 1.112 -16.776 1.00 33.94 387 GLY A N 1
ATOM 3136 C CA . GLY A 1 387 ? 15.286 1.354 -16.487 1.00 33.94 387 GLY A CA 1
ATOM 3137 C C . GLY A 1 387 ? 14.476 0.167 -15.960 1.00 33.94 387 GLY A C 1
ATOM 3138 O O . GLY A 1 387 ? 13.783 -0.498 -16.717 1.00 33.94 387 GLY A O 1
ATOM 3139 N N . SER A 1 388 ? 14.469 -0.015 -14.636 1.00 27.94 388 SER A N 1
ATOM 3140 C CA . SER A 1 388 ? 13.332 -0.604 -13.908 1.00 27.94 388 SER A CA 1
ATOM 3141 C C . SER A 1 388 ? 13.412 -0.208 -12.429 1.00 27.94 388 SER A C 1
ATOM 3143 O O . SER A 1 388 ? 14.259 -0.714 -11.689 1.00 27.94 388 SER A O 1
ATOM 3145 N N . CYS A 1 389 ? 12.559 0.716 -11.985 1.00 32.72 389 CYS A N 1
ATOM 3146 C CA . CYS A 1 389 ? 12.402 1.016 -10.562 1.00 32.72 389 CYS A CA 1
ATOM 3147 C C . CYS A 1 389 ? 11.690 -0.153 -9.865 1.00 32.72 389 CYS A C 1
ATOM 3149 O O . CYS A 1 389 ? 10.601 -0.531 -10.275 1.00 32.72 389 CYS A O 1
ATOM 3151 N N . SER A 1 390 ? 12.263 -0.696 -8.787 1.00 28.98 390 SER A N 1
ATOM 3152 C CA . SER A 1 390 ? 11.530 -1.604 -7.893 1.00 28.98 390 SER A CA 1
ATOM 3153 C C . SER A 1 390 ? 10.751 -0.815 -6.832 1.00 28.98 390 SER A C 1
ATOM 3155 O O . SER A 1 390 ? 11.332 0.090 -6.220 1.00 28.98 390 SER A O 1
ATOM 3157 N N . PRO A 1 391 ? 9.486 -1.170 -6.535 1.00 39.78 391 PRO A N 1
ATOM 3158 C CA . PRO A 1 391 ? 8.727 -0.542 -5.461 1.00 39.78 391 PRO A CA 1
ATOM 3159 C C . PRO A 1 391 ? 9.337 -0.799 -4.079 1.00 39.78 391 PRO A C 1
ATOM 3161 O O . PRO A 1 391 ? 9.658 -1.927 -3.695 1.00 39.78 391 PRO A O 1
ATOM 3164 N N . ARG A 1 392 ? 9.455 0.271 -3.290 1.00 27.94 392 ARG A N 1
ATOM 3165 C CA . ARG A 1 392 ? 9.901 0.222 -1.896 1.00 27.94 392 ARG A CA 1
ATOM 3166 C C . ARG A 1 392 ? 8.700 -0.106 -1.006 1.00 27.94 392 ARG A C 1
ATOM 3168 O O . ARG A 1 392 ? 7.926 0.785 -0.669 1.00 27.94 392 ARG A O 1
ATOM 3175 N N . TRP A 1 393 ? 8.542 -1.375 -0.634 1.00 28.12 393 TRP A N 1
ATOM 3176 C CA . TRP A 1 393 ? 7.480 -1.813 0.276 1.00 28.12 393 TRP A CA 1
ATOM 3177 C C . TRP A 1 393 ? 7.605 -1.099 1.629 1.00 28.12 393 TRP A C 1
ATOM 3179 O O . TRP A 1 393 ? 8.645 -1.145 2.289 1.00 28.12 393 TRP A O 1
ATOM 3189 N N . ALA A 1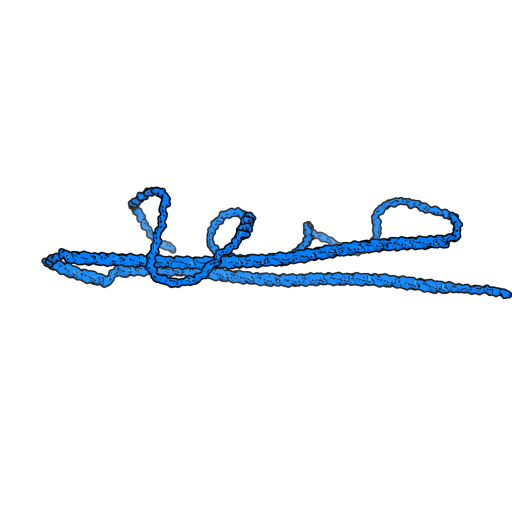 394 ? 6.548 -0.381 2.011 1.00 31.52 394 ALA A N 1
ATOM 3190 C CA . ALA A 1 394 ? 6.522 0.446 3.208 1.00 31.52 394 ALA A CA 1
ATOM 3191 C C . ALA A 1 394 ? 6.069 -0.353 4.438 1.00 31.52 394 ALA A C 1
ATOM 3193 O O . ALA A 1 394 ? 5.113 -1.128 4.392 1.00 31.52 394 ALA A O 1
ATOM 3194 N N . SER A 1 395 ? 6.747 -0.124 5.560 1.00 29.84 395 SER A N 1
ATOM 3195 C CA . SER A 1 395 ? 6.467 -0.773 6.838 1.00 29.84 395 SER A CA 1
ATOM 3196 C C . SER A 1 395 ? 5.101 -0.375 7.402 1.00 29.84 395 SER A C 1
ATOM 3198 O O . SER A 1 395 ? 4.885 0.787 7.748 1.00 29.84 395 SER A O 1
ATOM 3200 N N . VAL A 1 396 ? 4.215 -1.351 7.615 1.00 31.41 396 VAL A N 1
ATOM 3201 C CA . VAL A 1 396 ? 3.032 -1.175 8.470 1.00 31.41 396 VAL A CA 1
ATOM 3202 C C . VAL A 1 396 ? 3.427 -1.486 9.911 1.00 31.41 396 VAL A C 1
ATOM 3204 O O . VAL A 1 396 ? 3.587 -2.645 10.287 1.00 31.41 396 VAL A O 1
ATOM 3207 N N . THR A 1 397 ? 3.583 -0.446 10.728 1.00 31.28 397 THR A N 1
ATOM 3208 C CA . THR A 1 397 ? 3.684 -0.581 12.187 1.00 31.28 397 THR A CA 1
ATOM 3209 C C . THR A 1 397 ? 2.301 -0.481 12.813 1.00 31.28 397 THR A C 1
ATOM 3211 O O . THR A 1 397 ? 1.657 0.556 12.665 1.00 31.28 397 THR A O 1
ATOM 3214 N N . ASN A 1 398 ? 1.891 -1.487 13.584 1.00 30.72 398 ASN A N 1
ATOM 3215 C CA . ASN A 1 398 ? 0.891 -1.306 14.633 1.00 30.72 398 ASN A CA 1
ATOM 3216 C C . ASN A 1 398 ? 1.294 -2.107 15.878 1.00 30.72 398 ASN A C 1
ATOM 3218 O O . ASN A 1 398 ? 1.924 -3.158 15.760 1.00 30.72 398 ASN A O 1
ATOM 3222 N N . LEU A 1 399 ? 1.005 -1.556 17.056 1.00 32.84 399 LEU A N 1
ATOM 3223 C CA . LEU A 1 399 ? 1.447 -2.090 18.345 1.00 32.84 399 LEU A CA 1
ATOM 3224 C C . LEU A 1 399 ? 0.561 -3.252 18.807 1.00 32.84 399 LEU A C 1
ATOM 3226 O O . LEU A 1 399 ? -0.656 -3.165 18.676 1.00 32.84 399 LEU A O 1
ATOM 3230 N N . GLN A 1 400 ? 1.153 -4.215 19.519 1.00 29.31 400 GLN A N 1
ATOM 3231 C CA . GLN A 1 400 ? 0.600 -4.636 20.811 1.00 29.31 400 GLN A CA 1
ATOM 3232 C C . GLN A 1 400 ? 1.713 -5.132 21.752 1.00 29.31 400 GLN A C 1
ATOM 3234 O O . GLN A 1 400 ? 2.753 -5.612 21.304 1.00 29.31 400 GLN A O 1
ATOM 3239 N N . GLU A 1 401 ? 1.518 -4.938 23.056 1.00 32.34 401 GLU A N 1
ATOM 3240 C CA . GLU A 1 401 ? 2.516 -5.160 24.109 1.00 32.34 401 GLU A CA 1
ATOM 3241 C C . GLU A 1 401 ? 2.487 -6.584 24.695 1.00 32.34 401 GLU A C 1
ATOM 3243 O O . GLU A 1 401 ? 1.433 -7.210 24.768 1.00 32.34 401 GLU A O 1
ATOM 3248 N N . GLY A 1 402 ? 3.628 -7.009 25.257 1.00 28.97 402 GLY A N 1
ATOM 3249 C CA . GLY A 1 402 ? 3.679 -7.888 26.437 1.00 28.97 402 GLY A CA 1
ATOM 3250 C C . GLY A 1 402 ? 3.826 -9.400 26.205 1.00 28.97 402 GLY A C 1
ATOM 3251 O O . GLY A 1 402 ? 2.897 -10.058 25.753 1.00 28.97 402 GLY A O 1
ATOM 3252 N N . GLY A 1 403 ? 4.952 -9.988 26.646 1.00 28.88 403 GLY A N 1
ATOM 3253 C CA . GLY A 1 403 ? 5.041 -11.451 26.801 1.00 28.88 403 GLY A CA 1
ATOM 3254 C C . GLY A 1 403 ? 6.437 -12.091 26.826 1.00 28.88 403 GLY A C 1
ATOM 3255 O O . GLY A 1 403 ? 6.822 -12.721 25.856 1.00 28.88 403 GLY A O 1
ATOM 3256 N N . VAL A 1 404 ? 7.131 -12.001 27.968 1.00 29.44 404 VAL A N 1
ATOM 3257 C CA . VAL A 1 404 ? 8.142 -12.961 28.490 1.00 29.44 404 VAL A CA 1
ATOM 3258 C C . VAL A 1 404 ? 9.319 -13.395 27.586 1.00 29.44 404 VAL A C 1
ATOM 3260 O O . VAL A 1 404 ? 9.207 -14.185 26.654 1.00 29.44 404 VAL A O 1
ATOM 3263 N N . SER A 1 405 ? 10.521 -12.999 28.014 1.00 31.89 405 SER A N 1
ATOM 3264 C CA . SER A 1 405 ? 11.811 -13.491 27.510 1.00 31.89 405 SER A CA 1
ATOM 3265 C C . SER A 1 405 ? 12.036 -14.986 27.789 1.00 31.89 405 SER A C 1
ATOM 3267 O O . SER A 1 405 ? 12.000 -15.409 28.944 1.00 31.89 405 SER A O 1
ATOM 3269 N N . THR A 1 406 ? 12.388 -15.762 26.759 1.00 31.02 406 THR A N 1
ATOM 3270 C CA . THR A 1 406 ? 13.184 -16.996 26.903 1.00 31.02 406 THR A CA 1
ATOM 3271 C C . THR A 1 406 ? 14.259 -17.075 25.817 1.00 31.02 406 THR A C 1
ATOM 3273 O O . THR A 1 406 ? 14.108 -16.561 24.711 1.00 31.02 406 THR A O 1
ATOM 3276 N N . ARG A 1 407 ? 15.398 -17.672 26.175 1.00 31.50 407 ARG A N 1
ATOM 3277 C CA . ARG A 1 407 ? 16.674 -17.622 25.448 1.00 31.50 407 ARG A CA 1
ATOM 3278 C C . ARG A 1 407 ? 17.006 -19.023 24.936 1.00 31.50 407 ARG A C 1
ATOM 3280 O O . ARG A 1 407 ? 17.256 -19.896 25.761 1.00 31.50 407 ARG A O 1
ATOM 3287 N N . ALA A 1 408 ? 17.056 -19.240 23.620 1.00 29.69 408 ALA A N 1
ATOM 3288 C CA . ALA A 1 408 ? 17.481 -20.523 23.054 1.00 29.69 408 ALA A CA 1
ATOM 3289 C C . ALA A 1 408 ? 18.197 -20.389 21.695 1.00 29.69 408 ALA A C 1
ATOM 3291 O O . ALA A 1 408 ? 17.817 -19.574 20.864 1.00 29.69 408 ALA A O 1
ATOM 3292 N N . ALA A 1 409 ? 19.243 -21.211 21.561 1.00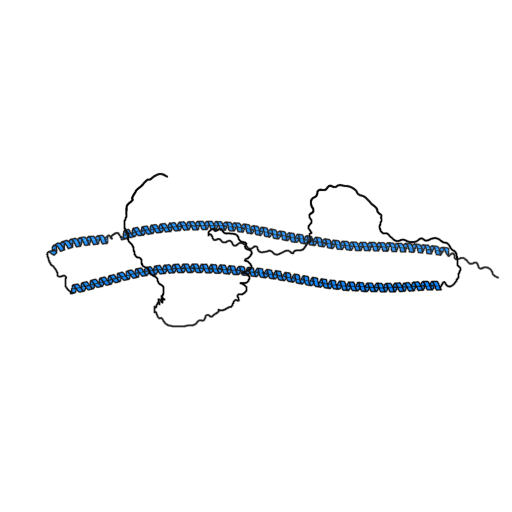 32.12 409 ALA A N 1
ATOM 3293 C CA . ALA A 1 409 ? 20.043 -21.635 20.404 1.00 32.12 409 ALA A CA 1
ATOM 3294 C C . ALA A 1 409 ? 19.738 -21.093 18.987 1.00 32.12 409 ALA A C 1
ATOM 3296 O O . ALA A 1 409 ? 18.604 -21.085 18.519 1.00 32.12 409 ALA A O 1
ATOM 3297 N N . GLY A 1 410 ? 20.810 -20.771 18.252 1.00 37.97 410 GLY A N 1
ATOM 3298 C CA . GLY A 1 410 ? 20.748 -20.460 16.822 1.00 37.97 410 GLY A CA 1
ATOM 3299 C C . GLY A 1 410 ? 20.611 -21.695 15.920 1.00 37.97 410 GLY A C 1
ATOM 3300 O O . GLY A 1 410 ? 20.992 -22.803 16.293 1.00 37.97 410 GLY A O 1
ATOM 3301 N N . GLY A 1 411 ? 20.110 -21.466 14.704 1.00 34.00 411 GLY A N 1
ATOM 3302 C CA . GLY A 1 411 ? 20.009 -22.439 13.615 1.00 34.00 411 GLY A CA 1
ATOM 3303 C C . GLY A 1 411 ? 19.680 -21.728 12.296 1.00 34.00 411 GLY A C 1
ATOM 3304 O O . GLY A 1 411 ? 18.894 -20.784 12.283 1.00 34.00 411 GLY A O 1
ATOM 3305 N N . ASP A 1 412 ? 20.320 -22.147 11.204 1.00 39.53 412 ASP A N 1
ATOM 3306 C CA . ASP A 1 412 ? 20.330 -21.444 9.911 1.00 39.53 412 ASP A CA 1
ATOM 3307 C C . ASP A 1 412 ? 19.002 -21.582 9.121 1.00 39.53 412 ASP A C 1
ATOM 3309 O O . ASP A 1 412 ? 18.600 -22.704 8.789 1.00 39.53 412 ASP A O 1
ATOM 3313 N N . PRO A 1 413 ? 18.318 -20.487 8.730 1.00 41.81 413 PRO A N 1
ATOM 3314 C CA . PRO A 1 413 ? 17.049 -20.557 8.006 1.00 41.81 413 PRO A CA 1
ATOM 3315 C C . PRO A 1 413 ? 17.244 -20.485 6.479 1.00 41.81 413 PRO A C 1
ATOM 3317 O O . PRO A 1 413 ? 16.816 -19.530 5.831 1.00 41.81 413 PRO A O 1
ATOM 3320 N N . ARG A 1 414 ? 17.870 -21.508 5.872 1.00 42.69 414 ARG A N 1
ATOM 3321 C CA . ARG A 1 414 ? 17.969 -21.630 4.394 1.00 42.69 414 ARG A CA 1
ATOM 3322 C C . ARG A 1 414 ? 17.420 -22.920 3.764 1.00 42.69 414 ARG A C 1
ATOM 3324 O O . ARG A 1 414 ? 17.294 -22.957 2.544 1.00 42.69 414 ARG A O 1
ATOM 3331 N N . SER A 1 415 ? 16.994 -23.919 4.546 1.00 43.19 415 SER A N 1
ATOM 3332 C CA . SER A 1 415 ? 16.525 -25.220 4.008 1.00 43.19 415 SER A CA 1
ATOM 3333 C C . SER A 1 415 ? 15.006 -25.469 4.010 1.00 43.19 415 SER A C 1
ATOM 3335 O O . SER A 1 415 ? 14.578 -26.522 3.551 1.00 43.19 415 SER A O 1
ATOM 3337 N N . LEU A 1 416 ? 14.162 -24.545 4.493 1.00 43.75 416 LEU A N 1
ATOM 3338 C CA . LEU A 1 416 ? 12.709 -24.791 4.645 1.00 43.75 416 LEU A CA 1
ATOM 3339 C C . LEU A 1 416 ? 11.805 -24.127 3.588 1.00 43.75 416 LEU A C 1
ATOM 3341 O O . LEU A 1 416 ? 10.592 -24.311 3.615 1.00 43.75 416 LEU A O 1
ATOM 3345 N N . LEU A 1 417 ? 12.373 -23.403 2.620 1.00 39.97 417 LEU A N 1
ATOM 3346 C CA . LEU A 1 417 ? 11.608 -22.670 1.596 1.00 39.97 417 LEU A CA 1
ATOM 3347 C C . LEU A 1 417 ? 11.193 -23.501 0.365 1.00 39.97 417 LEU A C 1
ATOM 3349 O O . LEU A 1 417 ? 10.482 -22.990 -0.493 1.00 39.97 417 LEU A O 1
ATOM 3353 N N . TRP A 1 418 ? 11.592 -24.776 0.279 1.00 37.66 418 TRP A N 1
ATOM 3354 C CA . TRP A 1 418 ? 11.312 -25.639 -0.883 1.00 37.66 418 TRP A CA 1
ATOM 3355 C C . TRP A 1 418 ? 10.118 -26.597 -0.725 1.00 37.66 418 TRP A C 1
ATOM 3357 O O . TRP A 1 418 ? 9.666 -27.161 -1.715 1.00 37.66 418 TRP A O 1
ATOM 3367 N N . VAL A 1 419 ? 9.578 -26.786 0.486 1.00 40.75 419 VAL A N 1
ATOM 3368 C CA . VAL A 1 419 ? 8.596 -27.863 0.763 1.00 40.75 419 VAL A CA 1
ATOM 3369 C C . VAL A 1 419 ? 7.130 -27.392 0.719 1.00 40.75 419 VAL A C 1
ATOM 3371 O O . VAL A 1 419 ? 6.225 -28.210 0.593 1.00 40.75 419 VAL A O 1
ATOM 3374 N N . LEU A 1 420 ? 6.866 -26.080 0.755 1.00 38.41 420 LEU A N 1
ATOM 3375 C CA . LEU A 1 420 ? 5.498 -25.525 0.766 1.00 38.41 420 LEU A CA 1
ATOM 3376 C C . LEU A 1 420 ? 5.030 -24.945 -0.585 1.00 38.41 420 LEU A C 1
ATOM 3378 O O . LEU A 1 420 ? 3.901 -24.474 -0.692 1.00 38.41 420 LEU A O 1
ATOM 3382 N N . GLY A 1 421 ? 5.864 -25.002 -1.629 1.00 36.84 421 GLY A N 1
ATOM 3383 C CA . GLY A 1 421 ? 5.589 -24.379 -2.933 1.00 36.84 421 GLY A CA 1
ATOM 3384 C C . GLY A 1 421 ? 4.653 -25.146 -3.880 1.00 36.84 421 GLY A C 1
ATOM 3385 O O . GLY A 1 421 ? 4.289 -24.605 -4.919 1.00 36.84 421 GLY A O 1
ATOM 3386 N N . TRP A 1 422 ? 4.267 -26.390 -3.569 1.00 34.12 422 TRP A N 1
ATOM 3387 C CA . TRP A 1 422 ? 3.489 -27.253 -4.484 1.00 34.12 422 TRP A CA 1
ATOM 3388 C C . TRP A 1 422 ? 2.031 -27.508 -4.071 1.00 34.12 422 TRP A C 1
ATOM 3390 O O . TRP A 1 422 ? 1.227 -27.917 -4.905 1.00 34.12 422 TRP A O 1
ATOM 3400 N N . SER A 1 423 ? 1.643 -27.224 -2.825 1.00 33.91 423 SER A N 1
ATOM 3401 C CA . SER A 1 423 ? 0.330 -27.640 -2.294 1.00 33.91 423 SER A CA 1
ATOM 3402 C C . SER A 1 423 ? -0.831 -26.669 -2.565 1.00 33.91 423 SER A C 1
ATOM 3404 O O . SER A 1 423 ? -1.956 -26.952 -2.166 1.00 33.91 423 SER A O 1
ATOM 3406 N N . VAL A 1 424 ? -0.587 -25.527 -3.219 1.00 38.22 424 VAL A N 1
ATOM 3407 C CA . VAL A 1 424 ? -1.600 -24.464 -3.421 1.00 38.22 424 VAL A CA 1
ATOM 3408 C C . VAL A 1 424 ? -2.178 -24.451 -4.847 1.00 38.22 424 VAL A C 1
ATOM 3410 O O . VAL A 1 424 ? -3.234 -23.873 -5.081 1.00 38.22 424 VAL A O 1
ATOM 3413 N N . TRP A 1 425 ? -1.553 -25.137 -5.811 1.00 32.72 425 TRP A N 1
ATOM 3414 C CA . TRP A 1 425 ? -1.925 -25.031 -7.232 1.00 32.72 425 TRP A CA 1
ATOM 3415 C C . TRP A 1 425 ? -2.959 -26.063 -7.720 1.00 32.72 425 TRP A C 1
ATOM 3417 O O . TRP A 1 425 ? -3.071 -26.312 -8.917 1.00 32.72 425 TRP A O 1
ATOM 3427 N N . ASN A 1 426 ? -3.721 -26.691 -6.813 1.00 34.34 426 ASN A N 1
ATOM 3428 C CA . ASN A 1 426 ? -4.744 -27.667 -7.206 1.00 34.34 426 ASN A CA 1
ATOM 3429 C C . ASN A 1 426 ? -5.947 -27.742 -6.243 1.00 34.34 426 ASN A C 1
ATOM 3431 O O . ASN A 1 426 ? -6.221 -28.775 -5.635 1.00 34.34 426 ASN A O 1
ATOM 3435 N N . MET A 1 427 ? -6.705 -26.646 -6.136 1.00 28.62 427 MET A N 1
ATOM 3436 C CA . MET A 1 427 ? -8.081 -26.683 -5.626 1.00 28.62 427 MET A CA 1
ATOM 3437 C C . MET A 1 427 ? -9.056 -26.099 -6.650 1.00 28.62 427 MET A C 1
ATOM 3439 O O . MET A 1 427 ? -9.275 -24.891 -6.731 1.00 28.62 427 MET A O 1
ATOM 3443 N N . LYS A 1 428 ? -9.674 -26.999 -7.425 1.00 31.16 428 LYS A N 1
ATOM 3444 C CA . LYS A 1 428 ? -10.867 -26.706 -8.228 1.00 31.16 428 LYS A CA 1
ATOM 3445 C C . LYS A 1 428 ? -11.973 -26.155 -7.327 1.00 31.16 428 LYS A C 1
ATOM 3447 O O . LYS A 1 428 ? -12.454 -26.861 -6.444 1.00 31.16 428 LYS A O 1
ATOM 3452 N N . TRP A 1 429 ? -12.432 -24.941 -7.610 1.00 29.38 429 TRP A N 1
ATOM 3453 C CA . TRP A 1 429 ? -13.717 -24.467 -7.106 1.00 29.38 429 TRP A CA 1
ATOM 3454 C C . TRP A 1 429 ? -14.852 -25.215 -7.815 1.00 29.38 429 TRP A C 1
ATOM 3456 O O . TRP A 1 429 ? -14.863 -25.314 -9.041 1.00 29.38 429 TRP A O 1
ATOM 3466 N N . SER A 1 430 ? -15.816 -25.724 -7.045 1.00 26.33 430 SER A N 1
ATOM 3467 C CA . SER A 1 430 ? -17.061 -26.303 -7.560 1.00 26.33 430 SER A CA 1
ATOM 3468 C C . SER A 1 430 ? -18.244 -25.500 -7.006 1.00 26.33 430 SER A C 1
ATOM 3470 O O . SER A 1 430 ? -18.362 -25.398 -5.784 1.00 26.33 430 SER A O 1
ATOM 3472 N N . PRO A 1 431 ? -19.118 -24.922 -7.848 1.00 40.38 431 PRO A N 1
ATOM 3473 C CA . PRO A 1 431 ? -20.182 -24.038 -7.387 1.00 40.38 431 PRO A CA 1
ATOM 3474 C C . PRO A 1 431 ? -21.488 -24.802 -7.141 1.00 40.38 431 PRO A C 1
ATOM 3476 O O . PRO A 1 431 ? -22.131 -25.254 -8.083 1.00 40.38 431 PRO A O 1
ATOM 3479 N N . TYR A 1 432 ? -21.932 -24.878 -5.886 1.00 31.31 432 TYR A N 1
ATOM 3480 C CA . TYR A 1 432 ? -23.304 -25.268 -5.552 1.00 31.31 432 TYR A CA 1
ATOM 3481 C C . TYR A 1 432 ? -23.840 -24.432 -4.389 1.00 31.31 432 TYR A C 1
ATOM 3483 O O . TYR A 1 432 ? -23.371 -24.582 -3.265 1.00 31.31 432 TYR A O 1
ATOM 3491 N N . LEU A 1 433 ? -24.826 -23.577 -4.700 1.00 32.06 433 LEU A N 1
ATOM 3492 C CA . LEU A 1 433 ? -26.060 -23.274 -3.943 1.00 32.06 433 LEU A CA 1
ATOM 3493 C C . LEU A 1 433 ? -26.576 -21.852 -4.253 1.00 32.06 433 LEU A C 1
ATOM 3495 O O . LEU A 1 433 ? -26.442 -20.927 -3.456 1.00 32.06 433 LEU A O 1
ATOM 3499 N N . LEU A 1 434 ? -27.252 -21.703 -5.398 1.00 36.22 434 LEU A N 1
ATOM 3500 C CA . LEU A 1 434 ? -28.390 -20.782 -5.510 1.00 36.22 434 LEU A CA 1
ATOM 3501 C C . LEU A 1 434 ? -29.670 -21.623 -5.421 1.00 36.22 434 LEU A C 1
ATOM 3503 O O . LEU A 1 434 ? -29.783 -22.636 -6.107 1.00 36.22 434 LEU A O 1
ATOM 3507 N N . GLY A 1 435 ? -30.619 -21.216 -4.575 1.00 30.62 435 GLY A N 1
ATOM 3508 C CA . GLY A 1 435 ? -31.780 -22.041 -4.222 1.00 30.62 435 GLY A CA 1
ATOM 3509 C C . GLY A 1 435 ? -32.978 -21.240 -3.712 1.00 30.62 435 GLY A C 1
ATOM 3510 O O . GLY A 1 435 ? -33.332 -21.344 -2.548 1.00 30.62 435 GLY A O 1
ATOM 3511 N N . HIS A 1 436 ? -33.563 -20.439 -4.605 1.00 31.69 436 HIS A N 1
ATOM 3512 C CA . HIS A 1 436 ? -34.957 -19.961 -4.626 1.00 31.69 436 HIS A CA 1
ATOM 3513 C C . HIS A 1 436 ? -35.683 -19.576 -3.318 1.00 31.69 436 HIS A C 1
ATOM 3515 O O . HIS A 1 436 ? -36.156 -20.403 -2.545 1.00 31.69 436 HIS A O 1
ATOM 3521 N N . SER A 1 437 ? -35.979 -18.276 -3.222 1.00 34.66 437 SER A N 1
ATOM 3522 C CA . SER A 1 437 ? -37.136 -17.758 -2.484 1.00 34.66 437 SER A CA 1
ATOM 3523 C C . SER A 1 437 ? -38.441 -18.089 -3.224 1.00 34.66 437 SER A C 1
ATOM 3525 O O . SER A 1 437 ? -38.503 -17.946 -4.447 1.00 34.66 437 SER A O 1
ATOM 3527 N N . SER A 1 438 ? -39.495 -18.469 -2.495 1.00 32.03 438 SER A N 1
ATOM 3528 C CA . SER A 1 438 ? -40.872 -18.487 -3.005 1.00 32.03 438 SER A CA 1
ATOM 3529 C C . SER A 1 438 ? -41.869 -18.070 -1.918 1.00 32.03 438 SER A C 1
ATOM 3531 O O . SER A 1 438 ? -41.681 -18.363 -0.737 1.00 32.03 438 SER A O 1
ATOM 3533 N N . LYS A 1 439 ? -42.917 -17.350 -2.329 1.00 47.78 439 LYS A N 1
ATOM 3534 C CA . LYS A 1 439 ? -44.012 -16.837 -1.487 1.00 47.78 439 LYS A CA 1
ATOM 3535 C C . LYS A 1 439 ? -45.267 -17.716 -1.613 1.00 47.78 439 LYS A C 1
ATOM 3537 O O . LYS A 1 439 ? -45.348 -18.564 -2.495 1.00 47.78 439 LYS A O 1
ATOM 3542 N N . ASN A 1 440 ? -46.271 -17.372 -0.798 1.00 33.72 440 ASN A N 1
ATOM 3543 C CA . ASN A 1 440 ? -47.629 -17.932 -0.692 1.00 33.72 440 ASN A CA 1
ATOM 3544 C C . ASN A 1 440 ? -47.700 -19.189 0.204 1.00 33.72 440 ASN A C 1
ATOM 3546 O O . ASN A 1 440 ? -46.876 -20.081 0.084 1.00 33.72 440 ASN A O 1
ATOM 3550 N N . GLY A 1 441 ? -48.666 -19.334 1.115 1.00 30.61 441 GLY A N 1
ATOM 3551 C CA . GLY A 1 441 ? -49.654 -18.357 1.574 1.00 30.61 441 GLY A CA 1
ATOM 3552 C C . GLY A 1 441 ? -50.810 -19.011 2.338 1.00 30.61 441 GLY A C 1
ATOM 3553 O O . GLY A 1 441 ? -51.377 -19.984 1.858 1.00 30.61 441 GLY A O 1
ATOM 3554 N N . GLY A 1 442 ? -51.212 -18.396 3.455 1.00 29.92 442 GLY A N 1
ATOM 3555 C CA . GLY A 1 442 ? -52.628 -18.308 3.831 1.00 29.92 442 GLY A CA 1
ATOM 3556 C C . GLY A 1 442 ? -53.095 -19.045 5.093 1.00 29.92 442 GLY A C 1
ATOM 3557 O O . GLY A 1 442 ? -53.026 -20.259 5.168 1.00 29.92 442 GLY A O 1
ATOM 3558 N N . LEU A 1 443 ? -53.704 -18.257 5.992 1.00 32.03 443 LEU A N 1
ATOM 3559 C CA . LEU A 1 443 ? -54.844 -18.591 6.867 1.00 32.03 443 LEU A CA 1
ATOM 3560 C C . LEU A 1 443 ? -54.734 -19.753 7.881 1.00 32.03 443 LEU A C 1
ATOM 3562 O O . LEU A 1 443 ? -54.736 -20.922 7.520 1.00 32.03 443 LEU A O 1
ATOM 3566 N N . GLY A 1 444 ? -54.927 -19.410 9.164 1.00 29.89 444 GLY A N 1
ATOM 3567 C CA . GLY A 1 444 ? -55.750 -20.239 10.058 1.00 29.89 444 GLY A CA 1
ATOM 3568 C C . GLY A 1 444 ? -55.266 -20.418 11.501 1.00 29.89 444 GLY A C 1
ATOM 3569 O O . GLY A 1 444 ? -54.271 -21.084 11.744 1.00 29.89 444 GLY A O 1
ATOM 3570 N N . GLY A 1 445 ? -56.080 -19.951 12.456 1.00 30.66 445 GLY A N 1
ATOM 3571 C CA . GLY A 1 445 ? -56.257 -20.635 13.747 1.00 30.66 445 GLY A CA 1
ATOM 3572 C C . GLY A 1 445 ? -55.354 -20.213 14.912 1.00 30.66 445 GLY A C 1
ATOM 3573 O O . GLY A 1 445 ? -54.157 -20.473 14.935 1.00 30.66 445 GLY A O 1
ATOM 3574 N N . TRP A 1 446 ? -55.969 -19.637 15.947 1.00 34.31 446 TRP A N 1
ATOM 3575 C CA . TRP A 1 446 ? -55.366 -19.519 17.278 1.00 34.31 446 TRP A CA 1
ATOM 3576 C C . TRP A 1 446 ? -55.368 -20.877 17.998 1.00 34.31 446 TRP A C 1
ATOM 3578 O O . TRP A 1 446 ? -56.311 -21.650 17.852 1.00 34.31 446 TRP A O 1
ATOM 3588 N N . GLY A 1 447 ? -54.369 -21.132 18.848 1.00 30.38 447 GLY A N 1
ATOM 3589 C CA . GLY A 1 447 ? -54.338 -22.333 19.688 1.00 30.38 447 GLY A CA 1
ATOM 3590 C C . GLY A 1 447 ? -53.187 -22.336 20.690 1.00 30.38 447 GLY A C 1
ATOM 3591 O O . GLY A 1 447 ? -52.102 -22.833 20.401 1.00 30.38 447 GLY A O 1
ATOM 3592 N N . SER A 1 448 ? -53.407 -21.790 21.888 1.00 36.44 448 SER A N 1
ATOM 3593 C CA . SER A 1 448 ? -52.437 -21.898 22.982 1.00 36.44 448 SER A CA 1
ATOM 3594 C C . SER A 1 448 ? -52.302 -23.341 23.468 1.00 36.44 448 SER A C 1
ATOM 3596 O O . SER A 1 448 ? -53.270 -23.898 23.971 1.00 36.44 448 SER A O 1
ATOM 3598 N N . HIS A 1 449 ? -51.085 -23.890 23.484 1.00 31.91 449 HIS A N 1
ATOM 3599 C CA . HIS A 1 449 ? -50.700 -24.847 24.524 1.00 31.91 449 HIS A CA 1
ATOM 3600 C C . HIS A 1 449 ? -49.193 -24.848 24.790 1.00 31.91 449 HIS A C 1
ATOM 3602 O O . HIS A 1 449 ? -48.373 -25.002 23.891 1.00 31.91 449 HIS A O 1
ATOM 3608 N N . ARG A 1 450 ? -48.835 -24.732 26.074 1.00 34.72 450 ARG A N 1
ATOM 3609 C CA . ARG A 1 450 ? -47.488 -25.040 26.568 1.00 34.72 450 ARG A CA 1
ATOM 3610 C C . ARG A 1 450 ? -47.225 -26.540 26.423 1.00 34.72 450 ARG A C 1
ATOM 3612 O O . ARG A 1 450 ? -48.083 -27.334 26.813 1.00 34.72 450 ARG A O 1
ATOM 3619 N N . ARG A 1 451 ? -46.006 -26.919 26.038 1.00 31.25 451 ARG A N 1
ATOM 3620 C CA . ARG A 1 451 ? -45.349 -28.122 26.573 1.00 31.25 451 ARG A CA 1
ATOM 3621 C C . ARG A 1 451 ? -43.833 -28.055 26.376 1.00 31.25 451 ARG A C 1
ATOM 3623 O O . ARG A 1 451 ? -43.348 -27.931 25.260 1.00 31.25 451 ARG A O 1
ATOM 3630 N N . THR A 1 452 ? -43.105 -28.115 27.484 1.00 34.81 452 THR A N 1
ATOM 3631 C CA . THR A 1 452 ? -41.672 -28.418 27.530 1.00 34.81 452 THR A CA 1
ATOM 3632 C C . THR A 1 452 ? -41.446 -29.915 27.295 1.00 34.81 452 THR A C 1
ATOM 3634 O O . THR A 1 452 ? -42.312 -30.721 27.640 1.00 34.81 452 THR A O 1
ATOM 3637 N N . PRO A 1 453 ? -40.264 -30.304 26.795 1.00 39.59 453 PRO A N 1
ATOM 3638 C CA . PRO A 1 453 ? -39.709 -31.625 27.055 1.00 39.59 453 PRO A CA 1
ATOM 3639 C C . PRO A 1 453 ? -38.368 -31.521 27.800 1.00 39.59 453 PRO A C 1
ATOM 3641 O O . PRO A 1 453 ? -37.447 -30.833 27.366 1.00 39.59 453 PRO A O 1
ATOM 3644 N N . HIS A 1 454 ? -38.255 -32.240 28.915 1.00 31.98 454 HIS A N 1
ATOM 3645 C CA . HIS A 1 454 ? -36.991 -32.494 29.604 1.00 31.98 454 HIS A CA 1
ATOM 3646 C C . HIS A 1 454 ? -36.555 -33.946 29.377 1.00 31.98 454 HIS A C 1
ATOM 3648 O O . HIS A 1 454 ? -37.397 -34.834 29.311 1.00 31.98 454 HIS A O 1
ATOM 3654 N N . PHE A 1 455 ? -35.234 -34.146 29.389 1.00 27.67 455 PHE A N 1
ATOM 3655 C CA . PHE A 1 455 ? -34.528 -35.401 29.672 1.00 27.67 455 PHE A CA 1
ATOM 3656 C C . PHE A 1 455 ? -34.720 -36.604 28.734 1.00 27.67 455 PHE A C 1
ATOM 3658 O O . PHE A 1 455 ? -35.726 -37.304 28.764 1.00 27.67 455 PHE A O 1
ATOM 3665 N N . TRP A 1 456 ? -33.618 -36.962 28.070 1.00 28.58 456 TRP A N 1
ATOM 3666 C CA . TRP A 1 456 ? -33.129 -38.342 28.069 1.00 28.58 456 TRP A CA 1
ATOM 3667 C C . TRP A 1 456 ? -31.735 -38.358 28.700 1.00 28.58 456 TRP A C 1
ATOM 3669 O O . TRP A 1 456 ? -30.873 -37.564 28.327 1.00 28.58 456 TRP A O 1
ATOM 3679 N N . SER A 1 457 ? -31.532 -39.247 29.668 1.00 28.64 457 SER A N 1
ATOM 3680 C CA . SER A 1 457 ? -30.243 -39.541 30.292 1.00 28.64 457 SER A CA 1
ATOM 3681 C C . SER A 1 457 ? -29.853 -40.985 29.988 1.00 28.64 457 SER A C 1
ATOM 3683 O O . SER A 1 457 ? -30.676 -41.892 30.100 1.00 28.64 457 SER A O 1
ATOM 3685 N N . THR A 1 458 ? -28.586 -41.208 29.650 1.00 33.34 458 THR A N 1
ATOM 3686 C CA . THR A 1 458 ? -28.006 -42.548 29.481 1.00 33.34 458 THR A CA 1
ATOM 3687 C C . THR A 1 458 ? -26.950 -42.767 30.561 1.00 33.34 458 THR A C 1
ATOM 3689 O O . THR A 1 458 ? -26.145 -41.878 30.831 1.00 33.34 458 THR A O 1
ATOM 3692 N N . GLN A 1 459 ? -26.964 -43.936 31.200 1.00 31.03 459 GLN A N 1
ATOM 3693 C CA . GLN A 1 459 ? -26.138 -44.274 32.366 1.00 31.03 459 GLN A CA 1
ATOM 3694 C C . GLN A 1 459 ? -25.463 -45.640 32.164 1.00 31.03 459 GLN A C 1
ATOM 3696 O O . GLN A 1 459 ? -26.105 -46.521 31.594 1.00 31.03 459 GLN A O 1
ATOM 3701 N N . ARG A 1 460 ? -24.239 -45.787 32.716 1.00 30.25 460 ARG A N 1
ATOM 3702 C CA . ARG A 1 460 ? -23.361 -46.979 32.926 1.00 30.25 460 ARG A CA 1
ATOM 3703 C C . ARG A 1 460 ? -21.976 -46.785 32.273 1.00 30.25 460 ARG A C 1
ATOM 3705 O O . ARG A 1 460 ? -21.907 -46.224 31.189 1.00 30.25 460 ARG A O 1
ATOM 3712 N N . GLU A 1 461 ? -20.849 -47.194 32.869 1.00 31.86 461 GLU A N 1
ATOM 3713 C CA . GLU A 1 461 ? -20.597 -47.817 34.189 1.00 31.86 461 GLU A CA 1
ATOM 3714 C C . GLU A 1 461 ? -19.134 -47.604 34.650 1.00 31.86 461 GLU A C 1
ATOM 3716 O O . GLU A 1 461 ? -18.382 -46.925 33.958 1.00 31.86 461 GLU A O 1
ATOM 3721 N N . LEU A 1 462 ? -18.741 -48.240 35.771 1.00 32.38 462 LEU A N 1
ATOM 3722 C CA . LEU A 1 462 ? -17.423 -48.202 36.449 1.00 32.38 462 LEU A CA 1
ATOM 3723 C C . LEU A 1 462 ? -17.147 -46.883 37.218 1.00 32.38 462 LEU A C 1
ATOM 3725 O O . LEU A 1 462 ? -16.990 -45.829 36.622 1.00 32.38 462 LEU A O 1
ATOM 3729 N N . GLY A 1 463 ? -17.051 -46.826 38.552 1.00 31.00 463 GLY A N 1
ATOM 3730 C CA . GLY A 1 463 ? -17.216 -47.854 39.584 1.00 31.00 463 GLY A CA 1
ATOM 3731 C C . GLY A 1 463 ? -15.904 -48.249 40.268 1.00 31.00 463 GLY A C 1
ATOM 3732 O O . GLY A 1 463 ? -15.221 -49.135 39.772 1.00 31.00 463 GLY A O 1
ATOM 3733 N N . LEU A 1 464 ? -15.606 -47.643 41.429 1.00 32.91 464 LEU A N 1
ATOM 3734 C CA . LEU A 1 464 ? -14.882 -48.253 42.559 1.00 32.91 464 LEU A CA 1
ATOM 3735 C C . LEU A 1 464 ? -15.021 -47.390 43.838 1.00 32.91 464 LEU A C 1
ATOM 3737 O O . LEU A 1 464 ? -15.067 -46.164 43.775 1.00 32.91 464 LEU A O 1
ATOM 3741 N N . LEU A 1 465 ? -15.135 -48.069 44.985 1.00 33.59 465 LEU A N 1
ATOM 3742 C CA . LEU A 1 465 ? -15.254 -47.534 46.358 1.00 33.59 465 LEU A CA 1
ATOM 3743 C C . LEU A 1 465 ? -13.920 -46.894 46.838 1.00 33.59 465 LEU A C 1
ATOM 3745 O O . LEU A 1 465 ? -12.893 -47.092 46.199 1.00 33.59 465 LEU A O 1
ATOM 3749 N N . VAL A 1 466 ? -13.838 -46.106 47.925 1.00 32.16 466 VAL A N 1
ATOM 3750 C CA . VAL A 1 466 ? -14.051 -46.494 49.345 1.00 32.16 466 VAL A CA 1
ATOM 3751 C C . VAL A 1 466 ? -14.371 -45.274 50.247 1.00 32.16 466 VAL A C 1
ATOM 3753 O O . VAL A 1 466 ? -13.913 -44.162 50.000 1.00 32.16 466 VAL A O 1
ATOM 3756 N N . HIS A 1 467 ? -15.155 -45.502 51.312 1.00 34.56 467 HIS A N 1
ATOM 3757 C CA . HIS A 1 467 ? -15.532 -44.535 52.364 1.00 34.56 467 HIS A CA 1
ATOM 3758 C C . HIS A 1 467 ? -14.393 -44.147 53.334 1.00 34.56 467 HIS A C 1
ATOM 3760 O O . HIS A 1 467 ? -13.494 -44.939 53.593 1.00 34.56 467 HIS A O 1
ATOM 3766 N N . GLY A 1 468 ? -14.525 -42.991 54.005 1.00 29.95 468 GLY A N 1
ATOM 3767 C CA . GLY A 1 468 ? -13.694 -42.629 55.165 1.00 29.95 468 GLY A CA 1
ATOM 3768 C C . GLY A 1 468 ? -14.149 -41.358 55.896 1.00 29.95 468 GLY A C 1
ATOM 3769 O O . GLY A 1 468 ? -13.627 -40.277 55.652 1.00 29.95 468 GLY A O 1
ATOM 3770 N N . THR A 1 469 ? -15.136 -41.470 56.789 1.00 36.59 469 THR A N 1
ATOM 3771 C CA . THR A 1 469 ? -15.619 -40.377 57.662 1.00 36.59 469 THR A CA 1
ATOM 3772 C C . THR A 1 469 ? -14.690 -40.113 58.853 1.00 36.59 469 THR A C 1
ATOM 3774 O O . THR A 1 469 ? -14.223 -41.074 59.458 1.00 36.59 469 THR A O 1
ATOM 3777 N N . GLY A 1 470 ? -14.547 -38.858 59.303 1.00 30.19 470 GLY A N 1
ATOM 3778 C CA . GLY A 1 470 ? -13.992 -38.583 60.640 1.00 30.19 470 GLY A CA 1
ATOM 3779 C C . GLY A 1 470 ? -13.571 -37.137 60.923 1.00 30.19 470 GLY A C 1
ATOM 3780 O O . GLY A 1 470 ? -12.446 -36.752 60.631 1.00 30.19 470 GLY A O 1
ATOM 3781 N N . VAL A 1 471 ? -14.443 -36.364 61.577 1.00 39.06 471 VAL A N 1
ATOM 3782 C CA . VAL A 1 471 ? -14.087 -35.136 62.320 1.00 39.06 471 VAL A CA 1
ATOM 3783 C C . VAL A 1 471 ? -14.122 -35.488 63.811 1.00 39.06 471 VAL A C 1
ATOM 3785 O O . VAL A 1 471 ? -15.082 -36.132 64.236 1.00 39.06 471 VAL A O 1
ATOM 3788 N N . PRO A 1 472 ? -13.098 -35.119 64.604 1.00 48.22 472 PRO A N 1
ATOM 3789 C CA . PRO A 1 472 ? -13.379 -34.185 65.703 1.00 48.22 472 PRO A CA 1
ATOM 3790 C C . PRO A 1 472 ? -12.242 -33.188 66.037 1.00 48.22 472 PRO A C 1
ATOM 3792 O O . PRO A 1 472 ? -11.075 -33.542 66.175 1.00 48.22 472 PRO A O 1
ATOM 3795 N N . GLN A 1 473 ? -12.630 -31.933 66.280 1.00 36.88 473 GLN A N 1
ATOM 3796 C CA . GLN A 1 473 ? -11.966 -31.018 67.233 1.00 36.88 473 GLN A CA 1
ATOM 3797 C C . GLN A 1 473 ? -12.269 -31.486 68.687 1.00 36.88 473 GLN A C 1
ATOM 3799 O O . GLN A 1 473 ? -13.239 -32.240 68.816 1.00 36.88 473 GLN A O 1
ATOM 3804 N N . PRO A 1 474 ? -11.595 -31.041 69.792 1.00 52.91 474 PRO A N 1
ATOM 3805 C CA . PRO A 1 474 ? -11.363 -29.602 70.085 1.00 52.91 474 PRO A CA 1
ATOM 3806 C C . PRO A 1 474 ? -10.215 -29.203 71.080 1.00 52.91 474 PRO A C 1
ATOM 3808 O O . PRO A 1 474 ? -9.619 -30.065 71.708 1.00 52.91 474 PRO A O 1
ATOM 3811 N N . LYS A 1 475 ? -10.058 -27.877 71.340 1.00 35.00 475 LYS A N 1
ATOM 3812 C CA . LYS A 1 475 ? -9.357 -27.204 72.494 1.00 35.00 475 LYS A CA 1
ATOM 3813 C C . LYS A 1 475 ? -7.831 -27.482 72.620 1.00 35.00 475 LYS A C 1
ATOM 3815 O O . LYS A 1 475 ? -7.396 -28.595 72.402 1.00 35.00 475 LYS A O 1
ATOM 3820 N N . GLY A 1 476 ? -6.908 -26.586 72.998 1.00 33.28 476 GLY A N 1
ATOM 3821 C CA . GLY A 1 476 ? -6.824 -25.156 73.380 1.00 33.28 476 GLY A CA 1
ATOM 3822 C C . GLY A 1 476 ? -5.307 -24.800 73.492 1.00 33.28 476 GLY A C 1
ATOM 3823 O O . GLY A 1 476 ? -4.500 -25.567 72.982 1.00 33.28 476 GLY A O 1
ATOM 3824 N N . HIS A 1 477 ? -4.790 -23.744 74.142 1.00 35.75 477 HIS A N 1
ATOM 3825 C CA . HIS A 1 477 ? -5.346 -22.526 74.756 1.00 35.75 477 HIS A CA 1
ATOM 3826 C C . HIS A 1 477 ? -4.175 -21.543 75.095 1.00 35.75 477 HIS A C 1
ATOM 3828 O O . HIS A 1 477 ? -3.059 -22.009 75.286 1.00 35.75 477 HIS A O 1
ATOM 3834 N N . LEU A 1 478 ? -4.457 -20.238 75.286 1.00 34.75 478 LEU A N 1
ATOM 3835 C CA . LEU A 1 478 ? -3.630 -19.199 75.967 1.00 34.75 478 LEU A CA 1
ATOM 3836 C C . LEU A 1 478 ? -2.320 -18.680 75.313 1.00 34.75 478 LEU A C 1
ATOM 3838 O O . LEU A 1 478 ? -1.490 -19.440 74.834 1.00 34.75 478 LEU A O 1
ATOM 3842 N N . GLY A 1 479 ? -2.110 -17.351 75.386 1.00 31.39 479 GLY A N 1
ATOM 3843 C CA . GLY A 1 479 ? -0.852 -16.692 74.984 1.00 31.39 479 GLY A CA 1
ATOM 3844 C C . GLY A 1 479 ? -0.928 -15.184 74.672 1.00 31.39 479 GLY A C 1
ATOM 3845 O O . GLY A 1 479 ? -0.482 -14.768 73.609 1.00 31.39 479 GLY A O 1
ATOM 3846 N N . CYS A 1 480 ? -1.499 -14.348 75.551 1.00 35.81 480 CYS A N 1
ATOM 3847 C CA . CYS A 1 480 ? -1.505 -12.884 75.364 1.00 35.81 480 CYS A CA 1
ATOM 3848 C C . CYS A 1 480 ? -0.177 -12.232 75.787 1.00 35.81 480 CYS A C 1
ATOM 3850 O O . CYS A 1 480 ? 0.268 -12.476 76.906 1.00 35.81 480 CYS A O 1
ATOM 3852 N N . VAL A 1 481 ? 0.348 -11.284 74.998 1.00 35.19 481 VAL A N 1
ATOM 3853 C CA . VAL A 1 481 ? 1.230 -10.201 75.485 1.00 35.19 481 VAL A CA 1
ATOM 3854 C C . VAL A 1 481 ? 0.881 -8.888 74.771 1.00 35.19 481 VAL A C 1
ATOM 3856 O O . VAL A 1 481 ? 0.822 -8.838 73.545 1.00 35.19 481 VAL A O 1
ATOM 3859 N N . LEU A 1 482 ? 0.649 -7.820 75.543 1.00 38.12 482 LEU A N 1
ATOM 3860 C CA . LEU A 1 482 ? 0.568 -6.443 75.041 1.00 38.12 482 LEU A CA 1
ATOM 3861 C C . LEU A 1 482 ? 1.973 -5.875 74.802 1.00 38.12 482 LEU A C 1
ATOM 3863 O O . LEU A 1 482 ? 2.844 -6.033 75.653 1.00 38.12 482 LEU A O 1
ATOM 3867 N N . ALA A 1 483 ? 2.125 -5.037 73.776 1.00 36.50 483 ALA A N 1
ATOM 3868 C CA . ALA A 1 483 ? 3.054 -3.909 73.834 1.00 36.50 483 ALA A CA 1
ATOM 3869 C C . ALA A 1 483 ? 2.487 -2.708 73.062 1.00 36.50 483 ALA A C 1
ATOM 3871 O O . ALA A 1 483 ? 2.007 -2.838 71.939 1.00 36.50 483 ALA A O 1
ATOM 3872 N N . ARG A 1 484 ? 2.529 -1.532 73.693 1.00 39.59 484 ARG A N 1
ATOM 3873 C CA . ARG A 1 484 ? 2.058 -0.242 73.173 1.00 39.59 484 ARG A CA 1
ATOM 3874 C C . ARG A 1 484 ? 3.210 0.744 73.327 1.00 39.59 484 ARG A C 1
ATOM 3876 O O . ARG A 1 484 ? 3.653 0.946 74.452 1.00 39.59 484 ARG A O 1
ATOM 3883 N N . ALA A 1 485 ? 3.651 1.378 72.246 1.00 39.69 485 ALA A N 1
ATOM 3884 C CA . ALA A 1 485 ? 4.565 2.515 72.318 1.00 39.69 485 ALA A CA 1
ATOM 3885 C C . ALA A 1 485 ? 4.307 3.483 71.156 1.00 39.69 485 ALA A C 1
ATOM 3887 O O . ALA A 1 485 ? 4.236 3.078 69.999 1.00 39.69 485 ALA A O 1
ATOM 3888 N N . GLN A 1 486 ? 4.140 4.760 71.491 1.00 43.31 486 GLN A N 1
ATOM 3889 C CA . GLN A 1 486 ? 4.210 5.883 70.554 1.00 43.31 486 GLN A CA 1
ATOM 3890 C C . GLN A 1 486 ? 5.676 6.321 70.422 1.00 43.31 486 GLN A C 1
ATOM 3892 O O . GLN A 1 486 ? 6.409 6.192 71.400 1.00 43.31 486 GLN A O 1
ATOM 3897 N N . ALA A 1 487 ? 6.047 6.928 69.288 1.00 41.81 487 ALA A N 1
ATOM 3898 C CA . ALA A 1 487 ? 6.631 8.284 69.202 1.00 41.81 487 ALA A CA 1
ATOM 3899 C C . ALA A 1 487 ? 7.570 8.466 67.993 1.00 41.81 487 ALA A C 1
ATOM 3901 O O . ALA A 1 487 ? 8.412 7.615 67.740 1.00 41.81 487 ALA A O 1
ATOM 3902 N N . GLY A 1 488 ? 7.487 9.650 67.368 1.00 43.62 488 GLY A N 1
ATOM 3903 C CA . GLY A 1 488 ? 8.619 10.349 66.736 1.00 43.62 488 GLY A CA 1
ATOM 3904 C C . GLY A 1 488 ? 9.094 9.854 65.365 1.00 43.62 488 GLY A C 1
ATOM 3905 O O . GLY A 1 488 ? 9.691 8.788 65.263 1.00 43.62 488 GLY A O 1
ATOM 3906 N N . GLY A 1 489 ? 8.917 10.691 64.337 1.00 40.59 489 GLY A N 1
ATOM 3907 C CA . GLY A 1 489 ? 9.406 10.475 62.971 1.00 40.59 489 GLY A CA 1
ATOM 3908 C C . GLY A 1 489 ? 8.596 11.273 61.967 1.00 40.59 489 GLY A C 1
ATOM 3909 O O . GLY A 1 489 ? 7.882 10.621 61.179 1.00 40.59 489 GLY A O 1
#